Protein AF-A0A5K7YHQ0-F1 (afdb_monomer_lite)

pLDDT: mean 78.71, std 20.51, range [24.59, 98.75]

Structure (mmCIF, N/CA/C/O backbone):
data_AF-A0A5K7YHQ0-F1
#
_entry.id   AF-A0A5K7YHQ0-F1
#
loop_
_atom_site.group_PDB
_atom_site.id
_atom_site.type_symbol
_atom_site.label_atom_id
_atom_site.label_alt_id
_atom_site.label_comp_id
_atom_site.label_asym_id
_atom_site.label_entity_id
_atom_site.label_seq_id
_atom_site.pdbx_PDB_ins_code
_atom_site.Cartn_x
_atom_site.Cartn_y
_atom_site.Cartn_z
_atom_site.occupancy
_atom_site.B_iso_or_equiv
_atom_site.auth_seq_id
_atom_site.auth_comp_id
_atom_site.auth_asym_id
_atom_site.auth_atom_id
_atom_site.pdbx_PDB_model_num
ATOM 1 N N . MET A 1 1 ? -16.365 51.212 31.703 1.00 34.91 1 MET A N 1
ATOM 2 C CA . MET A 1 1 ? -14.984 50.682 31.702 1.00 34.91 1 MET A CA 1
ATOM 3 C C . MET A 1 1 ? -15.050 49.200 32.017 1.00 34.91 1 MET A C 1
ATOM 5 O O . MET A 1 1 ? -15.475 48.841 33.107 1.00 34.91 1 MET A O 1
ATOM 9 N N . LYS A 1 2 ? -14.737 48.365 31.020 1.00 32.50 2 LYS A N 1
ATOM 10 C CA . LYS A 1 2 ? -14.666 46.903 31.124 1.00 32.50 2 LYS A CA 1
ATOM 11 C C . LYS A 1 2 ? -13.531 46.524 32.084 1.00 32.50 2 LYS A C 1
ATOM 13 O O . LYS A 1 2 ? -12.426 47.035 31.922 1.00 32.50 2 LYS A O 1
ATOM 18 N N . LYS A 1 3 ? -13.787 45.638 33.047 1.00 29.19 3 LYS A N 1
ATOM 19 C CA . LYS A 1 3 ? -12.730 44.904 33.753 1.00 29.19 3 LYS A CA 1
ATOM 20 C C . LYS A 1 3 ? -12.630 43.522 33.122 1.00 29.19 3 LYS A C 1
ATOM 22 O O . LYS A 1 3 ? -13.575 42.746 33.173 1.00 29.19 3 LYS A O 1
ATOM 27 N N . ILE A 1 4 ? -11.493 43.288 32.485 1.00 30.84 4 ILE A N 1
ATOM 28 C CA . ILE A 1 4 ? -11.024 41.985 32.030 1.00 30.84 4 ILE A CA 1
ATOM 29 C C . ILE A 1 4 ? -10.612 41.223 33.295 1.00 30.84 4 ILE A C 1
ATOM 31 O O . ILE A 1 4 ? -9.714 41.669 34.007 1.00 30.84 4 ILE A O 1
ATOM 35 N N . CYS A 1 5 ? -11.297 40.122 33.605 1.00 26.42 5 CYS A N 1
ATOM 36 C CA . CYS A 1 5 ? -10.809 39.134 34.564 1.00 26.42 5 CYS A CA 1
ATOM 37 C C . CYS A 1 5 ? -9.922 38.152 33.798 1.00 26.42 5 CYS A C 1
ATOM 39 O O . CYS A 1 5 ? -10.370 37.520 32.845 1.00 26.42 5 CYS A O 1
ATOM 41 N N . ALA A 1 6 ? -8.654 38.087 34.196 1.00 26.95 6 ALA A N 1
ATOM 42 C CA . ALA A 1 6 ? -7.669 37.162 33.667 1.00 26.95 6 ALA A CA 1
ATOM 43 C C . ALA A 1 6 ? -8.091 35.712 33.958 1.00 26.95 6 ALA A C 1
ATOM 45 O O . ALA A 1 6 ? -8.271 35.337 35.115 1.00 26.95 6 ALA A O 1
ATOM 46 N N . PHE A 1 7 ? -8.245 34.916 32.900 1.00 28.62 7 PHE A N 1
ATOM 47 C CA . PHE A 1 7 ? -8.296 33.460 32.973 1.00 28.62 7 PHE A CA 1
ATOM 48 C C . PHE A 1 7 ? -6.846 32.975 33.077 1.00 28.62 7 PHE A C 1
ATOM 50 O O . PHE A 1 7 ? -6.087 33.058 32.112 1.00 28.62 7 PHE A O 1
ATOM 57 N N . SER A 1 8 ? -6.428 32.538 34.261 1.00 24.59 8 SER A N 1
ATOM 58 C CA . SER A 1 8 ? -5.124 31.901 34.442 1.00 24.59 8 SER A CA 1
ATOM 59 C C . SER A 1 8 ? -5.213 30.461 33.937 1.00 24.59 8 SER A C 1
ATOM 61 O O . SER A 1 8 ? -5.692 29.584 34.651 1.00 24.59 8 SER A O 1
ATOM 63 N N . ILE A 1 9 ? -4.778 30.225 32.699 1.00 30.58 9 ILE A N 1
ATOM 64 C CA . ILE A 1 9 ? -4.533 28.883 32.161 1.00 30.58 9 ILE A CA 1
ATOM 65 C C . ILE A 1 9 ? -3.226 28.390 32.789 1.00 30.58 9 ILE A C 1
ATOM 67 O O . ILE A 1 9 ? -2.149 28.903 32.487 1.00 30.58 9 ILE A O 1
ATOM 71 N N . LEU A 1 10 ? -3.323 27.434 33.710 1.00 29.08 10 LEU A N 1
ATOM 72 C CA . LEU A 1 10 ? -2.167 26.750 34.278 1.00 29.08 10 LEU A CA 1
ATOM 73 C C . LEU A 1 10 ? -1.841 25.550 33.377 1.00 29.08 10 LEU A C 1
ATOM 75 O O . LEU A 1 10 ? -2.485 24.511 33.476 1.00 29.08 10 LEU A O 1
ATOM 79 N N . VAL A 1 11 ? -0.867 25.703 32.478 1.00 31.09 11 VAL A N 1
ATOM 80 C CA . VAL A 1 11 ? -0.308 24.584 31.703 1.00 31.09 11 VAL A CA 1
ATOM 81 C C . VAL A 1 11 ? 0.626 23.807 32.628 1.00 31.09 11 VAL A C 1
ATOM 83 O O . VAL A 1 11 ? 1.752 24.232 32.881 1.00 31.09 11 VAL A O 1
ATOM 86 N N . LEU A 1 12 ? 0.147 22.694 33.183 1.00 31.83 12 LEU A N 1
ATOM 87 C CA . LEU A 1 12 ? 0.988 21.749 33.911 1.00 31.83 12 LEU A CA 1
ATOM 88 C C . LEU A 1 12 ? 1.454 20.673 32.916 1.00 31.83 12 LEU A C 1
ATOM 90 O O . LEU A 1 12 ? 0.697 19.772 32.573 1.00 31.83 12 LEU A O 1
ATOM 94 N N . LEU A 1 13 ? 2.690 20.787 32.426 1.00 30.11 13 LEU A N 1
ATOM 95 C CA . LEU A 1 13 ? 3.367 19.720 31.681 1.00 30.11 13 LEU A CA 1
ATOM 96 C C . LEU A 1 13 ? 3.724 18.603 32.670 1.00 30.11 13 LEU A C 1
ATOM 98 O O . LEU A 1 13 ? 4.770 18.652 33.314 1.00 30.11 13 LEU A O 1
ATOM 102 N N . LEU A 1 14 ? 2.826 17.632 32.837 1.00 32.34 14 LEU A N 1
ATOM 103 C CA . LEU A 1 14 ? 3.103 16.402 33.572 1.00 32.34 14 LEU A CA 1
ATOM 104 C C . LEU A 1 14 ? 3.243 15.266 32.555 1.00 32.34 14 LEU A C 1
ATOM 106 O O . LEU A 1 14 ? 2.262 14.822 31.965 1.00 32.34 14 LEU A O 1
ATOM 110 N N . SER A 1 15 ? 4.474 14.820 32.325 1.00 31.23 15 SER A N 1
ATOM 111 C CA . SER A 1 15 ? 4.781 13.598 31.586 1.00 31.23 15 SER A CA 1
ATOM 112 C C . SER A 1 15 ? 4.344 12.399 32.429 1.00 31.23 15 SER A C 1
ATOM 114 O O . SER A 1 15 ? 5.041 11.991 33.357 1.00 31.23 15 SER A O 1
ATOM 116 N N . ILE A 1 16 ? 3.156 11.864 32.146 1.00 34.50 16 ILE A N 1
ATOM 117 C CA . ILE A 1 16 ? 2.648 10.653 32.792 1.00 34.50 16 ILE A CA 1
ATOM 118 C C . ILE A 1 16 ? 2.826 9.489 31.814 1.00 34.50 16 ILE A C 1
ATOM 120 O O . ILE A 1 16 ? 2.092 9.369 30.839 1.00 34.50 16 ILE A O 1
ATOM 124 N N . PHE A 1 17 ? 3.805 8.627 32.095 1.00 33.06 17 PHE A N 1
ATOM 125 C CA . PHE A 1 17 ? 3.825 7.256 31.588 1.00 33.06 17 PHE A CA 1
ATOM 126 C C . PHE A 1 17 ? 2.614 6.523 32.180 1.00 33.06 17 PHE A C 1
ATOM 128 O O . PHE A 1 17 ? 2.557 6.343 33.397 1.00 33.06 17 PHE A O 1
ATOM 135 N N . VAL A 1 18 ? 1.657 6.097 31.354 1.00 32.66 18 VAL A N 1
ATOM 136 C CA . VAL A 1 18 ? 0.595 5.179 31.790 1.00 32.66 18 VAL A CA 1
ATOM 137 C C . VAL A 1 18 ? 0.648 3.935 30.923 1.00 32.66 18 VAL A C 1
ATOM 139 O O . VAL A 1 18 ? 0.120 3.891 29.817 1.00 32.66 18 VAL A O 1
ATOM 142 N N . LEU A 1 19 ? 1.317 2.926 31.480 1.00 29.42 19 LEU A N 1
ATOM 143 C CA . LEU A 1 19 ? 1.033 1.530 31.197 1.00 29.42 19 LEU A CA 1
ATOM 144 C C . LEU A 1 19 ? -0.442 1.248 31.500 1.00 29.42 19 LEU A C 1
ATOM 146 O O . LEU A 1 19 ? -1.027 1.801 32.430 1.00 29.42 19 LEU A O 1
ATOM 150 N N . SER A 1 20 ? -0.999 0.375 30.679 1.00 35.66 20 SER A N 1
ATOM 151 C CA . SER A 1 20 ? -2.333 -0.201 30.735 1.00 35.66 20 SER A CA 1
ATOM 152 C C . SER A 1 20 ? -2.898 -0.464 32.142 1.00 35.66 20 SER A C 1
ATOM 154 O O . SER A 1 20 ? -2.210 -0.890 33.067 1.00 35.66 20 SER A O 1
ATOM 156 N N . SER A 1 21 ? -4.227 -0.333 32.217 1.00 37.09 21 SER A N 1
ATOM 157 C CA . SER A 1 21 ? -5.146 -0.791 33.271 1.00 37.09 21 SER A CA 1
ATOM 158 C C . SER A 1 21 ? -5.292 0.068 34.540 1.00 37.09 21 SER A C 1
ATOM 160 O O . SER A 1 21 ? -4.358 0.313 35.290 1.00 37.09 21 SER A O 1
ATOM 162 N N . GLY A 1 22 ? -6.550 0.432 34.817 1.00 34.84 22 GLY A N 1
ATOM 163 C CA . GLY A 1 22 ? -7.059 0.616 36.177 1.00 34.84 22 GLY A CA 1
ATOM 164 C C . GLY A 1 22 ? -6.789 1.965 36.844 1.00 34.84 22 GLY A C 1
ATOM 165 O O . GLY A 1 22 ? -5.768 2.160 37.486 1.00 34.84 22 GLY A O 1
ATOM 166 N N . ALA A 1 23 ? -7.795 2.842 36.785 1.00 40.38 23 ALA A N 1
ATOM 167 C CA . ALA A 1 23 ? -8.156 3.806 37.826 1.00 40.38 23 ALA A CA 1
ATOM 168 C C . ALA A 1 23 ? -7.005 4.464 38.622 1.00 40.38 23 ALA A C 1
ATOM 170 O O . ALA A 1 23 ? -6.667 4.032 39.723 1.00 40.38 23 ALA A O 1
ATOM 171 N N . TYR A 1 24 ? -6.552 5.632 38.161 1.00 36.41 24 TYR A N 1
ATOM 172 C CA . TYR A 1 24 ? -6.174 6.702 39.087 1.00 36.41 24 TYR A CA 1
ATOM 173 C C . TYR A 1 24 ? -7.269 7.771 39.078 1.00 36.41 24 TYR A C 1
ATOM 175 O O . TYR A 1 24 ? -7.671 8.278 38.035 1.00 36.41 24 TYR A O 1
ATOM 183 N N . GLY A 1 25 ? -7.833 7.995 40.264 1.00 45.09 25 GLY A N 1
ATOM 184 C CA . GLY A 1 25 ? -9.161 8.557 40.461 1.00 45.09 25 GLY A CA 1
ATOM 185 C C . GLY A 1 25 ? -9.377 9.976 39.940 1.00 45.09 25 GLY A C 1
ATOM 186 O O . GLY A 1 25 ? -8.596 10.887 40.205 1.00 45.09 25 GLY A O 1
ATOM 187 N N . GLY A 1 26 ? -10.546 10.151 39.322 1.00 52.34 26 GLY A N 1
ATOM 188 C CA . GLY A 1 26 ? -11.275 11.411 39.336 1.00 52.34 26 GLY A CA 1
ATOM 189 C C . GLY A 1 26 ? -11.235 12.243 38.064 1.00 52.34 26 GLY A C 1
ATOM 190 O O . GLY A 1 26 ? -11.545 13.414 38.181 1.00 52.34 26 GLY A O 1
ATOM 191 N N . ALA A 1 27 ? -10.880 11.714 36.893 1.00 62.84 27 ALA A N 1
ATOM 192 C CA . ALA A 1 27 ? -10.997 12.458 35.636 1.00 62.84 27 ALA A CA 1
ATOM 193 C C . ALA A 1 27 ? -11.914 11.725 34.642 1.00 62.84 27 ALA A C 1
ATOM 195 O O . ALA A 1 27 ? -11.696 10.548 34.360 1.00 62.84 27 ALA A O 1
ATOM 196 N N . THR A 1 28 ? -12.929 12.414 34.123 1.00 75.25 28 THR A N 1
ATOM 197 C CA . THR A 1 28 ? -13.869 11.926 33.102 1.00 75.25 28 THR A CA 1
ATOM 198 C C . THR A 1 28 ? -13.392 12.387 31.732 1.00 75.25 28 THR A C 1
ATOM 200 O O . THR A 1 28 ? -13.184 13.580 31.544 1.00 75.25 28 THR A O 1
ATOM 203 N N . PHE A 1 29 ? -13.200 11.486 30.768 1.00 70.06 29 PHE A N 1
ATOM 204 C CA . PHE A 1 29 ? -12.867 11.887 29.396 1.00 70.06 29 PHE A CA 1
ATOM 205 C C . PHE A 1 29 ? -13.997 12.734 28.790 1.00 70.06 29 PHE A C 1
ATOM 207 O O . PHE A 1 29 ? -15.168 12.399 28.941 1.00 70.06 29 PHE A O 1
ATOM 214 N N . LEU A 1 30 ? -13.638 13.835 28.130 1.00 64.06 30 LEU A N 1
ATOM 215 C CA . LEU A 1 30 ? -14.574 14.762 27.498 1.00 64.06 30 LEU A CA 1
ATOM 216 C C . LEU A 1 30 ? -14.587 14.595 25.981 1.00 64.06 30 LEU A C 1
ATOM 218 O O . LEU A 1 30 ? -15.629 14.298 25.410 1.00 64.06 30 LEU A O 1
ATOM 222 N N . TYR A 1 31 ? -13.450 14.838 25.328 1.00 60.69 31 TYR A N 1
ATOM 223 C CA . TYR A 1 31 ? -13.305 14.743 23.876 1.00 60.69 31 TYR A CA 1
ATOM 224 C C . TYR A 1 31 ? -11.829 14.702 23.478 1.00 60.69 31 TYR A C 1
ATOM 226 O O . TYR A 1 31 ? -10.941 15.008 24.281 1.00 60.69 31 TYR A O 1
ATOM 234 N N . GLU A 1 32 ? -11.574 14.346 22.222 1.00 60.41 32 GLU A N 1
ATOM 235 C CA . GLU A 1 32 ? -10.265 14.444 21.587 1.00 60.41 32 GLU A CA 1
ATOM 236 C C . GLU A 1 32 ? -10.332 15.428 20.413 1.00 60.41 32 GLU A C 1
ATOM 238 O O . GLU A 1 32 ? -11.299 15.441 19.655 1.00 60.41 32 GLU A O 1
ATOM 243 N N . GLN A 1 33 ? -9.324 16.291 20.282 1.00 51.22 33 GLN A N 1
ATOM 244 C CA . GLN A 1 33 ? -9.197 17.209 19.151 1.00 51.22 33 GLN A CA 1
ATOM 245 C C . GLN A 1 33 ? -7.718 17.458 18.857 1.00 51.22 33 GLN A C 1
ATOM 247 O O . GLN A 1 33 ? -6.962 17.813 19.760 1.00 51.22 33 GLN A O 1
ATOM 252 N N . ASN A 1 34 ? -7.298 17.297 17.598 1.00 50.97 34 ASN A N 1
ATOM 253 C CA . ASN A 1 34 ? -5.910 17.509 17.159 1.00 50.97 34 ASN A CA 1
ATOM 254 C C . ASN A 1 34 ? -4.876 16.721 18.002 1.00 50.97 34 ASN A C 1
ATOM 256 O O . ASN A 1 34 ? -3.835 17.257 18.385 1.00 50.97 34 ASN A O 1
ATOM 260 N N . GLY A 1 35 ? -5.190 15.468 18.357 1.00 50.66 35 GLY A N 1
ATOM 261 C CA . GLY A 1 35 ? -4.331 14.599 19.173 1.00 50.66 35 GLY A CA 1
ATOM 262 C C . GLY A 1 35 ? -4.226 14.992 20.653 1.00 50.66 35 GLY A C 1
ATOM 263 O O . GLY A 1 35 ? -3.363 14.482 21.366 1.00 50.66 35 GLY A O 1
ATOM 264 N N . MET A 1 36 ? -5.067 15.917 21.127 1.00 57.56 36 MET A N 1
ATOM 265 C CA . MET A 1 36 ? -5.173 16.309 22.534 1.00 57.56 36 MET A CA 1
ATOM 266 C C . MET A 1 36 ? -6.424 15.694 23.147 1.00 57.56 36 MET A C 1
ATOM 268 O O . MET A 1 36 ? -7.522 15.908 22.639 1.00 57.56 36 MET A O 1
ATOM 272 N N . ARG A 1 37 ? -6.274 14.984 24.268 1.00 65.00 37 ARG A N 1
ATOM 273 C CA . ARG A 1 37 ? -7.391 14.438 25.043 1.00 65.00 37 ARG A CA 1
ATOM 274 C C . ARG A 1 37 ? -7.741 15.368 26.192 1.00 65.00 37 ARG A C 1
ATOM 276 O O . ARG A 1 37 ? -6.894 15.749 27.004 1.00 65.00 37 ARG A O 1
ATOM 283 N N . TYR A 1 38 ? -9.012 15.713 26.269 1.00 72.06 38 TYR A N 1
ATOM 284 C CA . TYR A 1 38 ? -9.569 16.592 27.279 1.00 72.06 38 TYR A CA 1
ATOM 285 C C . TYR A 1 38 ? -10.307 15.738 28.301 1.00 72.06 38 TYR A C 1
ATOM 287 O O . TYR A 1 38 ? -11.088 14.867 27.932 1.00 72.06 38 TYR A O 1
ATOM 295 N N . TYR A 1 39 ? -10.072 15.989 29.582 1.00 77.56 39 TYR A N 1
ATOM 296 C CA . TYR A 1 39 ? -10.730 15.312 30.691 1.00 77.56 39 TYR A CA 1
ATOM 297 C C . TYR A 1 39 ? -11.256 16.351 31.685 1.00 77.56 39 TYR A C 1
ATOM 299 O O . TYR A 1 39 ? -10.635 17.392 31.882 1.00 77.56 39 TYR A O 1
ATOM 307 N N . GLU A 1 40 ? -12.369 16.073 32.350 1.00 75.12 40 GLU A N 1
ATOM 308 C CA . GLU A 1 40 ? -12.879 16.842 33.481 1.00 75.12 40 GLU A CA 1
ATOM 309 C C . GLU A 1 40 ? -12.493 16.146 34.783 1.00 75.12 40 GLU A C 1
ATOM 311 O O . GLU A 1 40 ? -12.947 15.043 35.077 1.00 75.12 40 GLU A O 1
ATOM 316 N N . GLY A 1 41 ? -11.643 16.794 35.571 1.00 70.06 41 GLY A N 1
ATOM 317 C CA . GLY A 1 41 ? -11.348 16.398 36.938 1.00 70.06 41 GLY A CA 1
ATOM 318 C C . GLY A 1 41 ? -12.581 16.518 37.839 1.00 70.06 41 GLY A C 1
ATOM 319 O O . GLY A 1 41 ? -13.453 17.354 37.630 1.00 70.06 41 GLY A O 1
ATOM 320 N N . HIS A 1 42 ? -12.622 15.745 38.918 1.00 69.88 42 HIS A N 1
ATOM 321 C CA . HIS A 1 42 ? -13.695 15.729 39.916 1.00 69.88 42 HIS A CA 1
ATOM 322 C C . HIS A 1 42 ? -13.853 17.088 40.641 1.00 69.88 42 HIS A C 1
ATOM 324 O O . HIS A 1 42 ? -14.839 17.327 41.337 1.00 69.88 42 HIS A O 1
ATOM 330 N N . ASP A 1 43 ? -12.888 18.000 40.501 1.00 71.44 43 ASP A N 1
ATOM 331 C CA . ASP A 1 43 ? -12.954 19.389 40.962 1.00 71.44 43 ASP A CA 1
ATOM 332 C C . ASP A 1 43 ? -13.493 20.372 39.897 1.00 71.44 43 ASP A C 1
ATOM 334 O O . ASP A 1 43 ? -13.444 21.587 40.105 1.00 71.44 43 ASP A O 1
ATOM 338 N N . GLY A 1 44 ? -14.010 19.865 38.772 1.00 63.44 44 GLY A N 1
ATOM 339 C CA . GLY A 1 44 ? -14.530 20.643 37.644 1.00 63.44 44 GLY A CA 1
ATOM 340 C C . GLY A 1 44 ? -13.442 21.308 36.796 1.00 63.44 44 GLY A C 1
ATOM 341 O O . GLY A 1 44 ? -13.733 22.211 36.009 1.00 63.44 44 GLY A O 1
ATOM 342 N N . ARG A 1 45 ? -12.167 20.937 36.979 1.00 63.25 45 ARG A N 1
ATOM 343 C CA . ARG A 1 45 ? -11.063 21.456 36.163 1.00 63.25 45 ARG A CA 1
ATOM 344 C C . ARG A 1 45 ? -10.852 20.612 34.922 1.00 63.25 45 ARG A C 1
ATOM 346 O O . ARG A 1 45 ? -10.928 19.393 34.968 1.00 63.25 45 ARG A O 1
ATOM 353 N N . ILE A 1 46 ? -10.480 21.271 33.832 1.00 62.94 46 ILE A N 1
ATOM 354 C CA . ILE A 1 46 ? -10.102 20.584 32.601 1.00 62.94 46 ILE A CA 1
ATOM 355 C C . ILE A 1 46 ? -8.635 20.164 32.691 1.00 62.94 46 ILE A C 1
ATOM 357 O O . ILE A 1 46 ? -7.744 21.005 32.824 1.00 62.94 46 ILE A O 1
ATOM 361 N N . ILE A 1 47 ? -8.397 18.861 32.610 1.00 66.56 47 ILE A N 1
ATOM 362 C CA . ILE A 1 47 ? -7.086 18.267 32.379 1.00 66.56 47 ILE A CA 1
ATOM 363 C C . ILE A 1 47 ? -6.962 18.082 30.875 1.00 66.56 47 ILE A C 1
ATOM 365 O O . ILE A 1 47 ? -7.801 17.446 30.245 1.00 66.56 47 ILE A O 1
ATOM 369 N N . ILE A 1 48 ? -5.909 18.639 30.297 1.00 60.28 48 ILE A N 1
ATOM 370 C CA . ILE A 1 48 ? -5.596 18.437 28.889 1.00 60.28 48 ILE A CA 1
ATOM 371 C C . ILE A 1 48 ? -4.340 17.583 28.869 1.00 60.28 48 ILE A C 1
ATOM 373 O O . ILE A 1 48 ? -3.262 18.042 29.245 1.00 60.28 48 ILE A O 1
ATOM 377 N N . GLY A 1 49 ? -4.512 16.317 28.516 1.00 54.25 49 GLY A N 1
ATOM 378 C CA . GLY A 1 49 ? -3.431 15.360 28.375 1.00 54.25 49 GLY A CA 1
ATOM 379 C C . GLY A 1 49 ? -3.209 15.089 26.902 1.00 54.25 49 GLY A C 1
ATOM 380 O O . GLY A 1 49 ? -4.156 14.868 26.153 1.00 54.25 49 GLY A O 1
ATOM 381 N N . ARG A 1 50 ? -1.956 15.078 26.475 1.00 56.22 50 ARG A N 1
ATOM 382 C CA . ARG A 1 50 ? -1.621 14.530 25.172 1.00 56.22 50 ARG A CA 1
ATOM 383 C C . ARG A 1 50 ? -1.118 13.111 25.360 1.00 56.22 50 ARG A C 1
ATOM 385 O O . ARG A 1 50 ? -0.243 12.897 26.197 1.00 56.22 50 ARG A O 1
ATOM 392 N N . GLN A 1 51 ? -1.650 12.163 24.598 1.00 53.03 51 GLN A N 1
ATOM 393 C CA . GLN A 1 51 ? -1.009 10.862 24.489 1.00 53.03 51 GLN A CA 1
ATOM 394 C C . GLN A 1 51 ? 0.231 11.047 23.609 1.00 53.03 51 GLN A C 1
ATOM 396 O O . GLN A 1 51 ? 0.124 11.367 22.431 1.00 53.03 51 GLN A O 1
ATOM 401 N N . PHE A 1 52 ? 1.407 10.950 24.218 1.00 50.44 52 PHE A N 1
ATOM 402 C CA . PHE A 1 52 ? 2.674 10.872 23.499 1.00 50.44 52 PHE A CA 1
ATOM 403 C C . PHE A 1 52 ? 3.072 9.393 23.429 1.00 50.44 52 PHE A C 1
ATOM 405 O O . PHE A 1 52 ? 3.009 8.715 24.456 1.00 50.44 52 PHE A O 1
ATOM 412 N N . GLY A 1 53 ? 3.471 8.911 22.249 1.00 53.75 53 GLY A N 1
ATOM 413 C CA . GLY A 1 53 ? 4.132 7.612 22.091 1.00 53.75 53 GLY A CA 1
ATOM 414 C C . GLY A 1 53 ? 3.226 6.380 22.104 1.00 53.75 53 GLY A C 1
ATOM 415 O O . GLY A 1 53 ? 3.587 5.381 22.722 1.00 53.75 53 GLY A O 1
ATOM 416 N N . VAL A 1 54 ? 2.057 6.431 21.455 1.00 65.25 54 VAL A N 1
ATOM 417 C CA . VAL A 1 54 ? 1.422 5.192 20.975 1.00 65.25 54 VAL A CA 1
ATOM 418 C C . VAL A 1 54 ? 1.248 5.327 19.468 1.00 65.25 54 VAL A C 1
ATOM 420 O O . VAL A 1 54 ? 0.477 6.194 19.046 1.00 65.25 54 VAL A O 1
ATOM 423 N N . PRO A 1 55 ? 1.962 4.512 18.675 1.00 81.69 55 PRO A N 1
ATOM 424 C CA . PRO A 1 55 ? 1.877 4.578 17.229 1.00 81.69 55 PRO A CA 1
ATOM 425 C C . PRO A 1 55 ? 0.462 4.231 16.762 1.00 81.69 55 PRO A C 1
ATOM 427 O O . PRO A 1 55 ? -0.208 3.367 17.336 1.00 81.69 55 PRO A O 1
ATOM 430 N N . LYS A 1 56 ? 0.013 4.902 15.702 1.00 85.69 56 LYS A N 1
ATOM 431 C CA . LYS A 1 56 ? -1.152 4.492 14.921 1.00 85.69 56 LYS A CA 1
ATOM 432 C C . LYS A 1 56 ? -0.640 3.560 13.832 1.00 85.69 56 LYS A C 1
ATOM 434 O O . LYS A 1 56 ? 0.077 4.000 12.937 1.00 85.69 56 LYS A O 1
ATOM 439 N N . LEU A 1 57 ? -0.989 2.285 13.948 1.00 86.56 57 LEU A N 1
ATOM 440 C CA . LEU A 1 57 ? -0.633 1.237 12.999 1.00 86.56 57 LEU A CA 1
ATOM 441 C C . LEU A 1 57 ? -1.918 0.659 12.412 1.00 86.56 57 LEU A C 1
ATOM 443 O O . LEU A 1 57 ? -2.890 0.457 13.147 1.00 86.56 57 LEU A O 1
ATOM 447 N N . LEU A 1 58 ? -1.911 0.384 11.113 1.00 86.19 58 LEU A N 1
ATOM 448 C CA . LEU A 1 58 ? -2.907 -0.472 10.488 1.00 86.19 58 LEU A CA 1
ATOM 449 C C . LEU A 1 58 ? -2.653 -1.914 10.949 1.00 86.19 58 LEU A C 1
ATOM 451 O O . LEU A 1 58 ? -1.543 -2.435 10.827 1.00 86.19 58 LEU A O 1
ATOM 455 N N . THR A 1 59 ? -3.663 -2.545 11.541 1.00 85.38 59 THR A N 1
ATOM 456 C CA . THR A 1 59 ? -3.599 -3.962 11.923 1.00 85.38 59 THR A CA 1
ATOM 457 C C . THR A 1 59 ? -3.653 -4.846 10.686 1.00 85.38 59 THR A C 1
ATOM 459 O O . THR A 1 59 ? -4.142 -4.401 9.655 1.00 85.38 59 THR A O 1
ATOM 462 N N . SER A 1 60 ? -3.156 -6.083 10.787 1.00 89.69 60 SER A N 1
ATOM 463 C CA . SER A 1 60 ? -3.156 -7.033 9.661 1.00 89.69 60 SER A CA 1
ATOM 464 C C . SER A 1 60 ? -2.503 -6.457 8.395 1.00 89.69 60 SER A C 1
ATOM 466 O O . SER A 1 60 ? -2.957 -6.678 7.277 1.00 89.69 60 SER A O 1
ATOM 468 N N . SER A 1 61 ? -1.437 -5.682 8.606 1.00 92.94 61 SER A N 1
ATOM 469 C CA . SER A 1 61 ? -0.552 -5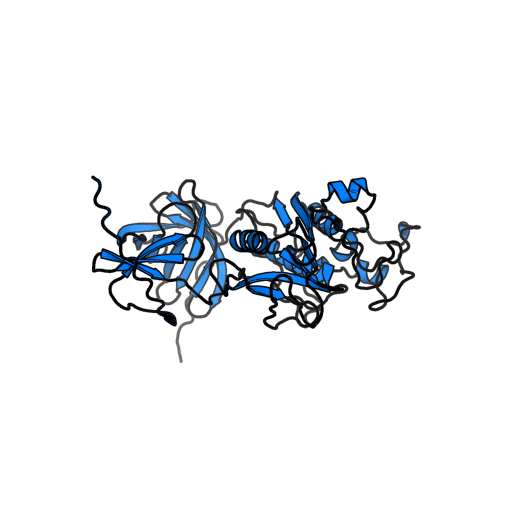.161 7.568 1.00 92.94 61 SER A CA 1
ATOM 470 C C . SER A 1 61 ? 0.398 -6.270 7.115 1.00 92.94 61 SER A C 1
ATOM 472 O O . SER A 1 61 ? 1.148 -6.761 7.963 1.00 92.94 61 SER A O 1
ATOM 474 N N . PRO A 1 62 ? 0.371 -6.697 5.839 1.00 96.38 62 PRO A N 1
ATOM 475 C CA . PRO A 1 62 ? 1.257 -7.755 5.373 1.00 96.38 62 PRO A CA 1
ATOM 476 C C . PRO A 1 62 ? 2.721 -7.310 5.292 1.00 96.38 62 PRO A C 1
ATOM 478 O O . PRO A 1 62 ? 3.008 -6.158 4.961 1.00 96.38 62 PRO A O 1
ATOM 481 N N . ASP A 1 63 ? 3.638 -8.244 5.540 1.00 96.94 63 ASP A N 1
ATOM 482 C CA . ASP A 1 63 ? 5.085 -8.058 5.395 1.00 96.94 63 ASP A CA 1
ATOM 483 C C . ASP A 1 63 ? 5.687 -9.216 4.586 1.00 96.94 63 ASP A C 1
ATOM 485 O O . ASP A 1 63 ? 5.724 -10.368 5.030 1.00 96.94 63 ASP A O 1
ATOM 489 N N . TYR A 1 64 ? 6.109 -8.918 3.360 1.00 97.62 64 TYR A N 1
ATOM 490 C CA . TYR A 1 64 ? 6.505 -9.900 2.346 1.00 97.62 64 TYR A CA 1
ATOM 491 C C . TYR A 1 64 ? 8.007 -9.893 2.063 1.00 97.62 64 TYR A C 1
ATOM 493 O O . TYR A 1 64 ? 8.641 -8.839 1.992 1.00 97.62 64 TYR A O 1
ATOM 501 N N . ASP A 1 65 ? 8.556 -11.092 1.839 1.00 95.56 65 ASP A N 1
ATOM 502 C CA . ASP A 1 65 ? 9.882 -11.270 1.248 1.00 95.56 65 ASP A CA 1
ATOM 503 C C . ASP A 1 65 ? 9.937 -10.586 -0.121 1.00 95.56 65 ASP A C 1
ATOM 505 O O . ASP A 1 65 ? 8.971 -10.614 -0.885 1.00 95.56 65 ASP A O 1
ATOM 509 N N . TRP A 1 66 ? 11.090 -9.994 -0.447 1.00 96.81 66 TRP A N 1
ATOM 510 C CA . TRP A 1 66 ? 11.332 -9.463 -1.785 1.00 96.81 66 TRP A CA 1
ATOM 511 C C . TRP A 1 66 ? 11.019 -10.523 -2.844 1.00 96.81 66 TRP A C 1
ATOM 513 O O . TRP A 1 66 ? 11.635 -11.593 -2.863 1.00 96.81 66 TRP A O 1
ATOM 523 N N . TRP A 1 67 ? 10.117 -10.193 -3.764 1.00 97.88 67 TRP A N 1
ATOM 524 C CA . TRP A 1 67 ? 9.708 -11.082 -4.839 1.00 97.88 67 TRP A CA 1
ATOM 525 C C . TRP A 1 67 ? 9.820 -10.368 -6.187 1.00 97.88 67 TRP A C 1
ATOM 527 O O . TRP A 1 67 ? 8.953 -9.599 -6.589 1.00 97.88 67 TRP A O 1
ATOM 537 N N . TYR A 1 68 ? 10.958 -10.565 -6.856 1.00 98.00 68 TYR A N 1
ATOM 538 C CA . TYR A 1 68 ? 11.256 -10.091 -8.219 1.00 98.00 68 TYR A CA 1
ATOM 539 C C . TYR A 1 68 ? 11.137 -8.573 -8.476 1.00 98.00 68 TYR A C 1
ATOM 541 O O . TYR A 1 68 ? 11.303 -8.123 -9.604 1.00 98.00 68 TYR A O 1
ATOM 549 N N . GLY A 1 69 ? 10.974 -7.756 -7.433 1.00 98.06 69 GLY A N 1
ATOM 550 C CA . GLY A 1 69 ? 11.045 -6.295 -7.482 1.00 98.06 69 GLY A CA 1
ATOM 551 C C . GLY A 1 69 ? 10.522 -5.670 -6.190 1.00 98.06 69 GLY A C 1
ATOM 552 O O . GLY A 1 69 ? 9.519 -6.120 -5.644 1.00 98.06 69 GLY A O 1
ATOM 553 N N . CYS A 1 70 ? 11.162 -4.607 -5.687 1.00 97.94 70 CYS A N 1
ATOM 554 C CA . CYS A 1 70 ? 10.719 -3.968 -4.435 1.00 97.94 70 CYS A CA 1
ATOM 555 C C . CYS A 1 70 ? 9.347 -3.293 -4.586 1.00 97.94 70 CYS A C 1
ATOM 557 O O . CYS A 1 70 ? 8.508 -3.353 -3.688 1.00 97.94 70 CYS A O 1
ATOM 559 N N . SER A 1 71 ? 9.109 -2.675 -5.742 1.00 98.50 71 SER A N 1
ATOM 560 C CA . SER A 1 71 ? 7.873 -1.966 -6.062 1.00 98.50 71 SER A CA 1
ATOM 561 C C . SER A 1 71 ? 6.671 -2.893 -6.222 1.00 98.50 71 SER A C 1
ATOM 563 O O . SER A 1 71 ? 5.698 -2.648 -5.510 1.00 98.50 71 SER A O 1
ATOM 565 N N . PRO A 1 72 ? 6.702 -3.958 -7.055 1.00 98.62 72 PRO A N 1
ATOM 566 C CA . PRO A 1 72 ? 5.574 -4.882 -7.119 1.00 98.62 72 PRO A CA 1
ATOM 567 C C . PRO A 1 72 ? 5.385 -5.643 -5.804 1.00 98.62 72 PRO A C 1
ATOM 569 O O . PRO A 1 72 ? 4.247 -5.868 -5.420 1.00 98.62 72 PRO A O 1
ATOM 572 N N . THR A 1 73 ? 6.449 -5.944 -5.042 1.00 98.75 73 THR A N 1
ATOM 573 C CA . THR A 1 73 ? 6.299 -6.557 -3.705 1.00 98.75 73 THR A CA 1
ATOM 574 C C . THR A 1 73 ? 5.565 -5.620 -2.737 1.00 98.75 73 THR A C 1
ATOM 576 O O . THR A 1 73 ? 4.621 -6.031 -2.069 1.00 98.75 73 THR A O 1
ATOM 579 N N . SER A 1 74 ? 5.946 -4.338 -2.687 1.00 98.62 74 SER A N 1
ATOM 580 C CA . SER A 1 74 ? 5.277 -3.340 -1.832 1.00 98.62 74 SER A CA 1
ATOM 581 C C . SER A 1 74 ? 3.840 -3.060 -2.278 1.00 98.62 74 SER A C 1
ATOM 583 O O . SER A 1 74 ? 2.963 -2.843 -1.443 1.00 98.62 74 SER A O 1
ATOM 585 N N . ALA A 1 75 ? 3.581 -3.068 -3.589 1.00 98.75 75 ALA A N 1
ATOM 586 C CA . ALA A 1 75 ? 2.227 -3.001 -4.128 1.00 98.75 75 ALA A CA 1
ATOM 587 C C . ALA A 1 75 ? 1.426 -4.260 -3.763 1.00 98.75 75 ALA A C 1
ATOM 589 O O . ALA A 1 75 ? 0.267 -4.140 -3.388 1.00 98.75 75 ALA A O 1
ATOM 590 N N . GLY A 1 76 ? 2.055 -5.436 -3.770 1.00 98.62 76 GLY A N 1
ATOM 591 C CA . GLY A 1 76 ? 1.470 -6.694 -3.315 1.00 98.62 76 GLY A CA 1
ATOM 592 C C . GLY A 1 76 ? 1.049 -6.648 -1.853 1.00 98.62 76 GLY A C 1
ATOM 593 O O . GLY A 1 76 ? -0.070 -7.036 -1.550 1.00 98.62 76 GLY A O 1
ATOM 594 N N . MET A 1 77 ? 1.873 -6.088 -0.956 1.00 98.69 77 MET A N 1
ATOM 595 C CA . MET A 1 77 ? 1.469 -5.862 0.445 1.00 98.69 77 MET A CA 1
ATOM 596 C C . MET A 1 77 ? 0.238 -4.951 0.542 1.00 98.69 77 MET A C 1
ATOM 598 O O . MET A 1 77 ? -0.629 -5.164 1.383 1.00 98.69 77 MET A O 1
ATOM 602 N N . MET A 1 78 ? 0.125 -3.955 -0.343 1.00 98.56 78 MET A N 1
ATOM 603 C CA . MET A 1 78 ? -1.053 -3.087 -0.416 1.00 98.56 78 MET A CA 1
ATOM 604 C C . MET A 1 78 ? -2.296 -3.813 -0.931 1.00 98.56 78 MET A C 1
ATOM 606 O O . MET A 1 78 ? -3.377 -3.601 -0.387 1.00 98.56 78 MET A O 1
ATOM 610 N N . MET A 1 79 ? -2.153 -4.665 -1.949 1.00 98.56 79 MET A N 1
ATOM 611 C CA . MET A 1 79 ? -3.251 -5.497 -2.447 1.00 98.56 79 MET A CA 1
ATOM 612 C C . MET A 1 79 ? -3.700 -6.480 -1.368 1.00 98.56 79 MET A C 1
ATOM 614 O O . MET A 1 79 ? -4.884 -6.529 -1.064 1.00 98.56 79 MET A O 1
ATOM 618 N N . GLY A 1 80 ? -2.754 -7.166 -0.719 1.00 97.88 80 GLY A N 1
ATOM 619 C CA . GLY A 1 80 ? -3.024 -8.070 0.396 1.00 97.88 80 GLY A CA 1
ATOM 620 C C . GLY A 1 80 ? -3.691 -7.369 1.576 1.00 97.88 80 GLY A C 1
ATOM 621 O O . GLY A 1 80 ? -4.611 -7.914 2.168 1.00 97.88 80 GLY A O 1
ATOM 622 N N . TYR A 1 81 ? -3.308 -6.126 1.883 1.00 97.44 81 TYR A N 1
ATOM 623 C CA . TYR A 1 81 ? -3.984 -5.353 2.925 1.00 97.44 81 TYR A CA 1
ATOM 624 C C . TYR A 1 81 ? -5.472 -5.148 2.615 1.00 97.44 81 TYR A C 1
ATOM 626 O O . TYR A 1 81 ? -6.302 -5.381 3.491 1.00 97.44 81 TYR A O 1
ATOM 634 N N . TYR A 1 82 ? -5.813 -4.728 1.393 1.00 96.56 82 TYR A N 1
ATOM 635 C CA . TYR A 1 82 ? -7.212 -4.539 0.993 1.00 96.56 82 TYR A CA 1
ATOM 636 C C . TYR A 1 82 ? -7.973 -5.859 0.827 1.00 96.56 82 TYR A C 1
ATOM 638 O O . TYR A 1 82 ? -9.175 -5.893 1.079 1.00 96.56 82 TYR A O 1
ATOM 646 N N . ASP A 1 83 ? -7.283 -6.930 0.441 1.00 96.25 83 ASP A N 1
ATOM 647 C CA . ASP A 1 83 ? -7.825 -8.288 0.373 1.00 96.25 83 ASP A CA 1
ATOM 648 C C . ASP A 1 83 ? -8.251 -8.791 1.765 1.00 96.25 83 ASP A C 1
ATOM 650 O O . ASP A 1 83 ? -9.387 -9.223 1.935 1.00 96.25 83 ASP A O 1
ATOM 654 N N . ILE A 1 84 ? -7.384 -8.622 2.774 1.00 92.44 84 ILE A N 1
ATOM 655 C CA . ILE A 1 84 ? -7.622 -9.052 4.163 1.00 92.44 84 ILE A CA 1
ATOM 656 C C . ILE A 1 84 ? -8.626 -8.152 4.893 1.00 92.44 84 ILE A C 1
ATOM 658 O O . ILE A 1 84 ? -9.449 -8.634 5.663 1.00 92.44 84 ILE A O 1
ATOM 662 N N . ASN A 1 85 ? -8.505 -6.829 4.743 1.00 86.06 85 ASN A N 1
ATOM 663 C CA . ASN A 1 85 ? -9.190 -5.875 5.626 1.00 86.06 85 ASN A CA 1
ATOM 664 C C . ASN A 1 85 ? -10.404 -5.198 4.985 1.00 86.06 85 ASN A C 1
ATOM 666 O O . ASN A 1 85 ? -11.103 -4.455 5.671 1.00 86.06 85 ASN A O 1
ATOM 670 N N . GLY A 1 86 ? -10.610 -5.366 3.678 1.00 90.31 86 GLY A N 1
ATOM 671 C CA . GLY A 1 86 ? -11.586 -4.568 2.955 1.00 90.31 86 GLY A CA 1
ATOM 672 C C . GLY A 1 86 ? -11.235 -3.073 2.923 1.00 90.31 86 GLY A C 1
ATOM 673 O O . GLY A 1 86 ? -10.153 -2.627 3.316 1.00 90.31 86 GLY A O 1
ATOM 674 N N . TYR A 1 87 ? -12.163 -2.273 2.405 1.00 87.38 87 TYR A N 1
ATOM 675 C CA . TYR A 1 87 ? -12.109 -0.809 2.431 1.00 87.38 87 TYR A CA 1
ATOM 676 C C . TYR A 1 87 ? -13.481 -0.198 2.134 1.00 87.38 87 TYR A C 1
ATOM 678 O O . TYR A 1 87 ? -14.106 -0.496 1.113 1.00 87.38 87 TYR A O 1
ATOM 686 N N . GLY A 1 88 ? -13.919 0.718 3.001 1.00 81.94 88 GLY A N 1
ATOM 687 C CA . GLY A 1 88 ? -15.199 1.411 2.847 1.00 81.94 88 GLY A CA 1
ATOM 688 C C . GLY A 1 88 ? -16.417 0.504 3.048 1.00 81.94 88 GLY A C 1
ATOM 689 O O . GLY A 1 88 ? -17.418 0.708 2.367 1.00 81.94 88 GLY A O 1
ATOM 690 N N . GLY A 1 89 ? -16.311 -0.495 3.935 1.00 78.94 89 GLY A N 1
ATOM 691 C CA . GLY A 1 89 ? -17.363 -1.487 4.204 1.00 78.94 89 GLY A CA 1
ATOM 692 C C . GLY A 1 89 ? -17.550 -2.525 3.091 1.00 78.94 89 GLY A C 1
ATOM 693 O O . GLY A 1 89 ? -18.596 -3.167 3.010 1.00 78.94 89 GLY A O 1
ATOM 694 N N . LEU A 1 90 ? -16.573 -2.640 2.188 1.00 85.44 90 LEU A N 1
ATOM 695 C CA . LEU A 1 90 ? -16.583 -3.581 1.072 1.00 85.44 90 LEU A CA 1
ATOM 696 C C . LEU A 1 90 ? -15.374 -4.513 1.155 1.00 85.44 90 LEU A C 1
ATOM 698 O O . LEU A 1 90 ? -14.275 -4.072 1.505 1.00 85.44 90 LEU A O 1
ATOM 702 N N . ALA A 1 91 ? -15.571 -5.765 0.754 1.00 89.56 91 ALA A N 1
ATOM 703 C CA . ALA A 1 91 ? -14.528 -6.773 0.634 1.00 89.56 91 ALA A CA 1
ATOM 704 C C . ALA A 1 91 ? -13.902 -6.771 -0.769 1.00 89.56 91 ALA A C 1
ATOM 706 O O . ALA A 1 91 ? -14.581 -6.516 -1.770 1.00 89.56 91 ALA A O 1
ATOM 707 N N . TYR A 1 92 ? -12.613 -7.119 -0.846 1.00 94.06 92 TYR A N 1
ATOM 708 C CA . TYR A 1 92 ? -11.867 -7.201 -2.108 1.00 94.06 92 TYR A CA 1
ATOM 709 C C . TYR A 1 92 ? -11.078 -8.519 -2.272 1.00 94.06 92 TYR A C 1
ATOM 711 O O . TYR A 1 92 ? -9.913 -8.473 -2.667 1.00 94.06 92 TYR A O 1
ATOM 719 N N . PRO A 1 93 ? -11.693 -9.702 -2.066 1.00 91.38 93 PRO A N 1
ATOM 720 C CA . PRO A 1 93 ? -11.014 -11.009 -1.956 1.00 91.38 93 PRO A CA 1
ATOM 721 C C . PRO A 1 93 ? -10.389 -11.547 -3.261 1.00 91.38 93 PRO A C 1
ATOM 723 O O . PRO A 1 93 ? -9.976 -12.699 -3.342 1.00 91.38 93 PRO A O 1
ATOM 726 N N . ASN A 1 94 ? -10.414 -10.748 -4.332 1.00 93.88 94 ASN A N 1
ATOM 727 C CA . ASN A 1 94 ? -9.785 -11.088 -5.614 1.00 93.88 94 ASN A CA 1
ATOM 728 C C . ASN A 1 94 ? -8.577 -10.189 -5.903 1.00 93.88 94 ASN A C 1
ATOM 730 O O . ASN A 1 94 ? -7.991 -10.301 -6.978 1.00 93.88 94 ASN A O 1
ATOM 734 N N . LEU A 1 95 ? -8.214 -9.280 -4.986 1.00 97.38 95 LEU A N 1
ATOM 735 C CA . LEU A 1 95 ? -6.978 -8.510 -5.117 1.00 97.38 95 LEU A CA 1
ATOM 736 C C . LEU A 1 95 ? -5.760 -9.413 -4.933 1.00 97.38 95 LEU A C 1
ATOM 738 O O . LEU A 1 95 ? -4.730 -9.140 -5.551 1.00 97.38 95 LEU A O 1
ATOM 742 N N . VAL A 1 96 ? -5.888 -10.498 -4.164 1.00 97.56 96 VAL A N 1
ATOM 743 C CA . VAL A 1 96 ? -4.934 -11.610 -4.131 1.00 97.56 96 VAL A CA 1
ATOM 744 C C . VAL A 1 96 ? -5.676 -12.909 -4.484 1.00 97.56 96 VAL A C 1
ATOM 746 O O . VAL A 1 96 ? -6.264 -13.554 -3.622 1.00 97.56 96 VAL A O 1
ATOM 749 N N . PRO A 1 97 ? -5.709 -13.324 -5.763 1.00 93.94 97 PRO A N 1
ATOM 750 C CA . PRO A 1 97 ? -6.439 -14.523 -6.161 1.00 93.94 97 PRO A CA 1
ATOM 751 C C . PRO A 1 97 ? -5.860 -15.802 -5.538 1.00 93.94 97 PRO A C 1
ATOM 753 O O . PRO A 1 97 ? -4.650 -16.013 -5.499 1.00 93.94 97 PRO A O 1
ATOM 756 N N . GLY A 1 98 ? -6.747 -16.723 -5.148 1.00 88.12 98 GLY A N 1
ATOM 757 C CA . GLY A 1 98 ? -6.377 -18.051 -4.635 1.00 88.12 98 GLY A CA 1
ATOM 758 C C . GLY A 1 98 ? -6.713 -18.291 -3.161 1.00 88.12 98 GLY A C 1
ATOM 759 O O . GLY A 1 98 ? -6.587 -19.426 -2.699 1.00 88.12 98 GLY A O 1
ATOM 760 N N . GLY A 1 99 ? -7.197 -17.270 -2.456 1.00 87.50 99 GLY A N 1
ATOM 761 C CA . GLY A 1 99 ? -7.601 -17.315 -1.053 1.00 87.50 99 GLY A CA 1
ATOM 762 C C . GLY A 1 99 ? -7.354 -15.966 -0.382 1.00 87.50 99 GLY A C 1
ATOM 763 O O . GLY A 1 99 ? -6.921 -15.036 -1.044 1.00 87.50 99 GLY A O 1
ATOM 764 N N . GLU A 1 100 ? -7.602 -15.885 0.924 1.00 88.81 100 GLU A N 1
ATOM 765 C CA . GLU A 1 100 ? -7.205 -14.721 1.723 1.00 88.81 100 GLU A CA 1
ATOM 766 C C . GLU A 1 100 ? -5.679 -14.544 1.674 1.00 88.81 100 GLU A C 1
ATOM 768 O O . GLU A 1 100 ? -4.933 -15.512 1.884 1.00 88.81 100 GLU A O 1
ATOM 773 N N . ALA A 1 101 ? -5.218 -13.323 1.395 1.00 95.56 101 ALA A N 1
ATOM 774 C CA . ALA A 1 101 ? -3.796 -13.014 1.307 1.00 95.56 101 ALA A CA 1
ATOM 775 C C . ALA A 1 101 ? -3.038 -13.381 2.594 1.00 95.56 101 ALA A C 1
ATOM 777 O O . ALA A 1 101 ? -3.493 -13.139 3.714 1.00 95.56 101 ALA A O 1
ATOM 778 N N . GLU A 1 102 ? -1.823 -13.918 2.462 1.00 96.12 102 GLU A N 1
ATOM 779 C CA . GLU A 1 102 ? -1.000 -14.165 3.641 1.00 96.12 102 GLU A CA 1
ATOM 780 C C . GLU A 1 102 ? -0.571 -12.848 4.305 1.00 96.12 102 GLU A C 1
ATOM 782 O O . GLU A 1 102 ? -0.319 -11.850 3.635 1.00 96.12 102 GLU A O 1
ATOM 787 N N . LEU A 1 103 ? -0.391 -12.850 5.632 1.00 94.38 103 LEU A N 1
ATOM 788 C CA . LEU A 1 103 ? 0.254 -11.736 6.347 1.00 94.38 103 LEU A CA 1
ATOM 789 C C . LEU A 1 103 ? 1.778 -11.725 6.177 1.00 94.38 103 LEU A C 1
ATOM 791 O O . LEU A 1 103 ? 2.425 -10.724 6.472 1.00 94.38 103 LEU A O 1
ATOM 795 N N . SER A 1 104 ? 2.367 -12.842 5.748 1.00 94.94 104 SER A N 1
ATOM 796 C CA . SER A 1 104 ? 3.802 -12.947 5.509 1.00 94.94 104 SER A CA 1
ATOM 797 C C . SER A 1 104 ? 4.137 -14.047 4.512 1.00 94.94 104 SER A C 1
ATOM 799 O O . SER A 1 104 ? 3.541 -15.125 4.542 1.00 94.94 104 SER A O 1
ATOM 801 N N . THR A 1 105 ? 5.145 -13.797 3.676 1.00 96.06 105 THR A N 1
ATOM 802 C CA . THR A 1 105 ? 5.684 -14.772 2.714 1.00 96.06 105 THR A CA 1
ATOM 803 C C . THR A 1 105 ? 7.045 -15.342 3.129 1.00 96.06 105 THR A C 1
ATOM 805 O O . THR A 1 105 ? 7.670 -16.065 2.353 1.00 96.06 105 THR A O 1
ATOM 808 N N . PHE A 1 106 ? 7.509 -15.078 4.359 1.00 92.94 106 PHE A N 1
ATOM 809 C CA . PHE A 1 106 ? 8.880 -15.394 4.777 1.00 92.94 106 PHE A CA 1
ATOM 810 C C . PHE A 1 106 ? 9.231 -16.869 4.659 1.00 92.94 106 PHE A C 1
ATOM 812 O O . PHE A 1 106 ? 8.652 -17.733 5.323 1.00 92.94 106 PHE A O 1
ATOM 819 N N . GLY A 1 107 ? 10.224 -17.160 3.819 1.00 88.81 107 GLY A N 1
ATOM 820 C CA . GLY A 1 107 ? 10.658 -18.530 3.551 1.00 88.81 107 GLY A CA 1
ATOM 821 C C . GLY A 1 107 ? 9.581 -19.412 2.906 1.00 88.81 107 GLY A C 1
ATOM 822 O O . GLY A 1 107 ? 9.753 -20.634 2.864 1.00 88.81 107 GLY A O 1
ATOM 823 N N . ASN A 1 108 ? 8.496 -18.818 2.399 1.00 92.88 108 ASN A N 1
ATOM 824 C CA . ASN A 1 108 ? 7.418 -19.491 1.691 1.00 92.88 108 ASN A CA 1
ATOM 825 C C . ASN A 1 108 ? 7.349 -19.003 0.232 1.00 92.88 108 ASN A C 1
ATOM 827 O O . ASN A 1 108 ? 6.555 -18.123 -0.093 1.00 92.88 108 ASN A O 1
ATOM 831 N N . PRO A 1 109 ? 8.138 -19.594 -0.683 1.00 92.00 109 PRO A N 1
ATOM 832 C CA . PRO A 1 109 ? 8.081 -19.224 -2.095 1.00 92.00 109 PRO A CA 1
ATOM 833 C C . PRO A 1 109 ? 6.743 -19.575 -2.763 1.00 92.00 109 PRO A C 1
ATOM 835 O O . PRO A 1 109 ? 6.469 -19.048 -3.830 1.00 92.00 109 PRO A O 1
ATOM 838 N N . GLY A 1 110 ? 5.922 -20.446 -2.162 1.00 94.25 110 GLY A N 1
ATOM 839 C CA . GLY A 1 110 ? 4.613 -20.844 -2.690 1.00 94.25 110 GLY A CA 1
ATOM 840 C C . GLY A 1 110 ? 3.434 -20.068 -2.100 1.00 94.25 110 GLY A C 1
ATOM 841 O O . GLY A 1 110 ? 2.324 -20.590 -2.129 1.00 94.25 110 GLY A O 1
ATOM 842 N N . ALA A 1 111 ? 3.677 -18.903 -1.493 1.00 96.62 111 ALA A N 1
ATOM 843 C CA . ALA A 1 111 ? 2.609 -18.020 -1.034 1.00 96.62 111 ALA A CA 1
ATOM 844 C C . ALA A 1 111 ? 1.780 -17.507 -2.221 1.00 96.62 111 ALA A C 1
ATOM 846 O O . ALA A 1 111 ? 2.354 -17.155 -3.252 1.00 96.62 111 ALA A O 1
ATOM 847 N N . ILE A 1 112 ? 0.458 -17.414 -2.078 1.00 96.56 112 ILE A N 1
ATOM 848 C CA . ILE A 1 112 ? -0.418 -16.930 -3.161 1.00 96.56 112 ILE A CA 1
ATOM 849 C C . ILE A 1 112 ? -0.150 -15.454 -3.487 1.00 96.56 112 ILE A C 1
ATOM 851 O O . ILE A 1 112 ? -0.237 -15.037 -4.645 1.00 96.56 112 ILE A O 1
ATOM 855 N N . ALA A 1 113 ? 0.290 -14.676 -2.491 1.00 97.62 113 ALA A N 1
ATOM 856 C CA . ALA A 1 113 ? 0.744 -13.305 -2.695 1.00 97.62 113 ALA A CA 1
ATOM 857 C C . ALA A 1 113 ? 1.930 -13.211 -3.674 1.00 97.62 113 ALA A C 1
ATOM 859 O O . ALA A 1 113 ? 2.031 -12.237 -4.416 1.00 97.62 113 ALA A O 1
ATOM 860 N N . ASN A 1 114 ? 2.808 -14.219 -3.737 1.00 98.00 114 ASN A N 1
ATOM 861 C CA . ASN A 1 114 ? 3.954 -14.194 -4.649 1.00 98.00 114 ASN A CA 1
ATOM 862 C C . ASN A 1 114 ? 3.519 -14.292 -6.115 1.00 98.00 114 ASN A C 1
ATOM 864 O O . ASN A 1 114 ? 4.034 -13.538 -6.938 1.00 98.00 114 ASN A O 1
ATOM 868 N N . ASP A 1 115 ? 2.543 -15.149 -6.430 1.00 97.31 115 ASP A N 1
ATOM 869 C CA . ASP A 1 115 ? 1.988 -15.257 -7.787 1.00 97.31 115 ASP A CA 1
ATOM 870 C C . ASP A 1 115 ? 1.283 -13.955 -8.207 1.00 97.31 115 ASP A C 1
ATOM 872 O O . ASP A 1 115 ? 1.361 -13.548 -9.364 1.00 97.31 115 ASP A O 1
ATOM 876 N N . THR A 1 116 ? 0.670 -13.253 -7.247 1.00 98.12 116 THR A N 1
ATOM 877 C CA . THR A 1 116 ? 0.087 -11.913 -7.439 1.00 98.12 116 THR A CA 1
ATOM 878 C C . THR A 1 116 ? 1.152 -10.842 -7.697 1.00 98.12 116 THR A C 1
ATOM 880 O O . THR A 1 116 ? 0.963 -9.957 -8.532 1.00 98.12 116 THR A O 1
ATOM 883 N N . ILE A 1 117 ? 2.280 -10.899 -6.983 1.00 98.69 117 ILE A N 1
ATOM 884 C CA . ILE A 1 117 ? 3.379 -9.935 -7.116 1.00 98.69 117 ILE A CA 1
ATOM 885 C C . ILE A 1 117 ? 4.111 -10.120 -8.445 1.00 98.69 117 ILE A C 1
ATOM 887 O O . ILE A 1 117 ? 4.256 -9.160 -9.198 1.00 98.69 117 ILE A O 1
ATOM 891 N N . ALA A 1 118 ? 4.600 -11.330 -8.703 1.00 98.56 118 ALA A N 1
ATOM 892 C CA . ALA A 1 118 ? 5.304 -11.707 -9.919 1.00 98.56 118 ALA A CA 1
ATOM 893 C C . ALA A 1 118 ? 5.063 -13.196 -10.187 1.00 98.56 118 ALA A C 1
ATOM 895 O O . ALA A 1 118 ? 5.627 -14.057 -9.502 1.00 98.56 118 ALA A O 1
ATOM 896 N N . SER A 1 119 ? 4.228 -13.486 -11.183 1.00 97.75 119 SER A N 1
ATOM 897 C CA . SER A 1 119 ? 3.890 -14.849 -11.575 1.00 97.75 119 SER A CA 1
ATOM 898 C C . SER A 1 119 ? 5.105 -15.585 -12.140 1.00 97.75 119 SER A C 1
ATOM 900 O O . SER A 1 119 ? 6.096 -14.990 -12.578 1.00 97.75 119 SER A O 1
ATOM 902 N N . GLN A 1 120 ? 5.034 -16.917 -12.185 1.00 97.00 120 GLN A N 1
ATOM 903 C CA . GLN A 1 120 ? 6.079 -17.701 -12.846 1.00 97.00 120 GLN A CA 1
ATOM 904 C C . GLN A 1 120 ? 6.237 -17.319 -14.327 1.00 97.00 120 GLN A C 1
ATOM 906 O O . GLN A 1 120 ? 7.351 -17.361 -14.844 1.00 97.00 120 GLN A O 1
ATOM 911 N N . ALA A 1 121 ? 5.148 -16.926 -14.995 1.00 96.56 121 ALA A N 1
ATOM 912 C CA . ALA A 1 121 ? 5.187 -16.498 -16.387 1.00 96.56 121 ALA A CA 1
ATOM 913 C C . ALA A 1 121 ? 5.933 -15.162 -16.546 1.00 96.56 121 ALA A C 1
ATOM 915 O O . ALA A 1 121 ? 6.812 -15.072 -17.401 1.00 96.56 121 ALA A O 1
ATOM 916 N N . HIS A 1 122 ? 5.704 -14.189 -15.654 1.00 97.06 122 HIS A N 1
ATOM 917 C CA . HIS A 1 122 ? 6.504 -12.962 -15.587 1.00 97.06 122 HIS A CA 1
ATOM 918 C C . HIS A 1 122 ? 7.996 -13.251 -15.428 1.00 97.06 122 HIS A C 1
ATOM 920 O O . HIS A 1 122 ? 8.835 -12.685 -16.130 1.00 97.06 122 HIS A O 1
ATOM 926 N N . ILE A 1 123 ? 8.339 -14.144 -14.498 1.00 97.38 123 ILE A N 1
ATOM 927 C CA . ILE A 1 123 ? 9.732 -14.497 -14.214 1.00 97.38 123 ILE A CA 1
ATOM 928 C C . ILE A 1 123 ? 10.387 -15.122 -15.450 1.00 97.38 123 ILE A C 1
ATOM 930 O O . ILE A 1 123 ? 11.500 -14.737 -15.806 1.00 97.38 123 ILE A O 1
ATOM 934 N N . ASP A 1 124 ? 9.703 -16.059 -16.107 1.00 96.00 124 ASP A N 1
ATOM 935 C CA . ASP A 1 124 ? 10.211 -16.745 -17.298 1.00 96.00 124 ASP A CA 1
ATOM 936 C C . ASP A 1 124 ? 10.395 -15.785 -18.489 1.00 96.00 124 ASP A C 1
ATOM 938 O O . ASP A 1 124 ? 11.341 -15.948 -19.267 1.00 96.00 124 ASP A O 1
ATOM 942 N N . ASP A 1 125 ? 9.526 -14.778 -18.611 1.00 95.31 125 ASP A N 1
ATOM 943 C CA . ASP A 1 125 ? 9.522 -13.820 -19.715 1.00 95.31 125 ASP A CA 1
ATOM 944 C C . ASP A 1 125 ? 10.528 -12.677 -19.526 1.00 95.31 125 ASP A C 1
ATOM 946 O O . ASP A 1 125 ? 11.249 -12.340 -20.474 1.00 95.31 125 ASP A O 1
ATOM 950 N N . PHE A 1 126 ? 10.599 -12.101 -18.321 1.00 95.81 126 PHE A N 1
ATOM 951 C CA . PHE A 1 126 ? 11.226 -10.797 -18.071 1.00 95.81 126 PHE A CA 1
ATOM 952 C C . PHE A 1 126 ? 12.367 -10.809 -17.053 1.00 95.81 126 PHE A C 1
ATOM 954 O O . PHE A 1 126 ? 12.987 -9.770 -16.845 1.00 95.81 126 PHE A O 1
ATOM 961 N N . TYR A 1 127 ? 12.671 -11.934 -16.398 1.00 97.00 127 TYR A N 1
ATOM 962 C CA . TYR A 1 127 ? 13.683 -11.948 -15.341 1.00 97.00 127 TYR A CA 1
ATOM 963 C C . TYR A 1 127 ? 14.770 -13.009 -15.541 1.00 97.00 127 TYR A C 1
ATOM 965 O O . TYR A 1 127 ? 14.540 -14.212 -15.619 1.00 97.00 127 TYR A O 1
ATOM 973 N N . VAL A 1 128 ? 16.018 -12.556 -15.517 1.00 96.00 128 VAL A N 1
ATOM 974 C CA . VAL A 1 128 ? 17.234 -13.372 -15.532 1.00 96.00 128 VAL A CA 1
ATOM 975 C C . VAL A 1 128 ? 17.951 -13.280 -14.188 1.00 96.00 128 VAL A C 1
ATOM 977 O O . VAL A 1 128 ? 18.279 -14.293 -13.567 1.00 96.00 128 VAL A O 1
ATOM 980 N N . THR A 1 129 ? 18.265 -12.061 -13.757 1.00 96.56 129 THR A N 1
ATOM 981 C CA . THR A 1 129 ? 18.957 -11.761 -12.503 1.00 96.56 129 THR A CA 1
ATOM 982 C C . THR A 1 129 ? 18.860 -10.274 -12.206 1.00 96.56 129 THR A C 1
ATOM 984 O O . THR A 1 129 ? 19.001 -9.450 -13.101 1.00 96.56 129 THR A O 1
ATOM 987 N N . PHE A 1 130 ? 18.764 -9.917 -10.926 1.00 96.69 130 PHE A N 1
ATOM 988 C CA . PHE A 1 130 ? 18.656 -8.528 -10.480 1.00 96.69 130 PHE A CA 1
ATOM 989 C C . PHE A 1 130 ? 19.649 -7.576 -11.176 1.00 96.69 130 PHE A C 1
ATOM 991 O O . PHE A 1 130 ? 20.865 -7.804 -11.161 1.00 96.69 130 PHE A O 1
ATOM 998 N N . GLY A 1 131 ? 19.119 -6.498 -11.761 1.00 96.56 131 GLY A N 1
ATOM 999 C CA . GLY A 1 131 ? 19.868 -5.460 -12.469 1.00 96.56 131 GLY A CA 1
ATOM 1000 C C . GLY A 1 131 ? 20.314 -5.816 -13.892 1.00 96.56 131 GLY A C 1
ATOM 1001 O O . GLY A 1 131 ? 21.063 -5.041 -14.494 1.00 96.56 131 GLY A O 1
ATOM 1002 N N . HIS A 1 132 ? 19.910 -6.962 -14.444 1.00 96.38 132 HIS A N 1
ATOM 1003 C CA . HIS A 1 132 ? 20.172 -7.288 -15.844 1.00 96.38 132 HIS A CA 1
ATOM 1004 C C . HIS A 1 132 ? 19.408 -6.312 -16.771 1.00 96.38 132 HIS A C 1
ATOM 1006 O O . HIS A 1 132 ? 18.250 -6.002 -16.516 1.00 96.38 132 HIS A O 1
ATOM 1012 N N . PRO A 1 133 ? 20.044 -5.745 -17.815 1.00 95.12 133 PRO A N 1
ATOM 1013 C CA . PRO A 1 133 ? 19.439 -4.703 -18.655 1.00 95.12 133 PRO A CA 1
ATOM 1014 C C . PRO A 1 133 ? 18.709 -5.248 -19.893 1.00 95.12 133 PRO A C 1
ATOM 1016 O O . PRO A 1 133 ? 18.517 -4.518 -20.865 1.00 95.12 133 PRO A O 1
ATOM 1019 N N . GLY A 1 134 ? 18.402 -6.541 -19.902 1.00 90.75 134 GLY A N 1
ATOM 1020 C CA . GLY A 1 134 ? 17.943 -7.274 -21.074 1.00 90.75 134 GLY A CA 1
ATOM 1021 C C . GLY A 1 134 ? 19.075 -7.790 -21.987 1.00 90.75 134 GLY A C 1
ATOM 1022 O O . GLY A 1 134 ? 20.268 -7.621 -21.703 1.00 90.75 134 GLY A O 1
ATOM 1023 N N . PRO A 1 135 ? 18.724 -8.433 -23.115 1.00 91.06 135 PRO A N 1
ATOM 1024 C CA . PRO A 1 135 ? 17.354 -8.629 -23.592 1.00 91.06 135 PRO A CA 1
ATOM 1025 C C . PRO A 1 135 ? 16.568 -9.626 -22.734 1.00 91.06 135 PRO A C 1
ATOM 1027 O O . PRO A 1 135 ? 17.163 -10.538 -22.157 1.00 91.06 135 PRO A O 1
ATOM 1030 N N . ASP A 1 136 ? 15.253 -9.446 -22.716 1.00 91.38 136 ASP A N 1
ATOM 1031 C CA . ASP A 1 136 ? 14.298 -10.348 -22.071 1.00 91.38 136 ASP A CA 1
ATOM 1032 C C . ASP A 1 136 ? 14.063 -11.590 -22.948 1.00 91.38 136 ASP A C 1
ATOM 1034 O O . ASP A 1 136 ? 14.418 -11.608 -24.137 1.00 91.38 136 ASP A O 1
ATOM 1038 N N . ALA A 1 137 ? 13.508 -12.655 -22.363 1.00 89.31 137 ALA A N 1
ATOM 1039 C CA . ALA A 1 137 ? 13.148 -13.857 -23.113 1.00 89.31 137 ALA A CA 1
ATOM 1040 C C . ALA A 1 137 ? 11.921 -13.599 -23.998 1.00 89.31 137 ALA A C 1
ATOM 1042 O O . ALA A 1 137 ? 11.917 -13.973 -25.177 1.00 89.31 137 ALA A O 1
ATOM 1043 N N . CYS A 1 138 ? 10.928 -12.908 -23.438 1.00 86.62 138 CYS A N 1
ATOM 1044 C CA . CYS A 1 138 ? 9.824 -12.320 -24.179 1.00 86.62 138 CYS A CA 1
ATOM 1045 C C . CYS A 1 138 ? 10.311 -11.108 -24.986 1.00 86.62 138 CYS A C 1
ATOM 1047 O O . CYS A 1 138 ? 11.201 -10.350 -24.594 1.00 86.62 138 CYS A O 1
ATOM 1049 N N . ASN A 1 139 ? 9.714 -10.916 -26.158 1.00 75.31 139 ASN A N 1
ATOM 1050 C CA . ASN A 1 139 ? 9.937 -9.738 -26.972 1.00 75.31 139 ASN A CA 1
ATOM 1051 C C . ASN A 1 139 ? 8.603 -9.021 -27.215 1.00 75.31 139 ASN A C 1
ATOM 1053 O O . ASN A 1 139 ? 7.856 -9.462 -28.078 1.00 75.31 139 ASN A O 1
ATOM 1057 N N . ASN A 1 140 ? 8.328 -7.880 -26.569 1.00 67.56 140 ASN A N 1
ATOM 1058 C CA . ASN A 1 140 ? 7.075 -7.129 -26.793 1.00 67.56 140 ASN A CA 1
ATOM 1059 C C . ASN A 1 140 ? 6.910 -6.644 -28.258 1.00 67.56 140 ASN A C 1
ATOM 1061 O O . ASN A 1 140 ? 5.799 -6.336 -28.685 1.00 67.56 140 ASN A O 1
ATOM 1065 N N . ALA A 1 141 ? 7.974 -6.633 -29.082 1.00 63.16 141 ALA A N 1
ATOM 1066 C CA . ALA A 1 141 ? 7.882 -6.405 -30.533 1.00 63.16 141 ALA A CA 1
ATOM 1067 C C . ALA A 1 141 ? 7.410 -7.637 -31.342 1.00 63.16 141 ALA A C 1
ATOM 1069 O O . ALA A 1 141 ? 7.048 -7.501 -32.514 1.00 63.16 141 ALA A O 1
ATOM 1070 N N . ASP A 1 142 ? 7.410 -8.826 -30.734 1.00 66.12 142 ASP A N 1
ATOM 1071 C CA . ASP A 1 142 ? 6.730 -10.042 -31.191 1.00 66.12 142 ASP A CA 1
ATOM 1072 C C . ASP A 1 142 ? 5.879 -10.620 -30.037 1.00 66.12 142 ASP A C 1
ATOM 1074 O O . ASP A 1 142 ? 6.297 -11.571 -29.364 1.00 66.12 142 ASP A O 1
ATOM 1078 N N . PRO A 1 143 ? 4.668 -10.066 -29.816 1.00 62.66 143 PRO A N 1
ATOM 1079 C CA . PRO A 1 143 ? 3.807 -10.403 -28.677 1.00 62.66 143 PRO A CA 1
ATOM 1080 C C . PRO A 1 143 ? 3.425 -11.884 -28.593 1.00 62.66 143 PRO A C 1
ATOM 1082 O O . PRO A 1 143 ? 2.913 -12.334 -27.581 1.00 62.66 143 PRO A O 1
ATOM 1085 N N . THR A 1 144 ? 3.667 -12.669 -29.650 1.00 68.50 144 THR A N 1
ATOM 1086 C CA . THR A 1 144 ? 3.405 -14.115 -29.644 1.00 68.50 144 THR A CA 1
ATOM 1087 C C . THR A 1 144 ? 4.367 -14.910 -28.759 1.00 68.50 144 THR A C 1
ATOM 1089 O O . THR A 1 144 ? 4.158 -16.105 -28.554 1.00 68.50 144 THR A O 1
ATOM 1092 N N . THR A 1 145 ? 5.423 -14.259 -28.264 1.00 74.44 145 THR A N 1
ATOM 1093 C CA . THR A 1 145 ? 6.437 -14.840 -27.374 1.00 74.44 145 THR A CA 1
ATOM 1094 C C . THR A 1 145 ? 6.226 -14.521 -25.899 1.00 74.44 145 THR A C 1
ATOM 1096 O O . THR A 1 145 ? 6.972 -15.050 -25.086 1.00 74.44 145 THR A O 1
ATOM 1099 N N . CYS A 1 146 ? 5.235 -13.692 -25.576 1.00 85.56 146 CYS A N 1
ATOM 1100 C CA . CYS A 1 146 ? 4.979 -13.195 -24.231 1.00 85.56 146 CYS A CA 1
ATOM 1101 C C . CYS A 1 146 ? 3.658 -13.761 -23.718 1.00 85.56 146 CYS A C 1
ATOM 1103 O O . CYS A 1 146 ? 2.734 -13.993 -24.507 1.00 85.56 146 CYS A O 1
ATOM 1105 N N . HIS A 1 147 ? 3.567 -13.998 -22.417 1.00 92.81 147 HIS A N 1
ATOM 1106 C CA . HIS A 1 147 ? 2.293 -14.312 -21.787 1.00 92.81 147 HIS A CA 1
ATOM 1107 C C . HIS A 1 147 ? 1.390 -13.068 -21.696 1.00 92.81 147 HIS A C 1
ATOM 1109 O O . HIS A 1 147 ? 1.838 -11.929 -21.850 1.00 92.81 147 HIS A O 1
ATOM 1115 N N . ASP A 1 148 ? 0.096 -13.306 -21.487 1.00 93.38 148 ASP A N 1
ATOM 1116 C CA . ASP A 1 148 ? -0.842 -12.237 -21.147 1.00 93.38 148 ASP A CA 1
ATOM 1117 C C . ASP A 1 148 ? -0.571 -11.782 -19.708 1.00 93.38 148 ASP A C 1
ATOM 1119 O O . ASP A 1 148 ? -0.400 -12.635 -18.844 1.00 93.38 148 ASP A O 1
ATOM 1123 N N . PHE A 1 149 ? -0.581 -10.472 -19.446 1.00 94.94 149 PHE A N 1
ATOM 1124 C CA . PHE A 1 149 ? -0.311 -9.928 -18.110 1.00 94.94 149 PHE A CA 1
ATOM 1125 C C . PHE A 1 149 ? -1.267 -10.508 -17.066 1.00 94.94 149 PHE A C 1
ATOM 1127 O O . PHE A 1 149 ? -2.490 -10.422 -17.224 1.00 94.94 149 PHE A O 1
ATOM 1134 N N . ASP A 1 150 ? -0.707 -11.067 -15.996 1.00 96.44 150 ASP A N 1
ATOM 1135 C CA . ASP A 1 150 ? -1.479 -11.744 -14.954 1.00 96.44 150 ASP A CA 1
ATOM 1136 C C . ASP A 1 150 ? -1.046 -11.397 -13.522 1.00 96.44 150 ASP A C 1
ATOM 1138 O O . ASP A 1 150 ? -1.741 -11.775 -12.575 1.00 96.44 150 ASP A O 1
ATOM 1142 N N . CYS A 1 151 ? 0.029 -10.619 -13.352 1.00 98.25 151 CYS A N 1
ATOM 1143 C CA . CYS A 1 151 ? 0.548 -10.213 -12.047 1.00 98.25 151 CYS A CA 1
ATOM 1144 C C . CYS A 1 151 ? 0.937 -8.725 -11.986 1.00 98.25 151 CYS A C 1
ATOM 1146 O O . CYS A 1 151 ? 1.122 -8.057 -13.005 1.00 98.25 151 CYS A O 1
ATOM 1148 N N . LEU A 1 152 ? 1.102 -8.185 -10.773 1.00 98.69 152 LEU A N 1
ATOM 1149 C CA . LEU A 1 152 ? 1.482 -6.784 -10.539 1.00 98.69 152 LEU A CA 1
ATOM 1150 C C . LEU A 1 152 ? 2.753 -6.384 -11.295 1.00 98.69 152 LEU A C 1
ATOM 1152 O O . LEU A 1 152 ? 2.813 -5.292 -11.858 1.00 98.69 152 LEU A O 1
ATOM 1156 N N . ALA A 1 153 ? 3.773 -7.242 -11.313 1.00 98.50 153 ALA A N 1
ATOM 1157 C CA . ALA A 1 153 ? 5.035 -6.955 -11.981 1.00 98.50 153 ALA A CA 1
ATOM 1158 C C . ALA A 1 153 ? 4.868 -6.736 -13.495 1.00 98.50 153 ALA A C 1
ATOM 1160 O O . ALA A 1 153 ? 5.558 -5.868 -14.037 1.00 98.50 153 ALA A O 1
ATOM 1161 N N . ASP A 1 154 ? 3.930 -7.430 -14.148 1.00 97.62 154 ASP A N 1
ATOM 1162 C CA . ASP A 1 154 ? 3.609 -7.209 -15.561 1.00 97.62 154 ASP A CA 1
ATOM 1163 C C . ASP A 1 154 ? 2.993 -5.835 -15.786 1.00 97.62 154 ASP A C 1
ATOM 1165 O O . ASP A 1 154 ? 3.553 -5.023 -16.523 1.00 97.62 154 ASP A O 1
ATOM 1169 N N . PHE A 1 155 ? 1.879 -5.550 -15.103 1.00 98.06 155 PHE A N 1
ATOM 1170 C CA . PHE A 1 155 ? 1.155 -4.288 -15.269 1.00 98.06 155 PHE A CA 1
ATOM 1171 C C . PHE A 1 155 ? 2.021 -3.087 -14.883 1.00 98.06 155 PHE A C 1
ATOM 1173 O O . PHE A 1 155 ? 1.940 -2.029 -15.493 1.00 98.06 155 PHE A O 1
ATOM 1180 N N . MET A 1 156 ? 2.888 -3.231 -13.878 1.00 98.44 156 MET A N 1
ATOM 1181 C CA . MET A 1 156 ? 3.792 -2.165 -13.438 1.00 98.44 156 MET A CA 1
ATOM 1182 C C . MET A 1 156 ? 5.016 -1.975 -14.350 1.00 98.44 156 MET A C 1
ATOM 1184 O O . MET A 1 156 ? 5.843 -1.113 -14.051 1.00 98.44 156 MET A O 1
ATOM 1188 N N . GLY A 1 157 ? 5.189 -2.777 -15.407 1.00 96.50 157 GLY A N 1
ATOM 1189 C CA . GLY A 1 157 ? 6.358 -2.704 -16.290 1.00 96.50 157 GLY A CA 1
ATOM 1190 C C . GLY A 1 157 ? 7.667 -3.099 -15.595 1.00 96.50 157 GLY A C 1
ATOM 1191 O O . GLY A 1 157 ? 8.754 -2.643 -15.967 1.00 96.50 157 GLY A O 1
ATOM 1192 N N . THR A 1 158 ? 7.587 -3.907 -14.533 1.00 97.88 158 THR A N 1
ATOM 1193 C CA . THR A 1 158 ? 8.760 -4.305 -13.747 1.00 97.88 158 THR A CA 1
ATOM 1194 C C . THR A 1 158 ? 9.635 -5.252 -14.561 1.00 97.88 158 THR A C 1
ATOM 1196 O O . THR A 1 158 ? 9.124 -6.130 -15.239 1.00 97.88 158 THR A O 1
ATOM 1199 N N . SER A 1 159 ? 10.958 -5.080 -14.509 1.00 97.19 159 SER A N 1
ATOM 1200 C CA . SER A 1 159 ? 11.931 -5.918 -15.239 1.00 97.19 159 SER A CA 1
ATOM 1201 C C . SER A 1 159 ? 11.856 -5.882 -16.774 1.00 97.19 159 SER A C 1
ATOM 1203 O O . SER A 1 159 ? 12.690 -6.498 -17.419 1.00 97.19 159 SER A O 1
ATOM 1205 N N . GLN A 1 160 ? 10.921 -5.149 -17.384 1.00 95.06 160 GLN A N 1
ATOM 1206 C CA . GLN A 1 160 ? 10.756 -5.157 -18.840 1.00 95.06 160 GLN A CA 1
ATOM 1207 C C . GLN A 1 160 ? 11.800 -4.259 -19.529 1.00 95.06 160 GLN A C 1
ATOM 1209 O O . GLN A 1 160 ? 11.667 -3.028 -19.585 1.00 95.06 160 GLN A O 1
ATOM 1214 N N . ALA A 1 161 ? 12.828 -4.862 -20.126 1.00 93.31 161 ALA A N 1
ATOM 1215 C CA . ALA A 1 161 ? 13.929 -4.162 -20.787 1.00 93.31 161 ALA A CA 1
ATOM 1216 C C . ALA A 1 161 ? 13.475 -3.333 -21.994 1.00 93.31 161 ALA A C 1
ATOM 1218 O O . ALA A 1 161 ? 14.112 -2.334 -22.339 1.00 93.31 161 ALA A O 1
ATOM 1219 N N . GLN A 1 162 ? 12.362 -3.701 -22.635 1.00 90.69 162 GLN A N 1
ATOM 1220 C CA . GLN A 1 162 ? 11.796 -2.930 -23.751 1.00 90.69 162 GLN A CA 1
ATOM 1221 C C . GLN A 1 162 ? 11.247 -1.571 -23.321 1.00 90.69 162 GLN A C 1
ATOM 1223 O O . GLN A 1 162 ? 11.293 -0.623 -24.103 1.00 90.69 162 GLN A O 1
ATOM 1228 N N . LEU A 1 163 ? 10.818 -1.473 -22.063 1.00 91.75 163 LEU A N 1
ATOM 1229 C CA . LEU A 1 163 ? 10.420 -0.238 -21.389 1.00 91.75 163 LEU A CA 1
ATOM 1230 C C . LEU A 1 163 ? 11.627 0.467 -20.740 1.00 91.75 163 LEU A C 1
ATOM 1232 O O . LEU A 1 163 ? 11.490 1.405 -19.958 1.00 91.75 163 LEU A O 1
ATOM 1236 N N . GLY A 1 164 ? 12.845 -0.010 -21.019 1.00 91.81 164 GLY A N 1
ATOM 1237 C CA . GLY A 1 164 ? 14.077 0.497 -20.425 1.00 91.81 164 GLY A CA 1
ATOM 1238 C C . GLY A 1 164 ? 14.220 0.190 -18.933 1.00 91.81 164 GLY A C 1
ATOM 1239 O O . GLY A 1 164 ? 15.032 0.841 -18.272 1.00 91.81 164 GLY A O 1
ATOM 1240 N N . SER A 1 165 ? 13.446 -0.754 -18.388 1.00 94.88 165 SER A N 1
ATOM 1241 C CA . SER A 1 165 ? 13.567 -1.192 -16.999 1.00 94.88 165 SER A CA 1
ATOM 1242 C C . SER A 1 165 ? 14.489 -2.406 -16.888 1.00 94.88 165 SER A C 1
ATOM 1244 O O . SER A 1 165 ? 14.379 -3.343 -17.665 1.00 94.88 165 SER A O 1
ATOM 1246 N N . THR A 1 166 ? 15.426 -2.396 -15.942 1.00 96.94 166 THR A N 1
ATOM 1247 C CA . THR A 1 166 ? 16.275 -3.565 -15.655 1.00 96.94 166 THR A CA 1
ATOM 1248 C C . THR A 1 166 ? 15.556 -4.544 -14.728 1.00 96.94 166 THR A C 1
ATOM 1250 O O . THR A 1 166 ? 14.714 -4.116 -13.942 1.00 96.94 166 THR A O 1
ATOM 1253 N N . ASP A 1 167 ? 15.962 -5.809 -14.696 1.00 97.81 167 ASP A N 1
ATOM 1254 C CA . ASP A 1 167 ? 15.423 -6.829 -13.789 1.00 97.81 167 ASP A CA 1
ATOM 1255 C C . ASP A 1 167 ? 15.309 -6.346 -12.331 1.00 97.81 167 ASP A C 1
ATOM 1257 O O . ASP A 1 167 ? 16.303 -5.966 -11.697 1.00 97.81 167 ASP A O 1
ATOM 1261 N N . GLY A 1 168 ? 14.097 -6.393 -11.779 1.00 96.88 168 GLY A N 1
ATOM 1262 C CA . GLY A 1 168 ? 13.772 -5.948 -10.423 1.00 96.88 168 GLY A CA 1
ATOM 1263 C C . GLY A 1 168 ? 13.520 -4.447 -10.259 1.00 96.88 168 GLY A C 1
ATOM 1264 O O . GLY A 1 168 ? 13.272 -4.005 -9.134 1.00 96.88 168 GLY A O 1
ATOM 1265 N N . ASN A 1 169 ? 13.587 -3.666 -11.340 1.00 97.56 169 ASN A N 1
ATOM 1266 C CA . ASN A 1 169 ? 13.310 -2.231 -11.352 1.00 97.56 169 ASN A CA 1
ATOM 1267 C C . ASN A 1 169 ? 11.913 -1.927 -11.910 1.00 97.56 169 ASN A C 1
ATOM 1269 O O . ASN A 1 169 ? 11.416 -2.625 -12.793 1.00 97.56 169 ASN A O 1
ATOM 1273 N N . THR A 1 170 ? 11.324 -0.831 -11.437 1.00 98.12 170 THR A N 1
ATOM 1274 C CA . THR A 1 170 ? 10.023 -0.302 -11.869 1.00 98.12 170 THR A CA 1
ATOM 1275 C C . THR A 1 170 ? 10.146 1.211 -12.008 1.00 98.12 170 THR A C 1
ATOM 1277 O O . THR A 1 170 ? 10.754 1.854 -11.146 1.00 98.12 170 THR A O 1
ATOM 1280 N N . TRP A 1 171 ? 9.566 1.801 -13.052 1.00 97.25 171 TRP A N 1
ATOM 1281 C CA . TRP A 1 171 ? 9.569 3.252 -13.221 1.00 97.25 171 TRP A CA 1
ATOM 1282 C C . TRP A 1 171 ? 8.398 3.911 -12.497 1.00 97.25 171 TRP A C 1
ATOM 1284 O O . TRP A 1 171 ? 7.268 3.436 -12.521 1.00 97.25 171 TRP A O 1
ATOM 1294 N N . PHE A 1 172 ? 8.668 5.053 -11.870 1.00 96.94 172 PHE A N 1
ATOM 1295 C CA . PHE A 1 172 ? 7.639 5.925 -11.320 1.00 96.94 172 PHE A CA 1
ATOM 1296 C C . PHE A 1 172 ? 7.860 7.355 -11.795 1.00 96.94 172 PHE A C 1
ATOM 1298 O O . PHE A 1 172 ? 8.986 7.855 -11.823 1.00 96.94 172 PHE A O 1
ATOM 1305 N N . TYR A 1 173 ? 6.760 8.037 -12.101 1.00 96.75 173 TYR A N 1
ATOM 1306 C CA . TYR A 1 173 ? 6.764 9.390 -12.645 1.00 96.75 173 TYR A CA 1
ATOM 1307 C C . TYR A 1 173 ? 6.126 10.372 -11.660 1.00 96.75 173 TYR A C 1
ATOM 1309 O O . TYR A 1 173 ? 5.177 10.037 -10.955 1.00 96.75 173 TYR A O 1
ATOM 1317 N N . THR A 1 174 ? 6.680 11.582 -11.567 1.00 95.19 174 THR A N 1
ATOM 1318 C CA . THR A 1 174 ? 6.159 12.680 -10.737 1.00 95.19 174 THR A CA 1
ATOM 1319 C C . THR A 1 174 ? 6.334 14.013 -11.451 1.00 95.19 174 THR A C 1
ATOM 1321 O O . THR A 1 174 ? 7.177 14.148 -12.341 1.00 95.19 174 THR A O 1
ATOM 1324 N N . PHE A 1 175 ? 5.588 15.030 -11.020 1.00 93.31 175 PHE A N 1
ATOM 1325 C CA . PHE A 1 175 ? 5.858 16.404 -11.420 1.00 93.31 175 PHE A CA 1
ATOM 1326 C C . PHE A 1 175 ? 6.834 17.089 -10.461 1.00 93.31 175 PHE A C 1
ATOM 1328 O O . PHE A 1 175 ? 6.647 17.103 -9.245 1.00 93.31 175 PHE A O 1
ATOM 1335 N N . ASN A 1 176 ? 7.850 17.746 -11.027 1.00 88.44 176 ASN A N 1
ATOM 1336 C CA . ASN A 1 176 ? 8.862 18.495 -10.268 1.00 88.44 176 ASN A CA 1
ATOM 1337 C C . ASN A 1 176 ? 8.287 19.665 -9.446 1.00 88.44 176 ASN A C 1
ATOM 1339 O O . ASN A 1 176 ? 8.960 20.178 -8.553 1.00 88.44 176 ASN A O 1
ATOM 1343 N N . ASP A 1 177 ? 7.077 20.132 -9.763 1.00 89.56 177 ASP A N 1
ATOM 1344 C CA . ASP A 1 177 ? 6.402 21.193 -9.012 1.00 89.56 177 ASP A CA 1
ATOM 1345 C C . ASP A 1 177 ? 5.667 20.679 -7.760 1.00 89.56 177 ASP A C 1
ATOM 1347 O O . ASP A 1 177 ? 5.168 21.484 -6.972 1.00 89.56 177 ASP A O 1
ATOM 1351 N N . GLY A 1 178 ? 5.645 19.358 -7.545 1.00 91.62 178 GLY A N 1
ATOM 1352 C CA . GLY A 1 178 ? 4.980 18.704 -6.424 1.00 91.62 178 GLY A CA 1
ATOM 1353 C C . GLY A 1 178 ? 3.483 18.478 -6.626 1.00 91.62 178 GLY A C 1
ATOM 1354 O O . GLY A 1 178 ? 2.817 18.054 -5.682 1.00 91.62 178 GLY A O 1
ATOM 1355 N N . SER A 1 179 ? 2.923 18.764 -7.804 1.00 94.31 179 SER A N 1
ATOM 1356 C CA . SER A 1 179 ? 1.546 18.374 -8.118 1.00 94.31 179 SER A CA 1
ATOM 1357 C C . SER A 1 179 ? 1.406 16.842 -8.226 1.00 94.31 179 SER A C 1
ATOM 1359 O O . SER A 1 179 ? 2.392 16.154 -8.512 1.00 94.31 179 SER A O 1
ATOM 1361 N N . PRO A 1 180 ? 0.216 16.278 -7.942 1.00 96.50 180 PRO A N 1
ATOM 1362 C CA . PRO A 1 180 ? -0.038 14.852 -8.140 1.00 96.50 180 PRO A CA 1
ATOM 1363 C C . PRO A 1 180 ? 0.128 14.460 -9.611 1.00 96.50 180 PRO A C 1
ATOM 1365 O O . PRO A 1 180 ? -0.447 15.113 -10.477 1.00 96.50 180 PRO A O 1
ATOM 1368 N N . PHE A 1 181 ? 0.868 13.385 -9.883 1.00 97.69 181 PHE A N 1
ATOM 1369 C CA . PHE A 1 181 ? 0.885 12.730 -11.190 1.00 97.69 181 PHE A CA 1
ATOM 1370 C C . PHE A 1 181 ? -0.198 11.645 -11.217 1.00 97.69 181 PHE A C 1
ATOM 1372 O O . PHE A 1 181 ? -0.142 10.704 -10.423 1.00 97.69 181 PHE A O 1
ATOM 1379 N N . THR A 1 182 ? -1.203 11.798 -12.077 1.00 98.38 182 THR A N 1
ATOM 1380 C CA . THR A 1 182 ? -2.420 10.964 -12.114 1.00 98.38 182 THR A CA 1
ATOM 1381 C C . THR A 1 182 ? -2.439 10.008 -13.317 1.00 98.38 182 THR A C 1
ATOM 1383 O O . THR A 1 182 ? -1.652 10.188 -14.248 1.00 98.38 182 THR A O 1
ATOM 1386 N N . PRO A 1 183 ? -3.348 9.013 -13.372 1.00 98.31 183 PRO A N 1
ATOM 1387 C CA . PRO A 1 183 ? -3.505 8.167 -14.558 1.00 98.31 183 PRO A CA 1
ATOM 1388 C C . PRO A 1 183 ? -3.775 8.950 -15.846 1.00 98.31 183 PRO A C 1
ATOM 1390 O O . PRO A 1 183 ? -3.195 8.645 -16.881 1.00 98.31 183 PRO A O 1
ATOM 1393 N N . ALA A 1 184 ? -4.579 10.015 -15.771 1.00 98.12 184 ALA A N 1
ATOM 1394 C CA . ALA A 1 184 ? -4.837 10.883 -16.918 1.00 98.12 184 ALA A CA 1
ATOM 1395 C C . ALA A 1 184 ? -3.564 11.595 -17.410 1.00 98.12 184 ALA A C 1
ATOM 1397 O O . ALA A 1 184 ? -3.422 11.856 -18.604 1.00 98.12 184 ALA A O 1
ATOM 1398 N N . ASP A 1 185 ? -2.629 11.901 -16.504 1.00 98.25 185 ASP A N 1
ATOM 1399 C CA . ASP A 1 185 ? -1.328 12.452 -16.879 1.00 98.25 185 ASP A CA 1
ATOM 1400 C C . ASP A 1 185 ? -0.443 11.391 -17.540 1.00 98.25 185 ASP A C 1
ATOM 1402 O O . ASP A 1 185 ? 0.243 11.712 -18.508 1.00 98.25 185 ASP A O 1
ATOM 1406 N N . ALA A 1 186 ? -0.474 10.138 -17.072 1.00 98.06 186 ALA A N 1
ATOM 1407 C CA . ALA A 1 186 ? 0.239 9.038 -17.722 1.00 98.06 186 ALA A CA 1
ATOM 1408 C C . ALA A 1 186 ? -0.245 8.840 -19.169 1.00 98.06 186 ALA A C 1
ATOM 1410 O O . ALA A 1 186 ? 0.570 8.925 -20.086 1.00 98.06 186 ALA A O 1
ATOM 1411 N N . GLU A 1 187 ? -1.561 8.732 -19.380 1.00 97.94 187 GLU A N 1
ATOM 1412 C CA . GLU A 1 187 ? -2.183 8.615 -20.712 1.00 97.94 187 GLU A CA 1
ATOM 1413 C C . GLU A 1 187 ? -1.842 9.815 -21.614 1.00 97.94 187 GLU A C 1
ATOM 1415 O O . GLU A 1 187 ? -1.523 9.673 -22.795 1.00 97.94 187 GLU A O 1
ATOM 1420 N N . ALA A 1 188 ? -1.877 11.036 -21.068 1.00 97.81 188 ALA A N 1
ATOM 1421 C CA . ALA A 1 188 ? -1.565 12.243 -21.831 1.00 97.81 188 ALA A CA 1
ATOM 1422 C C . ALA A 1 188 ? -0.094 12.316 -22.278 1.00 97.81 188 ALA A C 1
ATOM 1424 O O . ALA A 1 188 ? 0.215 13.038 -23.233 1.00 97.81 188 ALA A O 1
ATOM 1425 N N . ASN A 1 189 ? 0.805 11.604 -21.592 1.00 96.69 189 ASN A N 1
ATOM 1426 C CA . ASN A 1 189 ? 2.236 11.578 -21.881 1.00 96.69 189 ASN A CA 1
ATOM 1427 C C . ASN A 1 189 ? 2.704 10.272 -22.550 1.00 96.69 189 ASN A C 1
ATOM 1429 O O . ASN A 1 189 ? 3.879 10.201 -22.907 1.00 96.69 189 ASN A O 1
ATOM 1433 N N . GLY A 1 190 ? 1.817 9.293 -22.770 1.00 96.50 190 GLY A N 1
ATOM 1434 C CA . GLY A 1 190 ? 2.178 7.993 -23.344 1.00 96.50 190 GLY A CA 1
ATOM 1435 C C . GLY A 1 190 ? 3.020 7.141 -22.392 1.00 96.50 190 GLY A C 1
ATOM 1436 O O . GLY A 1 190 ? 4.003 6.550 -22.826 1.00 96.50 190 GLY A O 1
ATOM 1437 N N . LEU A 1 191 ? 2.714 7.189 -21.091 1.00 96.50 191 LEU A N 1
ATOM 1438 C CA . LEU A 1 191 ? 3.448 6.509 -20.014 1.00 96.50 191 LEU A CA 1
ATOM 1439 C C . LEU A 1 191 ? 2.624 5.390 -19.355 1.00 96.50 191 LEU A C 1
ATOM 1441 O O . LEU A 1 191 ? 3.005 4.910 -18.287 1.00 96.50 191 LEU A O 1
ATOM 1445 N N . GLU A 1 192 ? 1.487 5.018 -19.944 1.00 94.88 192 GLU A N 1
ATOM 1446 C CA . GLU A 1 192 ? 0.593 3.965 -19.456 1.00 94.88 192 GLU A CA 1
ATOM 1447 C C . GLU A 1 192 ? 1.337 2.647 -19.198 1.00 94.88 192 GLU A C 1
ATOM 1449 O O . GLU A 1 192 ? 1.281 2.145 -18.080 1.00 94.88 192 GLU A O 1
ATOM 1454 N N . ASP A 1 193 ? 2.132 2.183 -20.163 1.00 90.25 193 ASP A N 1
ATOM 1455 C CA . ASP A 1 193 ? 2.818 0.886 -20.093 1.00 90.25 193 ASP A CA 1
ATOM 1456 C C . ASP A 1 193 ? 4.048 0.896 -19.159 1.00 90.25 193 ASP A C 1
ATOM 1458 O O . ASP A 1 193 ? 4.550 -0.155 -18.776 1.00 90.25 193 ASP A O 1
ATOM 1462 N N . GLU A 1 194 ? 4.572 2.074 -18.798 1.00 92.75 194 GLU A N 1
ATOM 1463 C CA . GLU A 1 194 ? 5.837 2.220 -18.054 1.00 92.75 194 GLU A CA 1
ATOM 1464 C C . GLU A 1 194 ? 5.643 2.624 -16.588 1.00 92.75 194 GLU A C 1
ATOM 1466 O O . GLU A 1 194 ? 6.516 2.418 -15.743 1.00 92.75 194 GLU A O 1
ATOM 1471 N N . SER A 1 195 ? 4.540 3.303 -16.282 1.00 96.69 195 SER A N 1
ATOM 1472 C CA . SER A 1 195 ? 4.310 3.901 -14.974 1.00 96.69 195 SER A CA 1
ATOM 1473 C C . SER A 1 195 ? 3.836 2.847 -13.982 1.00 96.69 195 SER A C 1
ATOM 1475 O O . SER A 1 195 ? 2.688 2.417 -14.038 1.00 96.69 195 SER A O 1
ATOM 1477 N N . GLY A 1 196 ? 4.646 2.539 -12.969 1.00 97.88 196 GLY A N 1
ATOM 1478 C CA . GLY A 1 196 ? 4.257 1.634 -11.885 1.00 97.88 196 GLY A CA 1
ATOM 1479 C C . GLY A 1 196 ? 2.958 2.051 -11.182 1.00 97.88 196 GLY A C 1
ATOM 1480 O O . GLY A 1 196 ? 2.183 1.200 -10.764 1.00 97.88 196 GLY A O 1
ATOM 1481 N N . MET A 1 197 ? 2.661 3.356 -11.114 1.00 98.38 197 MET A N 1
ATOM 1482 C CA . MET A 1 197 ? 1.372 3.848 -10.609 1.00 98.38 197 MET A CA 1
ATOM 1483 C C . MET A 1 197 ? 0.211 3.480 -11.538 1.00 98.38 197 MET A C 1
ATOM 1485 O O . MET A 1 197 ? -0.850 3.078 -11.069 1.00 98.38 197 MET A O 1
ATOM 1489 N N . TYR A 1 198 ? 0.407 3.597 -12.852 1.00 98.62 198 TYR A N 1
ATOM 1490 C CA . TYR A 1 198 ? -0.629 3.241 -13.817 1.00 98.62 198 TYR A CA 1
ATOM 1491 C C . TYR A 1 198 ? -0.855 1.724 -13.830 1.00 98.62 198 TYR A C 1
ATOM 1493 O O . TYR A 1 198 ? -1.999 1.285 -13.763 1.00 98.62 198 TYR A O 1
ATOM 1501 N N . GLY A 1 199 ? 0.222 0.942 -13.752 1.00 98.56 199 GLY A N 1
ATOM 1502 C CA . GLY A 1 199 ? 0.164 -0.510 -13.629 1.00 98.56 199 GLY A CA 1
ATOM 1503 C C . GLY A 1 199 ? -0.597 -1.013 -12.405 1.00 98.56 199 GLY A C 1
ATOM 1504 O O . GLY A 1 199 ? -1.405 -1.928 -12.516 1.00 98.56 199 GLY A O 1
ATOM 1505 N N . VAL A 1 200 ? -0.435 -0.378 -11.237 1.00 98.75 200 VAL A N 1
ATOM 1506 C CA . VAL A 1 200 ? -1.254 -0.723 -10.056 1.00 98.75 200 VAL A CA 1
ATOM 1507 C C . VAL A 1 200 ? -2.740 -0.491 -10.329 1.00 98.75 200 VAL A C 1
ATOM 1509 O O . VAL A 1 200 ? -3.572 -1.299 -9.919 1.00 98.75 200 VAL A O 1
ATOM 1512 N N . ARG A 1 201 ? -3.099 0.572 -11.059 1.00 98.56 201 ARG A N 1
ATOM 1513 C CA . ARG A 1 201 ? -4.492 0.788 -11.469 1.00 98.56 201 ARG A CA 1
ATOM 1514 C C . ARG A 1 201 ? -4.990 -0.306 -12.406 1.00 98.56 201 ARG A C 1
ATOM 1516 O O . ARG A 1 201 ? -6.113 -0.769 -12.221 1.00 98.56 201 ARG A O 1
ATOM 1523 N N . GLU A 1 202 ? -4.201 -0.688 -13.401 1.00 98.62 202 GLU A N 1
ATOM 1524 C CA . GLU A 1 202 ? -4.584 -1.744 -14.341 1.00 98.62 202 GLU A CA 1
ATOM 1525 C C . GLU A 1 202 ? -4.728 -3.097 -13.650 1.00 98.62 202 GLU A C 1
ATOM 1527 O O . GLU A 1 202 ? -5.703 -3.794 -13.909 1.00 98.62 202 GLU A O 1
ATOM 1532 N N . TYR A 1 203 ? -3.847 -3.421 -12.700 1.00 98.75 203 TYR A N 1
ATOM 1533 C CA . TYR A 1 203 ? -3.969 -4.636 -11.898 1.00 98.75 203 TYR A CA 1
ATOM 1534 C C . TYR A 1 203 ? -5.274 -4.662 -11.091 1.00 98.75 203 TYR A C 1
ATOM 1536 O O . TYR A 1 203 ? -6.003 -5.649 -11.128 1.00 98.75 203 TYR A O 1
ATOM 1544 N N . VAL A 1 204 ? -5.627 -3.569 -10.404 1.00 98.69 204 VAL A N 1
ATOM 1545 C CA . VAL A 1 204 ? -6.898 -3.491 -9.656 1.00 98.69 204 VAL A CA 1
ATOM 1546 C C . VAL A 1 204 ? -8.102 -3.693 -10.588 1.00 98.69 204 VAL A C 1
ATOM 1548 O O . VAL A 1 204 ? -9.064 -4.370 -10.225 1.00 98.69 204 VAL A O 1
ATOM 1551 N N . GLN A 1 205 ? -8.044 -3.146 -11.805 1.00 98.31 205 GLN A N 1
ATOM 1552 C CA . GLN A 1 205 ? -9.081 -3.335 -12.824 1.00 98.31 205 GLN A CA 1
ATOM 1553 C C . GLN A 1 205 ? -9.129 -4.766 -13.359 1.00 98.31 205 GLN A C 1
ATOM 1555 O O . GLN A 1 205 ? -10.214 -5.313 -13.558 1.00 98.31 205 GLN A O 1
ATOM 1560 N N . TYR A 1 206 ? -7.968 -5.384 -13.558 1.00 98.12 206 TYR A N 1
ATOM 1561 C CA . TYR A 1 206 ? -7.831 -6.788 -13.924 1.00 98.12 206 TYR A CA 1
ATOM 1562 C C . TYR A 1 206 ? -8.422 -7.713 -12.849 1.00 98.12 206 TYR A C 1
ATOM 1564 O O . TYR A 1 206 ? -9.163 -8.638 -13.182 1.00 98.12 206 TYR A O 1
ATOM 1572 N N . ALA A 1 207 ? -8.205 -7.394 -11.570 1.00 97.44 207 ALA A N 1
ATOM 1573 C CA . ALA A 1 207 ? -8.799 -8.079 -10.421 1.00 97.44 207 ALA A CA 1
ATOM 1574 C C . ALA A 1 207 ? -10.329 -7.891 -10.303 1.00 97.44 207 ALA A C 1
ATOM 1576 O O . ALA A 1 207 ? -10.966 -8.509 -9.451 1.00 97.44 207 ALA A O 1
ATOM 1577 N N . GLY A 1 208 ? -10.936 -7.070 -11.169 1.00 97.06 208 GLY A N 1
ATOM 1578 C CA . GLY A 1 208 ? -12.383 -6.871 -11.250 1.00 97.06 208 GLY A CA 1
ATOM 1579 C C . GLY A 1 208 ? -12.912 -5.671 -10.466 1.00 97.06 208 GLY A C 1
ATOM 1580 O O . GLY A 1 208 ? -14.129 -5.498 -10.391 1.00 97.06 208 GLY A O 1
ATOM 1581 N N . TYR A 1 209 ? -12.032 -4.826 -9.926 1.00 98.00 209 TYR A N 1
ATOM 1582 C CA . TYR A 1 209 ? -12.403 -3.676 -9.102 1.00 98.00 209 TYR A CA 1
ATOM 1583 C C . TYR A 1 209 ? -12.150 -2.344 -9.809 1.00 98.00 209 TYR A C 1
ATOM 1585 O O . TYR A 1 209 ? -11.565 -2.256 -10.888 1.00 98.00 209 TYR A O 1
ATOM 1593 N N . ASN A 1 210 ? -12.615 -1.262 -9.197 1.00 97.69 210 ASN A N 1
ATOM 1594 C CA . ASN A 1 210 ? -12.396 0.091 -9.684 1.00 97.69 210 ASN A CA 1
ATOM 1595 C C . ASN A 1 210 ? -11.366 0.814 -8.817 1.00 97.69 210 ASN A C 1
ATOM 1597 O O . ASN A 1 210 ? -11.185 0.514 -7.638 1.00 97.69 210 ASN A O 1
ATOM 1601 N N . VAL A 1 211 ? -10.726 1.818 -9.411 1.00 97.62 211 VAL A N 1
ATOM 1602 C CA . VAL A 1 211 ? -9.842 2.747 -8.708 1.00 97.62 211 VAL A CA 1
ATOM 1603 C C . VAL A 1 211 ? -10.504 4.114 -8.677 1.00 97.62 211 VAL A C 1
ATOM 1605 O O . VAL A 1 211 ? -10.682 4.741 -9.723 1.00 97.62 211 VAL A O 1
ATOM 1608 N N . ASP A 1 212 ? -10.835 4.583 -7.477 1.00 95.50 212 ASP A N 1
ATOM 1609 C CA . ASP A 1 212 ? -11.454 5.895 -7.269 1.00 95.50 212 ASP A CA 1
ATOM 1610 C C . ASP A 1 212 ? -10.405 7.010 -7.255 1.00 95.50 212 ASP A C 1
ATOM 1612 O O . ASP A 1 212 ? -10.605 8.086 -7.821 1.00 95.50 212 ASP A O 1
ATOM 1616 N N . THR A 1 213 ? -9.275 6.766 -6.591 1.00 96.62 213 THR A N 1
ATOM 1617 C CA . THR A 1 213 ? -8.158 7.703 -6.475 1.00 96.62 213 THR A CA 1
ATOM 1618 C C . THR A 1 213 ? -6.858 6.926 -6.502 1.00 96.62 213 THR A C 1
ATOM 1620 O O . THR A 1 213 ? -6.651 6.018 -5.708 1.00 96.62 213 THR A O 1
ATOM 1623 N N . ILE A 1 214 ? -5.959 7.326 -7.390 1.00 98.38 214 ILE A N 1
ATOM 1624 C CA . ILE A 1 214 ? -4.560 6.916 -7.379 1.00 98.38 214 ILE A CA 1
ATOM 1625 C C . ILE A 1 214 ? -3.742 8.041 -8.001 1.00 98.38 214 ILE A C 1
ATOM 1627 O O . ILE A 1 214 ? -4.166 8.6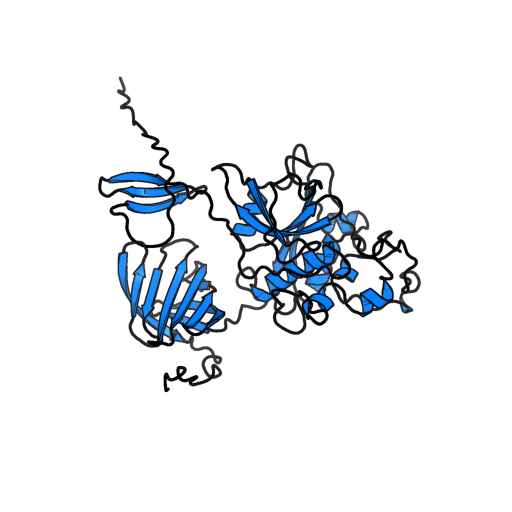74 -8.973 1.00 98.38 214 ILE A O 1
ATOM 1631 N N . TYR A 1 215 ? -2.594 8.335 -7.413 1.00 98.44 215 TYR A N 1
ATOM 1632 C CA . TYR A 1 215 ? -1.628 9.274 -7.965 1.00 98.44 215 TYR A CA 1
ATOM 1633 C C . TYR A 1 215 ? -0.276 9.064 -7.299 1.00 98.44 215 TYR A C 1
ATOM 1635 O O . TYR A 1 215 ? -0.199 8.549 -6.190 1.00 98.44 215 TYR A O 1
ATOM 1643 N N . HIS A 1 216 ? 0.790 9.509 -7.950 1.00 97.69 216 HIS A N 1
ATOM 1644 C CA . HIS A 1 216 ? 2.133 9.498 -7.386 1.00 97.69 216 HIS A CA 1
ATOM 1645 C C . HIS A 1 216 ? 2.608 10.939 -7.174 1.00 97.69 216 HIS A C 1
ATOM 1647 O O . HIS A 1 216 ? 2.503 11.779 -8.071 1.00 97.69 216 HIS A O 1
ATOM 1653 N N . GLN A 1 217 ? 3.071 11.269 -5.966 1.00 96.94 217 GLN A N 1
ATOM 1654 C CA . GLN A 1 217 ? 3.350 12.658 -5.595 1.00 96.94 217 GLN A CA 1
ATOM 1655 C C . GLN A 1 217 ? 4.621 12.795 -4.742 1.00 96.94 217 GLN A C 1
ATOM 1657 O O . GLN A 1 217 ? 4.777 12.072 -3.755 1.00 96.94 217 GLN A O 1
ATOM 1662 N N . PRO A 1 218 ? 5.513 13.758 -5.053 1.00 96.12 218 PRO A N 1
ATOM 1663 C CA . PRO A 1 218 ? 6.665 14.074 -4.213 1.00 96.12 218 PRO A CA 1
ATOM 1664 C C . PRO A 1 218 ? 6.265 14.537 -2.812 1.00 96.12 218 PRO A C 1
ATOM 1666 O O . PRO A 1 218 ? 5.264 15.241 -2.637 1.00 96.12 218 PRO A O 1
ATOM 1669 N N . VAL A 1 219 ? 7.083 14.214 -1.811 1.00 92.94 219 VAL A N 1
ATOM 1670 C CA . VAL A 1 219 ? 6.809 14.604 -0.423 1.00 92.94 219 VAL A CA 1
ATOM 1671 C C . VAL A 1 219 ? 7.230 16.041 -0.118 1.00 92.94 219 VAL A C 1
ATOM 1673 O O . VAL A 1 219 ? 8.335 16.492 -0.436 1.00 92.94 219 VAL A O 1
ATOM 1676 N N . TYR A 1 220 ? 6.351 16.768 0.566 1.00 87.12 220 TYR A N 1
ATOM 1677 C CA . TYR A 1 220 ? 6.586 18.124 1.053 1.00 87.12 220 TYR A CA 1
ATOM 1678 C C . TYR A 1 220 ? 7.135 18.106 2.493 1.00 87.12 220 TYR A C 1
ATOM 1680 O O . TYR A 1 220 ? 6.658 17.311 3.315 1.00 87.12 220 TYR A O 1
ATOM 1688 N N . PRO A 1 221 ? 8.083 18.998 2.856 1.00 74.50 221 PRO A N 1
ATOM 1689 C CA . PRO A 1 221 ? 8.706 20.057 2.040 1.00 74.50 221 PRO A CA 1
ATOM 1690 C C . PRO A 1 221 ? 10.018 19.651 1.345 1.00 74.50 221 PRO A C 1
ATOM 1692 O O . PRO A 1 221 ? 10.761 20.521 0.894 1.00 74.50 221 PRO A O 1
ATOM 1695 N N . VAL A 1 222 ? 10.370 18.362 1.335 1.00 72.62 222 VAL A N 1
ATOM 1696 C CA . VAL A 1 222 ? 11.750 17.936 1.043 1.00 72.62 222 VAL A CA 1
ATOM 1697 C C . VAL A 1 222 ? 12.017 17.796 -0.452 1.00 72.62 222 VAL A C 1
ATOM 1699 O O . VAL A 1 222 ? 13.028 18.303 -0.933 1.00 72.62 222 VAL A O 1
ATOM 1702 N N . HIS A 1 223 ? 11.092 17.191 -1.198 1.00 70.06 223 HIS A N 1
ATOM 1703 C CA . HIS A 1 223 ? 11.235 16.994 -2.646 1.00 70.06 223 HIS A CA 1
ATOM 1704 C C . HIS A 1 223 ? 10.437 17.977 -3.481 1.00 70.06 223 HIS A C 1
ATOM 1706 O O . HIS A 1 223 ? 10.655 18.080 -4.685 1.00 70.06 223 HIS A O 1
ATOM 1712 N N . ALA A 1 224 ? 9.567 18.751 -2.840 1.00 63.09 224 ALA A N 1
ATOM 1713 C CA . ALA A 1 224 ? 8.850 19.817 -3.498 1.00 63.09 224 ALA A CA 1
ATOM 1714 C C . ALA A 1 224 ? 8.766 21.053 -2.593 1.00 63.09 224 ALA A C 1
ATOM 1716 O O . ALA A 1 224 ? 8.446 20.986 -1.406 1.00 63.09 224 ALA A O 1
ATOM 1717 N N . SER A 1 225 ? 9.135 22.201 -3.168 1.00 60.09 225 SER A N 1
ATOM 1718 C CA . SER A 1 225 ? 9.420 23.445 -2.437 1.00 60.09 225 SER A CA 1
ATOM 1719 C C . SER A 1 225 ? 8.204 24.370 -2.273 1.00 60.09 225 SER A C 1
ATOM 1721 O O . SER A 1 225 ? 8.326 25.432 -1.661 1.00 60.09 225 SER A O 1
ATOM 1723 N N . GLY A 1 226 ? 7.029 23.976 -2.784 1.00 67.06 226 GLY A N 1
ATOM 1724 C CA . GLY A 1 226 ? 5.805 24.792 -2.743 1.00 67.06 226 GLY A CA 1
ATOM 1725 C C . GLY A 1 226 ? 4.473 24.027 -2.757 1.00 67.06 226 GLY A C 1
ATOM 1726 O O . GLY A 1 226 ? 3.485 24.554 -2.252 1.00 67.06 226 GLY A O 1
ATOM 1727 N N . ALA A 1 227 ? 4.445 22.800 -3.277 1.00 78.62 227 ALA A N 1
ATOM 1728 C CA . ALA A 1 227 ? 3.331 21.848 -3.213 1.00 78.62 227 ALA A CA 1
ATOM 1729 C C . ALA A 1 227 ? 3.903 20.446 -2.945 1.00 78.62 227 ALA A C 1
ATOM 1731 O O . ALA A 1 227 ? 5.117 20.305 -2.938 1.00 78.62 227 ALA A O 1
ATOM 1732 N N . GLY A 1 228 ? 3.083 19.432 -2.680 1.00 91.38 228 GLY A N 1
ATOM 1733 C CA . GLY A 1 228 ? 3.544 18.059 -2.441 1.00 91.38 228 GLY A CA 1
ATOM 1734 C C . GLY A 1 228 ? 2.726 17.357 -1.367 1.00 91.38 228 GLY A C 1
ATOM 1735 O O . GLY A 1 228 ? 1.963 17.995 -0.636 1.00 91.38 228 GLY A O 1
ATOM 1736 N N . PHE A 1 229 ? 2.900 16.044 -1.264 1.00 94.06 229 PHE A N 1
ATOM 1737 C CA . PHE A 1 229 ? 2.188 15.244 -0.282 1.00 94.06 229 PHE A CA 1
ATOM 1738 C C . PHE A 1 229 ? 2.766 15.496 1.110 1.00 94.06 229 PHE A C 1
ATOM 1740 O O . PHE A 1 229 ? 3.978 15.436 1.328 1.00 94.06 229 PHE A O 1
ATOM 1747 N N . THR A 1 230 ? 1.911 15.833 2.065 1.00 91.75 230 THR A N 1
ATOM 1748 C CA . THR A 1 230 ? 2.326 16.242 3.408 1.00 91.75 230 THR A CA 1
ATOM 1749 C C . THR A 1 230 ? 2.223 15.091 4.400 1.00 91.75 230 THR A C 1
ATOM 1751 O O . THR A 1 230 ? 1.374 14.213 4.277 1.00 91.75 230 THR A O 1
ATOM 1754 N N . ALA A 1 231 ? 2.996 15.167 5.485 1.00 89.56 231 ALA A N 1
ATOM 1755 C CA . ALA A 1 231 ? 2.835 14.254 6.614 1.00 89.56 231 ALA A CA 1
ATOM 1756 C C . ALA A 1 231 ? 1.404 14.262 7.188 1.00 89.56 231 ALA A C 1
ATOM 1758 O O . ALA A 1 231 ? 0.970 13.288 7.786 1.00 89.56 231 ALA A O 1
ATOM 1759 N N . ALA A 1 232 ? 0.673 15.377 7.060 1.00 87.38 232 ALA A N 1
ATOM 1760 C CA . ALA A 1 232 ? -0.719 15.464 7.498 1.00 87.38 232 ALA A CA 1
ATOM 1761 C C . ALA A 1 232 ? -1.668 14.657 6.611 1.00 87.38 232 ALA A C 1
ATOM 1763 O O . ALA A 1 232 ? -2.582 14.033 7.137 1.00 87.38 232 ALA A O 1
ATOM 1764 N N . GLN A 1 233 ? -1.425 14.638 5.300 1.00 92.44 233 GLN A N 1
ATOM 1765 C CA . GLN A 1 233 ? -2.172 13.790 4.376 1.00 92.44 233 GLN A CA 1
ATOM 1766 C C . GLN A 1 233 ? -1.841 12.317 4.600 1.00 92.44 233 GLN A C 1
ATOM 1768 O O . GLN A 1 233 ? -2.764 11.527 4.684 1.00 92.44 233 GLN A O 1
ATOM 1773 N N . TYR A 1 234 ? -0.570 11.962 4.830 1.00 94.38 234 TYR A N 1
ATOM 1774 C CA . TYR A 1 234 ? -0.203 10.578 5.168 1.00 94.38 234 TYR A CA 1
ATOM 1775 C C . TYR A 1 234 ? -0.957 10.078 6.402 1.00 94.38 234 TYR A C 1
ATOM 1777 O O . TYR A 1 234 ? -1.522 8.993 6.388 1.00 94.38 234 TYR A O 1
ATOM 1785 N N . ARG A 1 235 ? -1.044 10.905 7.451 1.00 89.06 235 ARG A N 1
ATOM 1786 C CA . ARG A 1 235 ? -1.865 10.567 8.622 1.00 89.06 235 ARG A CA 1
ATOM 1787 C C . ARG A 1 235 ? -3.332 10.372 8.265 1.00 89.06 235 ARG A C 1
ATOM 1789 O O . ARG A 1 235 ? -3.920 9.419 8.738 1.00 89.06 235 ARG A O 1
ATOM 1796 N N . ALA A 1 236 ? -3.900 11.242 7.433 1.00 87.75 236 ALA A N 1
ATOM 1797 C CA . ALA A 1 236 ? -5.295 11.123 7.017 1.00 87.75 236 ALA A CA 1
ATOM 1798 C C . ALA A 1 236 ? -5.576 9.854 6.188 1.00 87.75 236 ALA A C 1
ATOM 1800 O O . ALA A 1 236 ? -6.700 9.362 6.226 1.00 87.75 236 ALA A O 1
ATOM 1801 N N . GLU A 1 237 ? -4.582 9.324 5.466 1.00 93.75 237 GLU A N 1
ATOM 1802 C CA . GLU A 1 237 ? -4.667 8.004 4.826 1.00 93.75 237 GLU A CA 1
ATOM 1803 C C . GLU A 1 237 ? -4.723 6.896 5.884 1.00 93.75 237 GLU A C 1
ATOM 1805 O O . GLU A 1 237 ? -5.715 6.175 5.968 1.00 93.75 237 GLU A O 1
ATOM 1810 N N . ILE A 1 238 ? -3.728 6.838 6.774 1.00 92.31 238 ILE A N 1
ATOM 1811 C CA . ILE A 1 238 ? -3.644 5.813 7.828 1.00 92.31 238 ILE A CA 1
ATOM 1812 C C . ILE A 1 238 ? -4.845 5.871 8.793 1.00 92.31 238 ILE A C 1
ATOM 1814 O O . ILE A 1 238 ? -5.371 4.841 9.209 1.00 92.31 238 ILE A O 1
ATOM 1818 N N . ASP A 1 2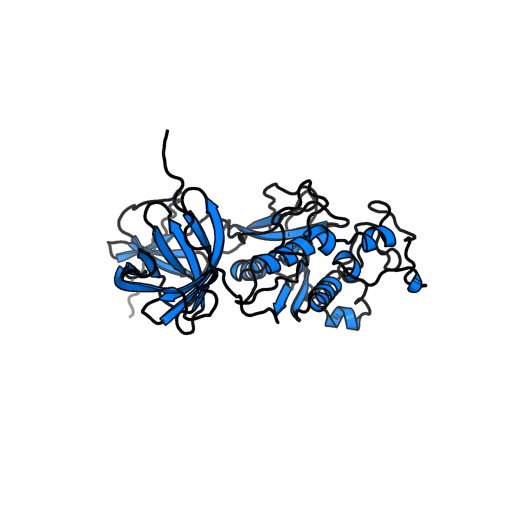39 ? -5.308 7.066 9.159 1.00 83.00 239 ASP A N 1
ATOM 1819 C CA . ASP A 1 239 ? -6.473 7.258 10.032 1.00 83.00 239 ASP A CA 1
ATOM 1820 C C . ASP A 1 239 ? -7.765 6.746 9.398 1.00 83.00 239 ASP A C 1
ATOM 1822 O O . ASP A 1 239 ? -8.678 6.353 10.120 1.00 83.00 239 ASP A O 1
ATOM 1826 N N . ALA A 1 240 ? -7.824 6.723 8.069 1.00 82.88 240 ALA A N 1
ATOM 1827 C CA . ALA A 1 240 ? -8.952 6.224 7.304 1.00 82.88 240 ALA A CA 1
ATOM 1828 C C . ALA A 1 240 ? -8.745 4.784 6.802 1.00 82.88 240 ALA A C 1
ATOM 1830 O O . ALA A 1 240 ? -9.404 4.377 5.847 1.00 82.88 240 ALA A O 1
ATOM 1831 N N . GLY A 1 241 ? -7.821 4.035 7.418 1.00 87.81 241 GLY A N 1
ATOM 1832 C CA . GLY A 1 241 ? -7.594 2.626 7.098 1.00 87.81 241 GLY A CA 1
ATOM 1833 C C . GLY A 1 241 ? -6.876 2.399 5.770 1.00 87.81 241 GLY A C 1
ATOM 1834 O O . GLY A 1 241 ? -7.039 1.344 5.176 1.00 87.81 241 GLY A O 1
ATOM 1835 N N . ARG A 1 242 ? -6.126 3.383 5.257 1.00 93.94 242 ARG A N 1
ATOM 1836 C CA . ARG A 1 242 ? -5.476 3.285 3.943 1.00 93.94 242 ARG A CA 1
ATOM 1837 C C . ARG A 1 242 ? -3.961 3.258 4.059 1.00 93.94 242 ARG A C 1
ATOM 1839 O O . ARG A 1 242 ? -3.381 4.257 4.496 1.00 93.94 242 ARG A O 1
ATOM 1846 N N . PRO A 1 243 ? -3.300 2.162 3.657 1.00 97.44 243 PRO A N 1
ATOM 1847 C CA . PRO A 1 243 ? -1.856 2.150 3.539 1.00 97.44 243 PRO A CA 1
ATOM 1848 C C . PRO A 1 243 ? -1.405 3.000 2.350 1.00 97.44 243 PRO A C 1
ATOM 1850 O O . PRO A 1 243 ? -2.180 3.353 1.459 1.00 97.44 243 PRO A O 1
ATOM 1853 N N . VAL A 1 244 ? -0.116 3.325 2.325 1.00 98.31 244 VAL A N 1
ATOM 1854 C CA . VAL A 1 244 ? 0.475 4.165 1.280 1.00 98.31 244 VAL A CA 1
ATOM 1855 C C . VAL A 1 244 ? 1.783 3.538 0.817 1.00 98.31 244 VAL A C 1
ATOM 1857 O O . VAL A 1 244 ? 2.639 3.213 1.639 1.00 98.31 244 VAL A O 1
ATOM 1860 N N . LEU A 1 245 ? 1.983 3.408 -0.496 1.00 98.44 245 LEU A N 1
ATOM 1861 C CA . LEU A 1 245 ? 3.285 2.995 -1.024 1.00 98.44 245 LEU A CA 1
ATOM 1862 C C . LEU A 1 245 ? 4.270 4.157 -0.901 1.00 98.44 245 LEU A C 1
ATOM 1864 O O . LEU A 1 245 ? 3.991 5.283 -1.318 1.00 98.44 245 LEU A O 1
ATOM 1868 N N . ILE A 1 246 ? 5.413 3.874 -0.288 1.00 97.81 246 ILE A N 1
ATOM 1869 C CA . ILE A 1 246 ? 6.471 4.829 0.022 1.00 97.81 246 ILE A CA 1
ATOM 1870 C C . ILE A 1 246 ? 7.632 4.600 -0.939 1.00 97.81 246 ILE A C 1
ATOM 1872 O O . ILE A 1 246 ? 8.151 3.490 -1.021 1.00 97.81 246 ILE A O 1
ATOM 1876 N N . ASN A 1 247 ? 8.103 5.653 -1.603 1.00 97.31 247 ASN A N 1
ATOM 1877 C CA . ASN A 1 247 ? 9.306 5.599 -2.426 1.00 97.31 247 ASN A CA 1
ATOM 1878 C C . ASN A 1 247 ? 10.433 6.405 -1.776 1.00 97.31 247 ASN A C 1
ATOM 1880 O O . ASN A 1 247 ? 10.327 7.613 -1.528 1.00 97.31 247 ASN A O 1
ATOM 1884 N N . ILE A 1 248 ? 11.553 5.731 -1.545 1.00 96.44 248 ILE A N 1
ATOM 1885 C CA . ILE A 1 248 ? 12.836 6.351 -1.214 1.00 96.44 248 ILE A CA 1
ATOM 1886 C C . ILE A 1 248 ? 13.769 6.221 -2.428 1.00 96.44 248 ILE A C 1
ATOM 1888 O O . ILE A 1 248 ? 13.428 5.598 -3.433 1.00 96.44 248 ILE A O 1
ATOM 1892 N N . GLU A 1 249 ? 14.957 6.818 -2.374 1.00 94.88 249 GLU A N 1
ATOM 1893 C CA . GLU A 1 249 ? 15.921 6.729 -3.475 1.00 94.88 249 GLU A CA 1
ATOM 1894 C C . GLU A 1 249 ? 16.267 5.271 -3.832 1.00 94.88 249 GLU A C 1
ATOM 1896 O O . GLU A 1 249 ? 16.994 4.587 -3.107 1.00 94.88 249 GLU A O 1
ATOM 1901 N N . GLY A 1 250 ? 15.769 4.819 -4.989 1.00 94.00 250 GLY A N 1
ATOM 1902 C CA . GLY A 1 250 ? 16.029 3.494 -5.553 1.00 94.00 250 GLY A CA 1
ATOM 1903 C C . GLY A 1 250 ? 15.321 2.335 -4.846 1.00 94.00 250 GLY A C 1
ATOM 1904 O O . GLY A 1 250 ? 15.791 1.208 -4.981 1.00 94.00 250 GLY A O 1
ATOM 1905 N N . HIS A 1 251 ? 14.261 2.597 -4.072 1.00 96.62 251 HIS A N 1
ATOM 1906 C CA . HIS A 1 251 ? 13.538 1.557 -3.336 1.00 96.62 251 HIS A CA 1
ATOM 1907 C C . HIS A 1 251 ?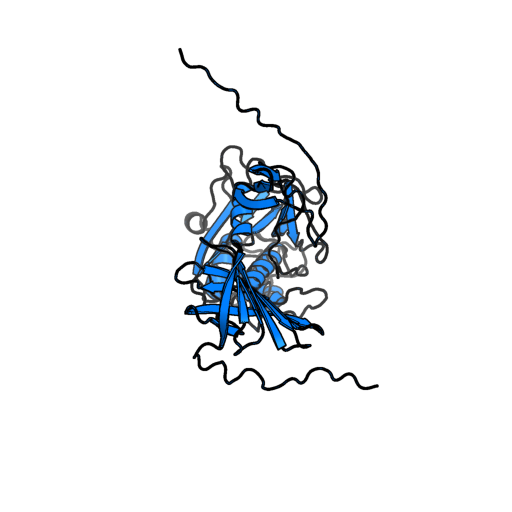 12.085 1.934 -3.031 1.00 96.62 251 HIS A C 1
ATOM 1909 O O . HIS A 1 251 ? 11.766 3.109 -2.831 1.00 96.62 251 HIS A O 1
ATOM 1915 N N . SER A 1 252 ? 11.228 0.921 -2.947 1.00 97.69 252 SER A N 1
ATOM 1916 C CA . SER A 1 252 ? 9.816 1.044 -2.580 1.00 97.69 252 SER A CA 1
ATOM 1917 C C . SER A 1 252 ? 9.534 0.228 -1.320 1.00 97.69 252 SER A C 1
ATOM 1919 O O . SER A 1 252 ? 10.083 -0.862 -1.150 1.00 97.69 252 SER A O 1
ATOM 1921 N N . MET A 1 253 ? 8.692 0.771 -0.444 1.00 97.94 253 MET A N 1
ATOM 1922 C CA . MET A 1 253 ? 8.292 0.173 0.830 1.00 97.94 253 MET A CA 1
ATOM 1923 C C . MET A 1 253 ? 6.790 0.352 1.059 1.00 97.94 253 MET A C 1
ATOM 1925 O O . MET A 1 253 ? 6.155 1.236 0.475 1.00 97.94 253 MET A O 1
ATOM 1929 N N . PHE A 1 254 ? 6.227 -0.449 1.954 1.00 98.31 254 PHE A N 1
ATOM 1930 C CA . PHE A 1 254 ? 4.815 -0.392 2.317 1.00 98.31 254 PHE A CA 1
ATOM 1931 C C . PHE A 1 254 ? 4.620 0.407 3.612 1.00 98.31 254 PHE A C 1
ATOM 1933 O O . PHE A 1 254 ? 5.077 -0.009 4.671 1.00 98.31 254 PHE A O 1
ATOM 1940 N N . GLY A 1 255 ? 3.985 1.579 3.538 1.00 97.81 255 GLY A N 1
ATOM 1941 C CA . GLY A 1 255 ? 3.717 2.443 4.689 1.00 97.81 255 GLY A CA 1
ATOM 1942 C C . GLY A 1 255 ? 2.384 2.121 5.353 1.00 97.81 255 GLY A C 1
ATOM 1943 O O . GLY A 1 255 ? 1.333 2.268 4.729 1.00 97.81 255 GLY A O 1
ATOM 1944 N N . TYR A 1 256 ? 2.430 1.731 6.628 1.00 96.12 256 TYR A N 1
ATOM 1945 C CA . TYR A 1 256 ? 1.265 1.211 7.356 1.00 96.12 256 TYR A CA 1
ATOM 1946 C C . TYR A 1 256 ? 1.004 1.901 8.698 1.00 96.12 256 TYR A C 1
ATOM 1948 O O . TYR A 1 256 ? 0.072 1.556 9.426 1.00 96.12 256 TYR A O 1
ATOM 1956 N N . GLY A 1 257 ? 1.819 2.886 9.067 1.00 93.00 257 GLY A N 1
ATOM 1957 C CA . GLY A 1 257 ? 1.629 3.556 10.343 1.00 93.00 257 GLY A CA 1
ATOM 1958 C C . GLY A 1 257 ? 2.464 4.803 10.545 1.00 93.00 257 GLY A C 1
ATOM 1959 O O . GLY A 1 257 ? 3.322 5.153 9.728 1.00 93.00 257 GLY A O 1
ATOM 1960 N N . TYR A 1 258 ? 2.205 5.482 11.658 1.00 91.50 258 TYR A N 1
ATOM 1961 C CA . TYR A 1 258 ? 2.965 6.640 12.115 1.00 91.50 258 TYR A CA 1
ATOM 1962 C C . TYR A 1 258 ? 2.994 6.753 13.647 1.00 91.50 258 TYR A C 1
ATOM 1964 O O . TYR A 1 258 ? 2.126 6.227 14.341 1.00 91.50 258 TYR A O 1
ATOM 1972 N N . ASP A 1 259 ? 3.955 7.514 14.177 1.00 86.12 259 ASP A N 1
ATOM 1973 C CA . ASP A 1 259 ? 3.967 7.952 15.583 1.00 86.12 259 ASP A CA 1
ATOM 1974 C C . ASP A 1 259 ? 4.209 9.466 15.722 1.00 86.12 259 ASP A C 1
ATOM 1976 O O . ASP A 1 259 ? 4.783 10.143 14.853 1.00 86.12 259 ASP A O 1
ATOM 1980 N N . TYR A 1 260 ? 3.724 10.007 16.839 1.00 73.50 260 TYR A N 1
ATOM 1981 C CA . TYR A 1 260 ? 3.832 11.403 17.230 1.00 73.50 260 TYR A CA 1
ATOM 1982 C C . TYR A 1 260 ? 5.074 11.669 18.081 1.00 73.50 260 TYR A C 1
ATOM 1984 O O . TYR A 1 260 ? 5.246 11.078 19.141 1.00 73.50 260 TYR A O 1
ATOM 1992 N N . ASP A 1 261 ? 5.806 12.730 17.737 1.00 63.78 261 ASP A N 1
ATOM 1993 C CA . ASP A 1 261 ? 6.760 13.370 18.659 1.00 63.78 261 ASP A CA 1
ATOM 1994 C C . ASP A 1 261 ? 6.193 14.703 19.217 1.00 63.78 261 ASP A C 1
ATOM 1996 O O . ASP A 1 261 ? 6.405 15.058 20.374 1.00 63.78 261 ASP A O 1
ATOM 2000 N N . SER A 1 262 ? 5.347 15.441 18.465 1.00 54.34 262 SER A N 1
ATOM 2001 C CA . SER A 1 262 ? 4.724 16.715 18.916 1.00 54.34 262 SER A CA 1
ATOM 2002 C C . SER A 1 262 ? 3.349 17.021 18.263 1.00 54.34 262 SER A C 1
ATOM 2004 O O . SER A 1 262 ? 2.980 16.344 17.304 1.00 54.34 262 SER A O 1
ATOM 2006 N N . ILE A 1 263 ? 2.539 17.950 18.835 1.00 46.31 263 ILE A N 1
ATOM 2007 C CA . ILE A 1 263 ? 1.106 18.231 18.483 1.00 46.31 263 ILE A CA 1
ATOM 2008 C C . ILE A 1 263 ? 0.933 18.579 17.011 1.00 46.31 263 ILE A C 1
ATOM 2010 O O . ILE A 1 263 ? -0.124 18.350 16.432 1.00 46.31 263 ILE A O 1
ATOM 2014 N N . GLU A 1 264 ? 1.985 19.103 16.400 1.00 48.75 264 GLU A N 1
ATOM 2015 C CA . GLU A 1 264 ? 1.886 19.719 15.089 1.00 48.75 264 GLU A CA 1
ATOM 2016 C C . GLU A 1 264 ? 2.677 18.968 14.017 1.00 48.75 264 GLU A C 1
ATOM 2018 O O . GLU A 1 264 ? 2.579 19.334 12.848 1.00 48.75 264 GLU A O 1
ATOM 2023 N N . GLN A 1 265 ? 3.447 17.923 14.363 1.00 58.88 265 GLN A N 1
ATOM 2024 C CA . GLN A 1 265 ? 4.329 17.238 13.410 1.00 58.88 265 GLN A CA 1
ATOM 2025 C C . GLN A 1 265 ? 4.463 15.741 13.730 1.00 58.88 265 GLN A C 1
ATOM 2027 O O . GLN A 1 265 ? 4.857 15.348 14.829 1.00 58.88 265 GLN A O 1
ATOM 2032 N N . MET A 1 266 ? 4.105 14.919 12.742 1.00 65.88 266 MET A N 1
ATOM 2033 C CA . MET A 1 266 ? 4.483 13.510 12.655 1.00 65.88 266 MET A CA 1
ATOM 2034 C C . MET A 1 266 ? 5.992 13.422 12.461 1.00 65.88 266 MET A C 1
ATOM 2036 O O . MET A 1 266 ? 6.531 14.122 11.602 1.00 65.88 266 MET A O 1
ATOM 2040 N N . THR A 1 267 ? 6.647 12.553 13.225 1.00 72.19 267 THR A N 1
ATOM 2041 C CA . THR A 1 267 ? 8.111 12.415 13.178 1.00 72.19 267 THR A CA 1
ATOM 2042 C C . THR A 1 267 ? 8.547 11.036 12.729 1.00 72.19 267 THR A C 1
ATOM 2044 O O . THR A 1 267 ? 9.688 10.908 12.308 1.00 72.19 267 THR A O 1
ATOM 2047 N N . THR A 1 268 ? 7.666 10.037 12.755 1.00 89.06 268 THR A N 1
ATOM 2048 C CA . THR A 1 268 ? 8.029 8.650 12.455 1.00 89.06 268 THR A CA 1
ATOM 2049 C C . THR A 1 268 ? 6.979 8.024 11.549 1.00 89.06 268 THR A C 1
ATOM 2051 O O . THR A 1 268 ? 5.790 8.091 11.852 1.00 89.06 268 THR A O 1
ATOM 2054 N N . VAL A 1 269 ? 7.429 7.444 10.442 1.00 93.75 269 VAL A N 1
ATOM 2055 C CA . VAL A 1 269 ? 6.673 6.577 9.532 1.00 93.75 269 VAL A CA 1
ATOM 2056 C C . VAL A 1 269 ? 7.046 5.140 9.866 1.00 93.75 269 VAL A C 1
ATOM 2058 O O . VAL A 1 269 ? 8.234 4.871 10.035 1.00 93.75 269 VAL A O 1
ATOM 2061 N N . TYR A 1 270 ? 6.062 4.249 9.943 1.00 95.06 270 TYR A N 1
ATOM 2062 C CA . TYR A 1 270 ? 6.267 2.803 10.028 1.00 95.06 270 TYR A CA 1
ATOM 2063 C C . TYR A 1 270 ? 6.119 2.197 8.642 1.00 95.06 270 TYR A C 1
ATOM 2065 O O . TYR A 1 270 ? 5.162 2.522 7.929 1.00 95.06 270 TYR A O 1
ATOM 2073 N N . VAL A 1 271 ? 7.073 1.349 8.270 1.00 97.19 271 VAL A N 1
ATOM 2074 C CA . VAL A 1 271 ? 7.116 0.703 6.960 1.00 97.19 271 VAL A CA 1
ATOM 2075 C C . VAL A 1 271 ? 7.441 -0.780 7.074 1.00 97.19 271 VAL A C 1
ATOM 2077 O O . VAL A 1 271 ? 8.130 -1.185 8.005 1.00 97.19 271 VAL A O 1
ATOM 2080 N N . HIS A 1 272 ? 6.974 -1.569 6.115 1.00 97.25 272 HIS A N 1
ATOM 2081 C CA . HIS A 1 272 ? 7.536 -2.880 5.811 1.00 97.25 272 HIS A CA 1
ATOM 2082 C C . HIS A 1 272 ? 8.526 -2.724 4.651 1.00 97.25 272 HIS A C 1
ATOM 2084 O O . HIS A 1 272 ? 8.203 -2.154 3.600 1.00 97.25 272 HIS A O 1
ATOM 2090 N N . ASP A 1 273 ? 9.768 -3.145 4.894 1.00 94.44 273 ASP A N 1
ATOM 2091 C CA . ASP A 1 273 ? 10.897 -2.999 3.979 1.00 94.44 273 ASP A CA 1
ATOM 2092 C C . ASP A 1 273 ? 11.162 -4.320 3.261 1.00 94.44 273 ASP A C 1
ATOM 2094 O O . ASP A 1 273 ? 11.603 -5.294 3.867 1.00 94.44 273 ASP A O 1
ATOM 2098 N N . THR A 1 274 ? 10.982 -4.318 1.942 1.00 89.88 274 THR A N 1
ATOM 2099 C CA . THR A 1 274 ? 11.185 -5.514 1.118 1.00 89.88 274 THR A CA 1
ATOM 2100 C C . THR A 1 274 ? 12.626 -6.041 1.142 1.00 89.88 274 THR A C 1
ATOM 2102 O O . THR A 1 274 ? 12.832 -7.217 0.871 1.00 89.88 274 THR A O 1
ATOM 2105 N N . TRP A 1 275 ? 13.644 -5.238 1.474 1.00 87.94 275 TRP A N 1
ATOM 2106 C CA . TRP A 1 275 ? 15.039 -5.708 1.545 1.00 87.94 275 TRP A CA 1
ATOM 2107 C C . TRP A 1 275 ? 15.431 -6.341 2.881 1.00 87.94 275 TRP A C 1
ATOM 2109 O O . TRP A 1 275 ? 16.417 -7.080 2.927 1.00 87.94 275 TRP A O 1
ATOM 2119 N N . ASN A 1 276 ? 14.700 -6.052 3.955 1.00 86.94 276 ASN A N 1
ATOM 2120 C CA . ASN A 1 276 ? 14.950 -6.622 5.276 1.00 86.94 276 ASN A CA 1
ATOM 2121 C C . ASN A 1 276 ? 13.624 -6.856 6.013 1.00 86.94 276 ASN A C 1
ATOM 2123 O O . ASN A 1 276 ? 13.356 -6.190 7.011 1.00 86.94 276 ASN A O 1
ATOM 2127 N N . PRO A 1 277 ? 12.767 -7.752 5.520 1.00 83.19 277 PRO A N 1
ATOM 2128 C CA . PRO A 1 277 ? 11.415 -7.867 6.037 1.00 83.19 277 PRO A CA 1
ATOM 2129 C C . PRO A 1 277 ? 11.379 -8.598 7.393 1.00 83.19 277 PRO A C 1
ATOM 2131 O O . PRO A 1 277 ? 12.324 -9.298 7.770 1.00 83.19 277 PRO A O 1
ATOM 2134 N N . GLY A 1 278 ? 10.295 -8.419 8.152 1.00 79.31 278 GLY A N 1
ATOM 2135 C CA . GLY A 1 278 ? 10.065 -9.058 9.454 1.00 79.31 278 GLY A CA 1
ATOM 2136 C C . GLY A 1 278 ? 10.597 -8.302 10.676 1.00 79.31 278 GLY A C 1
ATOM 2137 O O . GLY A 1 278 ? 10.367 -8.744 11.804 1.00 79.31 278 GLY A O 1
ATOM 2138 N N . ASP A 1 279 ? 11.267 -7.168 10.469 1.00 83.00 279 ASP A N 1
ATOM 2139 C CA . ASP A 1 279 ? 11.697 -6.243 11.522 1.00 83.00 279 ASP A CA 1
ATOM 2140 C C . ASP A 1 279 ? 10.808 -4.982 11.548 1.00 83.00 279 ASP A C 1
ATOM 2142 O O . ASP A 1 279 ? 10.266 -4.551 10.529 1.00 83.00 279 ASP A O 1
ATOM 2146 N N . ASP A 1 280 ? 10.701 -4.342 12.717 1.00 82.88 280 ASP A N 1
ATOM 2147 C CA . ASP A 1 280 ? 10.025 -3.047 12.848 1.00 82.88 280 ASP A CA 1
ATOM 2148 C C . ASP A 1 280 ? 10.873 -1.935 12.206 1.00 82.88 280 ASP A C 1
ATOM 2150 O O . ASP A 1 280 ? 11.843 -1.449 12.803 1.00 82.88 280 ASP A O 1
ATOM 2154 N N . HIS A 1 281 ? 10.481 -1.477 11.013 1.00 92.56 281 HIS A N 1
ATOM 2155 C CA . HIS A 1 281 ? 11.185 -0.404 10.309 1.00 92.56 281 HIS A CA 1
ATOM 2156 C C . HIS A 1 281 ? 10.501 0.937 10.442 1.00 92.56 281 HIS A C 1
ATOM 2158 O O . HIS A 1 281 ? 9.291 1.086 10.263 1.00 92.56 281 HIS A O 1
ATOM 2164 N N . THR A 1 282 ? 11.317 1.951 10.723 1.00 93.62 282 THR A N 1
ATOM 2165 C CA . THR A 1 282 ? 10.837 3.322 10.826 1.00 93.62 282 THR A CA 1
ATOM 2166 C C . THR A 1 282 ? 11.825 4.339 10.276 1.00 93.62 282 THR A C 1
ATOM 2168 O O . THR A 1 282 ? 13.041 4.143 10.304 1.00 93.62 282 THR A O 1
ATOM 2171 N N . PHE A 1 283 ? 11.304 5.471 9.807 1.00 92.56 283 PHE A N 1
ATOM 2172 C CA . PHE A 1 283 ? 12.111 6.641 9.460 1.00 92.56 283 PHE A CA 1
ATOM 2173 C C . PHE A 1 283 ? 11.337 7.940 9.666 1.00 92.56 283 PHE A C 1
ATOM 2175 O O . PHE A 1 283 ? 10.114 7.948 9.811 1.00 92.56 283 PHE A O 1
ATOM 2182 N N . THR A 1 284 ? 12.047 9.067 9.666 1.00 91.31 284 THR A N 1
ATOM 2183 C CA . THR A 1 284 ? 11.400 10.375 9.775 1.00 91.31 284 THR A CA 1
ATOM 2184 C C . THR A 1 284 ? 10.788 10.816 8.460 1.00 91.31 284 THR A C 1
ATOM 2186 O O . THR A 1 284 ? 11.440 10.727 7.428 1.00 91.31 284 THR A O 1
ATOM 2189 N N . TRP A 1 285 ? 9.565 11.357 8.484 1.00 91.38 285 TRP A N 1
ATOM 2190 C CA . TRP A 1 285 ? 8.916 11.869 7.274 1.00 91.38 285 TRP A CA 1
ATOM 2191 C C . TRP A 1 285 ? 9.795 12.873 6.527 1.00 91.38 285 TRP A C 1
ATOM 2193 O O . TRP A 1 285 ? 10.207 13.894 7.076 1.00 91.38 285 TRP A O 1
ATOM 2203 N N . GLY A 1 286 ? 10.067 12.576 5.257 1.00 90.00 286 GLY A N 1
ATOM 2204 C CA . GLY A 1 286 ? 10.947 13.390 4.411 1.00 90.00 286 GLY A CA 1
ATOM 2205 C C . GLY A 1 286 ? 12.426 13.303 4.812 1.00 90.00 286 GLY A C 1
ATOM 2206 O O . GLY A 1 286 ? 13.263 14.000 4.253 1.00 90.00 286 GLY A O 1
ATOM 2207 N N . GLY A 1 287 ? 12.767 12.469 5.788 1.00 90.56 287 GLY A N 1
ATOM 2208 C CA . GLY A 1 287 ? 14.129 12.160 6.188 1.00 90.56 287 GLY A CA 1
ATOM 2209 C C . GLY A 1 287 ? 14.761 11.084 5.310 1.00 90.56 287 GLY A C 1
ATOM 2210 O O . GLY A 1 287 ? 14.333 10.832 4.185 1.00 90.56 287 GLY A O 1
ATOM 2211 N N . ASN A 1 288 ? 15.795 10.451 5.859 1.00 92.75 288 ASN A N 1
ATOM 2212 C CA . ASN A 1 288 ? 16.505 9.357 5.211 1.00 92.75 288 ASN A CA 1
ATOM 2213 C C . ASN A 1 288 ? 16.203 8.036 5.923 1.00 92.75 288 ASN A C 1
ATOM 2215 O O . ASN A 1 288 ? 16.141 8.006 7.154 1.00 92.75 288 ASN A O 1
ATOM 2219 N N . TYR A 1 289 ? 16.090 6.963 5.150 1.00 94.00 289 TYR A N 1
ATOM 2220 C CA . TYR A 1 289 ? 16.053 5.578 5.608 1.00 94.00 289 TYR A CA 1
ATOM 2221 C C . TYR A 1 289 ? 17.251 4.848 4.994 1.00 94.00 289 TYR A C 1
ATOM 2223 O O . TYR A 1 289 ? 17.463 4.941 3.790 1.00 94.00 289 TYR A O 1
ATOM 2231 N N . ASP A 1 290 ? 18.093 4.225 5.820 1.00 93.12 290 ASP A N 1
ATOM 2232 C CA . ASP A 1 290 ? 19.361 3.594 5.403 1.00 93.12 290 ASP A CA 1
ATOM 2233 C C . ASP A 1 290 ? 20.216 4.447 4.431 1.00 93.12 290 ASP A C 1
ATOM 2235 O O . ASP A 1 290 ? 20.746 3.998 3.416 1.00 93.12 290 ASP A O 1
ATOM 2239 N N . GLY A 1 291 ? 20.304 5.754 4.711 1.00 93.81 291 GLY A N 1
ATOM 2240 C CA . GLY A 1 291 ? 21.059 6.709 3.890 1.00 93.81 291 GLY A CA 1
ATOM 2241 C C . GLY A 1 291 ? 20.407 7.098 2.556 1.00 93.81 291 GLY A C 1
ATOM 2242 O O . GLY A 1 291 ? 21.016 7.860 1.807 1.00 93.81 291 GLY A O 1
ATOM 2243 N N . ARG A 1 292 ? 19.189 6.623 2.276 1.00 94.31 292 ARG A N 1
ATOM 2244 C CA . ARG A 1 292 ? 18.393 6.945 1.086 1.00 94.31 292 ARG A CA 1
ATOM 2245 C C . ARG A 1 292 ? 17.283 7.918 1.437 1.00 94.31 292 ARG A C 1
ATOM 2247 O O . ARG A 1 292 ? 16.579 7.764 2.434 1.00 94.31 292 ARG A O 1
ATOM 2254 N N . GLN A 1 293 ? 17.123 8.922 0.595 1.00 94.94 293 GLN A N 1
ATOM 2255 C CA . GLN A 1 293 ? 16.206 10.023 0.835 1.00 94.94 293 GLN A CA 1
ATOM 2256 C C . GLN A 1 293 ? 14.756 9.623 0.504 1.00 94.94 293 GLN A C 1
ATOM 2258 O O . GLN A 1 293 ? 14.514 9.006 -0.528 1.00 94.94 293 GLN A O 1
ATOM 2263 N N . HIS A 1 294 ? 13.787 9.993 1.349 1.00 94.50 294 HIS A N 1
ATOM 2264 C CA . HIS A 1 294 ? 12.354 9.806 1.081 1.00 94.50 294 HIS A CA 1
ATOM 2265 C C . HIS A 1 294 ? 11.846 10.785 0.031 1.00 94.50 294 HIS A C 1
ATOM 2267 O O . HIS A 1 294 ? 11.879 11.988 0.286 1.00 94.50 294 HIS A O 1
ATOM 2273 N N . LEU A 1 295 ? 11.378 10.270 -1.111 1.00 95.00 295 LEU A N 1
ATOM 2274 C CA . LEU A 1 295 ? 11.127 11.043 -2.329 1.00 95.00 295 LEU A CA 1
ATOM 2275 C C . LEU A 1 295 ? 9.647 11.357 -2.542 1.00 95.00 295 LEU A C 1
ATOM 2277 O O . LEU A 1 295 ? 9.275 12.515 -2.755 1.00 95.00 295 LEU A O 1
ATOM 2281 N N . SER A 1 296 ? 8.809 10.329 -2.518 1.00 96.38 296 SER A N 1
ATOM 2282 C CA . SER A 1 296 ? 7.433 10.396 -2.999 1.00 96.38 296 SER A CA 1
ATOM 2283 C C . SER A 1 296 ? 6.583 9.287 -2.399 1.00 96.38 296 SER A C 1
ATOM 2285 O O . SER A 1 296 ? 7.089 8.367 -1.756 1.00 96.38 296 SER A O 1
ATOM 2287 N N . VAL A 1 297 ? 5.275 9.412 -2.586 1.00 97.69 297 VAL A N 1
ATOM 2288 C CA . VAL A 1 297 ? 4.290 8.440 -2.123 1.00 97.69 297 VAL A CA 1
ATOM 2289 C C . VAL A 1 297 ? 3.212 8.207 -3.171 1.00 97.69 297 VAL A C 1
ATOM 2291 O O . VAL A 1 297 ? 2.966 9.072 -4.019 1.00 97.69 297 VAL A O 1
ATOM 2294 N N . MET A 1 298 ? 2.543 7.063 -3.072 1.00 98.31 298 MET A N 1
ATOM 2295 C CA . MET A 1 298 ? 1.393 6.702 -3.893 1.00 98.31 298 MET A CA 1
ATOM 2296 C C . MET A 1 298 ? 0.241 6.199 -3.007 1.00 98.31 298 MET A C 1
ATOM 2298 O O . MET A 1 298 ? 0.253 5.036 -2.595 1.00 98.31 298 MET A O 1
ATOM 2302 N N . PRO A 1 299 ? -0.735 7.062 -2.670 1.00 98.19 299 PRO A N 1
ATOM 2303 C CA . PRO A 1 299 ? -1.997 6.624 -2.082 1.00 98.19 299 PRO A CA 1
ATOM 2304 C C . PRO A 1 299 ? -2.903 5.982 -3.142 1.00 98.19 299 PRO A C 1
ATOM 2306 O O . PRO A 1 299 ? -2.850 6.336 -4.324 1.00 98.19 299 PRO A O 1
ATOM 2309 N N . LEU A 1 300 ? -3.769 5.075 -2.695 1.00 98.06 300 LEU A N 1
ATOM 2310 C CA . LEU A 1 300 ? -4.737 4.358 -3.521 1.00 98.06 300 LEU A CA 1
ATOM 2311 C C . LEU A 1 300 ? -6.054 4.203 -2.757 1.00 98.06 300 LEU A C 1
ATOM 2313 O O . LEU A 1 300 ? -6.042 3.828 -1.589 1.00 98.06 300 LEU A O 1
ATOM 2317 N N . THR A 1 301 ? -7.179 4.409 -3.437 1.00 94.94 301 THR A N 1
ATOM 2318 C CA . THR A 1 301 ? -8.507 3.981 -2.987 1.00 94.94 301 THR A CA 1
ATOM 2319 C C . THR A 1 301 ? -9.171 3.125 -4.054 1.00 94.94 301 THR A C 1
ATOM 2321 O O . THR A 1 301 ? -9.211 3.506 -5.230 1.00 94.94 301 THR A O 1
ATOM 2324 N N . VAL A 1 302 ? -9.735 2.002 -3.624 1.00 95.75 302 VAL A N 1
ATOM 2325 C CA . VAL A 1 302 ? -10.448 1.044 -4.473 1.00 95.75 302 VAL A CA 1
ATOM 2326 C C . VAL A 1 302 ? -11.955 1.104 -4.221 1.00 95.75 302 VAL A C 1
ATOM 2328 O O . VAL A 1 302 ? -12.389 1.590 -3.177 1.00 95.75 302 VAL A O 1
ATOM 2331 N N . SER A 1 303 ? -12.748 0.658 -5.194 1.00 93.88 303 SER A N 1
ATOM 2332 C CA . SER A 1 303 ? -14.207 0.557 -5.094 1.00 93.88 303 SER A CA 1
ATOM 2333 C C . SER A 1 303 ? -14.760 -0.563 -5.977 1.00 93.88 303 SER A C 1
ATOM 2335 O O . SER A 1 303 ? -14.034 -1.184 -6.754 1.00 93.88 303 SER A O 1
ATOM 2337 N N . GLY A 1 304 ? -16.063 -0.835 -5.873 1.00 90.81 304 GLY A N 1
ATOM 2338 C CA . GLY A 1 304 ? -16.702 -1.942 -6.593 1.00 90.81 304 GLY A CA 1
ATOM 2339 C C . GLY A 1 304 ? -16.436 -3.315 -5.976 1.00 90.81 304 GLY A C 1
ATOM 2340 O O . GLY A 1 304 ? -16.654 -4.310 -6.658 1.00 90.81 304 GLY A O 1
ATOM 2341 N N . GLY A 1 305 ? -15.960 -3.345 -4.727 1.00 87.88 305 GLY A N 1
ATOM 2342 C CA . GLY A 1 305 ? -15.954 -4.545 -3.900 1.00 87.88 305 GLY A CA 1
ATOM 2343 C C . GLY A 1 305 ? -17.371 -5.008 -3.572 1.00 87.88 305 GLY A C 1
ATOM 2344 O O . GLY A 1 305 ? -18.343 -4.266 -3.759 1.00 87.88 305 GLY A O 1
ATOM 2345 N N . ASP A 1 306 ? -17.475 -6.239 -3.094 1.00 84.38 306 ASP A N 1
ATOM 2346 C CA . ASP A 1 306 ? -18.741 -6.795 -2.630 1.00 84.38 306 ASP A CA 1
ATOM 2347 C C . ASP A 1 306 ? -19.047 -6.265 -1.224 1.00 84.38 306 ASP A C 1
ATOM 2349 O O . ASP A 1 306 ? -18.124 -5.976 -0.461 1.00 84.38 306 ASP A O 1
ATOM 2353 N N . GLU A 1 307 ? -20.331 -6.106 -0.877 1.00 74.50 307 GLU A N 1
ATOM 2354 C CA . GLU A 1 307 ? -20.705 -5.836 0.519 1.00 74.50 307 GLU A CA 1
ATOM 2355 C C . GLU A 1 307 ? -20.085 -6.927 1.388 1.00 74.50 307 GLU A C 1
ATOM 2357 O O . GLU A 1 307 ? -20.240 -8.116 1.098 1.00 74.50 307 GLU A O 1
ATOM 2362 N N . GLU A 1 308 ? -19.316 -6.509 2.390 1.00 62.72 308 GLU A N 1
ATOM 2363 C CA . GLU A 1 308 ? -18.530 -7.427 3.196 1.00 62.72 308 GLU A CA 1
ATOM 2364 C C . GLU A 1 308 ? -19.466 -8.407 3.916 1.00 62.72 308 GLU A C 1
ATOM 2366 O O . GLU A 1 308 ? -20.255 -8.038 4.788 1.00 62.72 308 GLU A O 1
ATOM 2371 N N . GLU A 1 309 ? -19.425 -9.673 3.498 1.00 63.88 309 GLU A N 1
ATOM 2372 C CA . GLU A 1 309 ? -20.188 -10.745 4.122 1.00 63.88 309 GLU A CA 1
ATOM 2373 C C . GLU A 1 309 ? -19.405 -11.188 5.362 1.00 63.88 309 GLU A C 1
ATOM 2375 O O . GLU A 1 309 ? -18.531 -12.046 5.290 1.00 63.88 309 GLU A O 1
ATOM 2380 N N . CYS A 1 310 ? -19.646 -10.523 6.490 1.00 70.00 310 CYS A N 1
ATOM 2381 C CA . CYS A 1 310 ? -18.908 -10.802 7.717 1.00 70.00 310 CYS A CA 1
ATOM 2382 C C . CYS A 1 310 ? -19.099 -12.231 8.233 1.00 70.00 310 CYS A C 1
ATOM 2384 O O . CYS A 1 310 ? -20.202 -12.783 8.173 1.00 70.00 310 CYS A O 1
ATOM 2386 N N . ASP A 1 311 ? -18.055 -12.776 8.873 1.00 67.38 311 ASP A N 1
ATOM 2387 C CA . ASP A 1 311 ? -18.095 -14.105 9.513 1.00 67.38 311 ASP A CA 1
ATOM 2388 C C . ASP A 1 311 ? -19.261 -14.233 10.505 1.00 67.38 311 ASP A C 1
ATOM 2390 O O . ASP A 1 311 ? -19.881 -15.291 10.667 1.00 67.38 311 ASP A O 1
ATOM 2394 N N . TYR A 1 312 ? -19.544 -13.133 11.204 1.00 72.38 312 TYR A N 1
ATOM 2395 C CA . TYR A 1 312 ? -20.584 -13.028 12.207 1.00 72.38 312 TYR A CA 1
ATOM 2396 C C . TYR A 1 312 ? -21.376 -11.735 12.017 1.00 72.38 312 TYR A C 1
ATOM 2398 O O . TYR A 1 312 ? -20.957 -10.662 12.449 1.00 72.38 312 TYR A O 1
ATOM 2406 N N . CYS A 1 313 ? -22.578 -11.862 11.455 1.00 78.75 313 CYS A N 1
ATOM 2407 C CA . CYS A 1 313 ? -23.591 -10.812 11.510 1.00 78.75 313 CYS A CA 1
ATOM 2408 C C . CYS A 1 313 ? -24.418 -10.962 12.789 1.00 78.75 313 CYS A C 1
ATOM 2410 O O . CYS A 1 313 ? -25.101 -11.979 12.982 1.00 78.75 313 CYS A O 1
ATOM 2412 N N . LEU A 1 314 ? -24.376 -9.948 13.651 1.00 80.88 314 LEU A N 1
ATOM 2413 C CA . LEU A 1 314 ? -25.168 -9.888 14.873 1.00 80.88 314 LEU A CA 1
ATOM 2414 C C . LEU A 1 314 ? -26.082 -8.663 14.867 1.00 80.88 314 LEU A C 1
ATOM 2416 O O . LEU A 1 314 ? -25.647 -7.563 14.554 1.00 80.88 314 LEU A O 1
ATOM 2420 N N . GLU A 1 315 ? -27.330 -8.827 15.281 1.00 80.94 315 GLU A N 1
ATOM 2421 C CA . GLU A 1 315 ? -28.251 -7.717 15.512 1.00 80.94 315 GLU A CA 1
ATOM 2422 C C . GLU A 1 315 ? -28.471 -7.552 17.013 1.00 80.94 315 GLU A C 1
ATOM 2424 O O . GLU A 1 315 ? -28.699 -8.522 17.746 1.00 80.94 315 GLU A O 1
ATOM 2429 N N . ASP A 1 316 ? -28.385 -6.315 17.493 1.00 77.62 316 ASP A N 1
ATOM 2430 C CA . ASP A 1 316 ? -28.721 -6.004 18.872 1.00 77.62 316 ASP A CA 1
ATOM 2431 C C . ASP A 1 316 ? -30.191 -5.571 19.035 1.00 77.62 316 ASP A C 1
ATOM 2433 O O . ASP A 1 316 ? -30.879 -5.209 18.087 1.00 77.62 316 ASP A O 1
ATOM 2437 N N . ALA A 1 317 ? -30.711 -5.585 20.264 1.00 75.56 317 ALA A N 1
ATOM 2438 C CA . ALA A 1 317 ? -32.116 -5.251 20.532 1.00 75.56 317 ALA A CA 1
ATOM 2439 C C . ALA A 1 317 ? -32.518 -3.790 20.203 1.00 75.56 317 ALA A C 1
ATOM 2441 O O . ALA A 1 317 ? -33.694 -3.440 20.354 1.00 75.56 317 ALA A O 1
ATOM 2442 N N . PHE A 1 318 ? -31.574 -2.928 19.806 1.00 77.12 318 PHE A N 1
ATOM 2443 C CA . PHE A 1 318 ? -31.842 -1.591 19.268 1.00 77.12 318 PHE A CA 1
ATOM 2444 C C . PHE A 1 318 ? -31.953 -1.573 17.737 1.00 77.12 318 PHE A C 1
ATOM 2446 O O . PHE A 1 318 ? -32.342 -0.540 17.191 1.00 77.12 318 PHE A O 1
ATOM 2453 N N . GLY A 1 319 ? -31.688 -2.700 17.072 1.00 76.25 319 GLY A N 1
ATOM 2454 C CA . GLY A 1 319 ? -31.666 -2.841 15.620 1.00 76.25 319 GLY A CA 1
ATOM 2455 C C . GLY A 1 319 ? -30.337 -2.428 14.992 1.00 76.25 319 GLY A C 1
ATOM 2456 O O . GLY A 1 319 ? -30.314 -2.135 13.800 1.00 76.25 319 GLY A O 1
ATOM 2457 N N . TYR A 1 320 ? -29.253 -2.331 15.775 1.00 83.62 320 TYR A N 1
ATOM 2458 C CA . TYR A 1 320 ? -27.922 -2.096 15.214 1.00 83.62 320 TYR A CA 1
ATOM 2459 C C . TYR A 1 320 ? -27.327 -3.406 14.724 1.00 83.62 320 TYR A C 1
ATOM 2461 O O . TYR A 1 320 ? -27.384 -4.420 15.429 1.00 83.62 320 TYR A O 1
ATOM 2469 N N . VAL A 1 321 ? -26.741 -3.357 13.531 1.00 81.88 321 VAL A N 1
ATOM 2470 C CA . VAL A 1 321 ? -26.141 -4.515 12.872 1.00 81.88 321 VAL A CA 1
ATOM 2471 C C . VAL A 1 321 ? -24.636 -4.453 13.060 1.00 81.88 321 VAL A C 1
ATOM 2473 O O . VAL A 1 321 ? -23.997 -3.458 12.739 1.00 81.88 321 VAL A O 1
ATOM 2476 N N . TRP A 1 322 ? -24.083 -5.524 13.603 1.00 83.06 322 TRP A N 1
ATOM 2477 C CA . TRP A 1 322 ? -22.668 -5.720 13.846 1.00 83.06 322 TRP A CA 1
ATOM 2478 C C . TRP A 1 322 ? -22.154 -6.736 12.848 1.00 83.06 322 TRP A C 1
ATOM 2480 O O . TRP A 1 322 ? -22.557 -7.898 12.895 1.00 83.06 322 TRP A O 1
ATOM 2490 N N . CYS A 1 323 ? -21.260 -6.297 11.979 1.00 78.06 323 CYS A N 1
ATOM 2491 C CA . CYS A 1 323 ? -20.568 -7.151 11.039 1.00 78.06 323 CYS A CA 1
ATOM 2492 C C . CYS A 1 323 ? -19.175 -7.426 11.602 1.00 78.06 323 CYS A C 1
ATOM 2494 O O . CYS A 1 323 ? -18.391 -6.497 11.761 1.00 78.06 323 CYS A O 1
ATOM 2496 N N . LEU A 1 324 ? -18.898 -8.665 12.013 1.00 73.44 324 LEU A N 1
ATOM 2497 C CA . LEU A 1 324 ? -17.672 -9.031 12.723 1.00 73.44 324 LEU A CA 1
ATOM 2498 C C . LEU A 1 324 ? -16.928 -10.174 12.023 1.00 73.44 324 LEU A C 1
ATOM 2500 O O . LEU A 1 324 ? -17.520 -11.220 11.776 1.00 73.44 324 LEU A O 1
ATOM 2504 N N . ASN A 1 325 ? -15.623 -10.006 11.832 1.00 68.69 325 ASN A N 1
ATOM 2505 C CA . ASN A 1 325 ? -14.690 -10.964 11.243 1.00 68.69 325 ASN A CA 1
ATOM 2506 C C . ASN A 1 325 ? -13.694 -11.478 12.283 1.00 68.69 325 ASN A C 1
ATOM 2508 O O . ASN A 1 325 ? -13.312 -10.760 13.212 1.00 68.69 325 ASN A O 1
ATOM 2512 N N . GLU A 1 326 ? -13.263 -12.729 12.154 1.00 72.25 326 GLU A N 1
ATOM 2513 C CA . GLU A 1 326 ? -12.285 -13.350 13.041 1.00 72.25 326 GLU A CA 1
ATOM 2514 C C . GLU A 1 326 ? -10.853 -12.906 12.751 1.00 72.25 326 GLU A C 1
ATOM 2516 O O . GLU A 1 326 ? -10.257 -13.244 11.743 1.00 72.25 326 GLU A O 1
ATOM 2521 N N . ILE A 1 327 ? -10.240 -12.230 13.724 1.00 61.12 327 ILE A N 1
ATOM 2522 C CA . ILE A 1 327 ? -8.827 -11.832 13.658 1.00 61.12 327 ILE A CA 1
ATOM 2523 C C . ILE A 1 327 ? -7.927 -12.943 14.200 1.00 61.12 327 ILE A C 1
ATOM 2525 O O . ILE A 1 327 ? -6.772 -13.106 13.806 1.00 61.12 327 ILE A O 1
ATOM 2529 N N . LYS A 1 328 ? -8.400 -13.644 15.237 1.00 61.31 328 LYS A N 1
ATOM 2530 C CA . LYS A 1 328 ? -7.588 -14.615 15.973 1.00 61.31 328 LYS A CA 1
ATOM 2531 C C . LYS A 1 328 ? -8.448 -15.547 16.811 1.00 61.31 328 LYS A C 1
ATOM 2533 O O . LYS A 1 328 ? -9.386 -15.118 17.478 1.00 61.31 328 LYS A O 1
ATOM 2538 N N . ARG A 1 329 ? -7.997 -16.794 16.938 1.00 73.62 329 ARG A N 1
ATOM 2539 C CA . ARG A 1 329 ? -8.548 -17.785 17.865 1.00 73.62 329 ARG A CA 1
ATOM 2540 C C . ARG A 1 329 ? -7.466 -18.425 18.718 1.00 73.62 329 ARG A C 1
ATOM 2542 O O . ARG A 1 329 ? -6.430 -18.853 18.216 1.00 73.62 329 ARG A O 1
ATOM 2549 N N . ASP A 1 330 ? -7.696 -18.489 20.025 1.00 64.25 330 ASP A N 1
ATOM 2550 C CA . ASP A 1 330 ? -6.788 -19.147 20.966 1.00 64.25 330 ASP A CA 1
ATOM 2551 C C . ASP A 1 330 ? -7.532 -19.797 22.147 1.00 64.25 330 ASP A C 1
ATOM 2553 O O . ASP A 1 330 ? -8.753 -19.946 22.132 1.00 64.25 330 ASP A O 1
ATOM 2557 N N . GLY A 1 331 ? -6.795 -20.232 23.176 1.00 69.44 331 GLY A N 1
ATOM 2558 C CA . GLY A 1 331 ? -7.365 -20.885 24.358 1.00 69.44 331 GLY A CA 1
ATOM 2559 C C . GLY A 1 331 ? -8.252 -19.987 25.232 1.00 69.44 331 GLY A C 1
ATOM 2560 O O . GLY A 1 331 ? -8.951 -20.506 26.101 1.00 69.44 331 GLY A O 1
ATOM 2561 N N . LEU A 1 332 ? -8.253 -18.665 25.027 1.00 63.59 332 LEU A N 1
ATOM 2562 C CA . LEU A 1 332 ? -9.158 -17.744 25.713 1.00 63.59 332 LEU A CA 1
ATOM 2563 C C . LEU A 1 332 ? -10.486 -17.590 24.965 1.00 63.59 332 LEU A C 1
ATOM 2565 O O . LEU A 1 332 ? -11.540 -17.537 25.610 1.00 63.59 332 LEU A O 1
ATOM 2569 N N . GLY A 1 333 ? -10.439 -17.484 23.635 1.00 75.19 333 GLY A N 1
ATOM 2570 C CA . GLY A 1 333 ? -11.608 -17.105 22.852 1.00 75.19 333 GLY A CA 1
ATOM 2571 C C . GLY A 1 333 ? -11.383 -16.920 21.353 1.00 75.19 333 GLY A C 1
ATOM 2572 O O . GLY A 1 333 ? -10.342 -17.298 20.811 1.00 75.19 333 GLY A O 1
ATOM 2573 N N . ILE A 1 334 ? -12.378 -16.294 20.723 1.00 71.62 334 ILE A N 1
ATOM 2574 C CA . ILE A 1 334 ? -12.312 -15.709 19.380 1.00 71.62 334 ILE A CA 1
ATOM 2575 C C . ILE A 1 334 ? -12.227 -14.190 19.526 1.00 71.62 334 ILE A C 1
ATOM 2577 O O . ILE A 1 334 ? -13.054 -13.589 20.216 1.00 71.62 334 ILE A O 1
ATOM 2581 N N . TYR A 1 335 ? -11.242 -13.583 18.881 1.00 68.50 335 TYR A N 1
ATOM 2582 C CA . TYR A 1 335 ? -11.062 -12.143 18.769 1.00 68.50 335 TYR A CA 1
ATOM 2583 C C . TYR A 1 335 ? -11.595 -11.705 17.414 1.00 68.50 335 TYR A C 1
ATOM 2585 O O . TYR A 1 335 ? -11.197 -12.271 16.398 1.00 68.50 335 TYR A O 1
ATOM 2593 N N . LEU A 1 336 ? -12.472 -10.710 17.420 1.00 72.06 336 LEU A N 1
ATOM 2594 C CA . LEU A 1 336 ? -13.163 -10.232 16.233 1.00 72.06 336 LEU A CA 1
ATOM 2595 C C . LEU A 1 336 ? -12.967 -8.715 16.075 1.00 72.06 336 LEU A C 1
ATOM 2597 O O . LEU A 1 336 ? -12.896 -7.999 17.082 1.00 72.06 336 LEU A O 1
ATOM 2601 N N . ASN A 1 337 ? -12.920 -8.225 14.842 1.00 73.81 337 ASN A N 1
ATOM 2602 C CA . ASN A 1 337 ? -13.082 -6.811 14.480 1.00 73.81 337 ASN A CA 1
ATOM 2603 C C . ASN A 1 337 ? -14.174 -6.687 13.418 1.00 73.81 337 ASN A C 1
ATOM 2605 O O . ASN A 1 337 ? -14.687 -7.690 12.949 1.00 73.81 337 ASN A O 1
ATOM 2609 N N . GLY A 1 338 ? -14.536 -5.469 13.055 1.00 75.38 338 GLY A N 1
ATOM 2610 C CA . GLY A 1 338 ? -15.405 -5.197 11.920 1.00 75.38 338 GLY A CA 1
ATOM 2611 C C . GLY A 1 338 ? -16.112 -3.878 12.145 1.00 75.38 338 GLY A C 1
ATOM 2612 O O . GLY A 1 338 ? -15.509 -2.979 12.730 1.00 75.38 338 GLY A O 1
ATOM 2613 N N . ASP A 1 339 ? -17.386 -3.796 11.785 1.00 79.81 339 ASP A N 1
ATOM 2614 C CA . ASP A 1 339 ? -18.173 -2.569 11.857 1.00 79.81 339 ASP A CA 1
ATOM 2615 C C . ASP A 1 339 ? -19.524 -2.769 12.557 1.00 79.81 339 ASP A C 1
ATOM 2617 O O . ASP A 1 339 ? -20.060 -3.871 12.676 1.00 79.81 339 ASP A O 1
ATOM 2621 N N . CYS A 1 340 ? -20.085 -1.675 13.056 1.00 80.62 340 CYS A N 1
ATOM 2622 C CA . CYS A 1 340 ? -21.419 -1.596 13.633 1.00 80.62 340 CYS A CA 1
ATOM 2623 C C . CYS A 1 340 ? -22.199 -0.464 12.954 1.00 80.62 340 CYS A C 1
ATOM 2625 O O . CYS A 1 340 ? -21.910 0.709 13.204 1.00 80.62 340 CYS A O 1
ATOM 2627 N N . ASP A 1 341 ? -23.238 -0.801 12.186 1.00 82.75 341 ASP A N 1
ATOM 2628 C CA . ASP A 1 341 ? -24.206 0.169 11.665 1.00 82.75 341 ASP A CA 1
ATOM 2629 C C . ASP A 1 341 ? -25.161 0.579 12.791 1.00 82.75 341 ASP A C 1
ATOM 2631 O O . ASP A 1 341 ? -26.110 -0.127 13.157 1.00 82.75 341 ASP A O 1
ATOM 2635 N N . ALA A 1 342 ? -24.898 1.754 13.361 1.00 76.94 342 ALA A N 1
ATOM 2636 C CA . ALA A 1 342 ? -25.710 2.353 14.409 1.00 76.94 342 ALA A CA 1
ATOM 2637 C C . ALA A 1 342 ? -26.764 3.324 13.844 1.00 76.94 342 ALA A C 1
ATOM 2639 O O . ALA A 1 342 ? -26.880 4.461 14.308 1.00 76.94 342 ALA A O 1
ATOM 2640 N N . SER A 1 343 ? -27.565 2.879 12.867 1.00 62.59 343 SER A N 1
ATOM 2641 C CA . SER A 1 343 ? -28.629 3.675 12.233 1.00 62.59 343 SER A CA 1
ATOM 2642 C C . SER A 1 343 ? -28.106 4.942 11.545 1.00 62.59 343 SER A C 1
ATOM 2644 O O . SER A 1 343 ? -28.577 6.054 11.820 1.00 62.59 343 SER A O 1
ATOM 2646 N N . GLY A 1 344 ? -27.167 4.762 10.613 1.00 60.72 344 GLY A N 1
ATOM 2647 C CA . GLY A 1 344 ? -26.636 5.832 9.758 1.00 60.72 344 GLY A CA 1
ATOM 2648 C C . GLY A 1 344 ? -25.336 6.478 10.246 1.00 60.72 344 GLY A C 1
ATOM 2649 O O . GLY A 1 344 ? -24.958 7.526 9.722 1.00 60.72 344 GLY A O 1
ATOM 2650 N N . ASP A 1 345 ? -24.678 5.867 11.230 1.00 68.75 345 ASP A N 1
ATOM 2651 C CA . ASP A 1 345 ? -23.274 6.098 11.576 1.00 68.75 345 ASP A CA 1
ATOM 2652 C C . ASP A 1 345 ? -22.580 4.729 11.612 1.00 68.75 345 ASP A C 1
ATOM 2654 O O . ASP A 1 345 ? -22.870 3.925 12.505 1.00 68.75 345 ASP A O 1
ATOM 2658 N N . ASP A 1 346 ? -21.654 4.501 10.681 1.00 74.06 34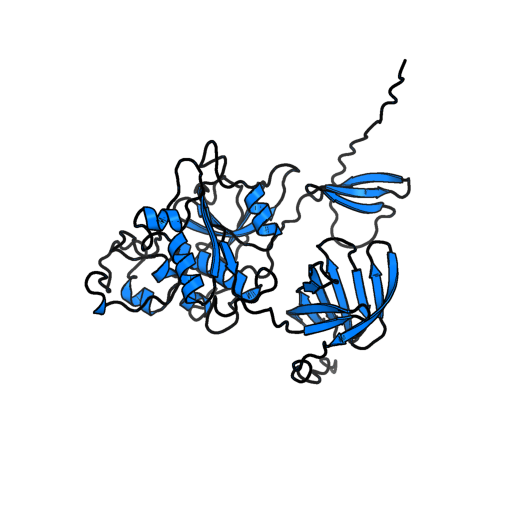6 ASP A N 1
ATOM 2659 C CA . ASP A 1 346 ? -20.758 3.345 10.713 1.00 74.06 346 ASP A CA 1
ATOM 2660 C C . ASP A 1 346 ? -19.692 3.564 11.791 1.00 74.06 346 ASP A C 1
ATOM 2662 O O . ASP A 1 346 ? -19.112 4.653 11.931 1.00 74.06 346 ASP A O 1
ATOM 2666 N N . LYS A 1 347 ? -19.481 2.538 12.611 1.00 73.44 347 LYS A N 1
ATOM 2667 C CA . LYS A 1 347 ? -18.547 2.551 13.736 1.00 73.44 347 LYS A CA 1
ATOM 2668 C C . LYS A 1 347 ? -17.640 1.341 13.650 1.00 73.44 347 LYS A C 1
ATOM 2670 O O . LYS A 1 347 ? -18.156 0.237 13.542 1.00 73.44 347 LYS A O 1
ATOM 2675 N N . ASP A 1 348 ? -16.349 1.542 13.879 1.00 71.31 348 ASP A N 1
ATOM 2676 C CA . ASP A 1 348 ? -15.416 0.445 14.105 1.00 71.31 348 ASP A CA 1
ATOM 2677 C C . ASP A 1 348 ? -15.918 -0.430 15.268 1.00 71.31 348 ASP A C 1
ATOM 2679 O O . ASP A 1 348 ? -16.338 0.068 16.322 1.00 71.31 348 ASP A O 1
ATOM 2683 N N . ALA A 1 349 ? -15.821 -1.742 15.126 1.00 74.19 349 ALA A N 1
ATOM 2684 C CA . ALA A 1 349 ? -16.219 -2.719 16.118 1.00 74.19 349 ALA A CA 1
ATOM 2685 C C . ALA A 1 349 ? -15.047 -3.619 16.520 1.00 74.19 349 ALA A C 1
ATOM 2687 O O . ALA A 1 349 ? -14.229 -4.050 15.713 1.00 74.19 349 ALA A O 1
ATOM 2688 N N . LEU A 1 350 ? -14.984 -3.941 17.809 1.00 73.31 350 LEU A N 1
ATOM 2689 C CA . LEU A 1 350 ? -14.128 -4.990 18.356 1.00 73.31 350 LEU A CA 1
ATOM 2690 C C . LEU A 1 350 ? -14.971 -5.921 19.206 1.00 73.31 350 LEU A C 1
ATOM 2692 O O . LEU A 1 350 ? -15.783 -5.460 20.015 1.00 73.31 350 LEU A O 1
ATOM 2696 N N . ALA A 1 351 ? -14.725 -7.222 19.104 1.00 73.44 351 ALA A N 1
ATOM 2697 C CA . ALA A 1 351 ? -15.371 -8.189 19.965 1.00 73.44 351 ALA A CA 1
ATOM 2698 C C . ALA A 1 351 ? -14.450 -9.318 20.437 1.00 73.44 351 ALA A C 1
ATOM 2700 O O . ALA A 1 351 ? -13.412 -9.625 19.860 1.00 73.44 351 ALA A O 1
ATOM 2701 N N . LEU A 1 352 ? -14.831 -9.920 21.559 1.00 76.56 352 LEU A N 1
ATOM 2702 C CA . LEU A 1 352 ? -14.187 -11.089 22.138 1.00 76.56 352 LEU A CA 1
ATOM 2703 C C . LEU A 1 352 ? -15.265 -12.052 22.619 1.00 76.56 352 LEU A C 1
ATOM 2705 O O . LEU A 1 352 ? -15.976 -11.753 23.584 1.00 76.56 352 LEU A O 1
ATOM 2709 N N . TYR A 1 353 ? -15.329 -13.223 21.999 1.00 74.94 353 TYR A N 1
ATOM 2710 C CA . TYR A 1 353 ? -16.111 -14.350 22.488 1.00 74.94 353 TYR A CA 1
ATOM 2711 C C . TYR A 1 353 ? -15.231 -15.262 23.346 1.00 74.94 353 TYR A C 1
ATOM 2713 O O . TYR A 1 353 ? -14.227 -15.779 22.866 1.00 74.94 353 TYR A O 1
ATOM 2721 N N . ARG A 1 354 ? -15.575 -15.469 24.621 1.00 74.12 354 ARG A N 1
ATOM 2722 C CA . ARG A 1 354 ? -14.775 -16.264 25.571 1.00 74.12 354 ARG A CA 1
ATOM 2723 C C . ARG A 1 354 ? -15.323 -17.673 25.752 1.00 74.12 354 ARG A C 1
ATOM 2725 O O . ARG A 1 354 ? -16.472 -17.840 26.159 1.00 74.12 354 ARG A O 1
ATOM 2732 N N . TRP A 1 355 ? -14.464 -18.684 25.620 1.00 73.38 355 TRP A N 1
ATOM 2733 C CA . TRP A 1 355 ? -14.851 -20.093 25.799 1.00 73.38 355 TRP A CA 1
ATOM 2734 C C . TRP A 1 355 ? -15.349 -20.407 27.205 1.00 73.38 355 TRP A C 1
ATOM 2736 O O . TRP A 1 355 ? -16.358 -21.083 27.376 1.00 73.38 355 TRP A O 1
ATOM 2746 N N . ALA A 1 356 ? -14.641 -19.897 28.218 1.00 70.81 356 ALA A N 1
ATOM 2747 C CA . ALA A 1 356 ? -14.819 -20.300 29.613 1.00 70.81 356 ALA A CA 1
ATOM 2748 C C . ALA A 1 356 ? -16.235 -20.052 30.160 1.00 70.81 356 ALA A C 1
ATOM 2750 O O . ALA A 1 356 ? -16.645 -20.684 31.132 1.00 70.81 356 ALA A O 1
ATOM 2751 N N . ASN A 1 357 ? -16.964 -19.102 29.577 1.00 73.25 357 ASN A N 1
ATOM 2752 C CA . ASN A 1 357 ? -18.286 -18.702 30.045 1.00 73.25 357 ASN A CA 1
ATOM 2753 C C . ASN A 1 357 ? -19.260 -18.321 28.921 1.00 73.25 357 ASN A C 1
ATOM 2755 O O . ASN A 1 357 ? -20.324 -17.789 29.229 1.00 73.25 357 ASN A O 1
ATOM 2759 N N . GLY A 1 358 ? -18.904 -18.554 27.652 1.00 71.50 358 GLY A N 1
ATOM 2760 C CA . GLY A 1 358 ? -19.712 -18.158 26.494 1.00 71.50 358 GLY A CA 1
ATOM 2761 C C . GLY A 1 358 ? -20.016 -16.658 26.446 1.00 71.50 358 GLY A C 1
ATOM 2762 O O . GLY A 1 358 ? -21.050 -16.259 25.916 1.00 71.50 358 GLY A O 1
ATOM 2763 N N . ALA A 1 359 ? -19.175 -15.825 27.072 1.00 73.94 359 ALA A N 1
ATOM 2764 C CA . ALA A 1 359 ? -19.407 -14.390 27.144 1.00 73.94 359 ALA A CA 1
ATOM 2765 C C . ALA A 1 359 ? -18.870 -13.702 25.892 1.00 73.94 359 ALA A C 1
ATOM 2767 O O . ALA A 1 359 ? -17.688 -13.828 25.568 1.00 73.94 359 ALA A O 1
ATOM 2768 N N . LEU A 1 360 ? -19.730 -12.923 25.253 1.00 75.81 360 LEU A N 1
ATOM 2769 C CA . LEU A 1 360 ? -19.412 -12.009 24.178 1.00 75.81 360 LEU A CA 1
ATOM 2770 C C . LEU A 1 360 ? -19.249 -10.599 24.755 1.00 75.81 360 LEU A C 1
ATOM 2772 O O . LEU A 1 360 ? -20.130 -10.051 25.423 1.00 75.81 360 LEU A O 1
ATOM 2776 N N . THR A 1 361 ? -18.073 -10.021 24.543 1.00 75.38 361 THR A N 1
ATOM 2777 C CA . THR A 1 361 ? -17.827 -8.600 24.788 1.00 75.38 361 THR A CA 1
ATOM 2778 C C . THR A 1 361 ? -17.701 -7.913 23.444 1.00 75.38 361 THR A C 1
ATOM 2780 O O . THR A 1 361 ? -16.835 -8.314 22.683 1.00 75.38 361 THR A O 1
ATOM 2783 N N . MET A 1 362 ? -18.517 -6.902 23.160 1.00 76.81 362 MET A N 1
ATOM 2784 C CA . MET A 1 362 ? -18.468 -6.131 21.909 1.00 76.81 362 MET A CA 1
ATOM 2785 C C . MET A 1 362 ? -18.325 -4.653 22.235 1.00 76.81 362 MET A C 1
ATOM 2787 O O . MET A 1 362 ? -18.866 -4.191 23.238 1.00 76.81 362 MET A O 1
ATOM 2791 N N . THR A 1 363 ? -17.580 -3.907 21.433 1.00 77.50 363 THR A N 1
ATOM 2792 C CA . THR A 1 363 ? -17.404 -2.461 21.579 1.00 77.50 363 THR A CA 1
ATOM 2793 C C . THR A 1 363 ? -17.460 -1.815 20.210 1.00 77.50 363 THR A C 1
ATOM 2795 O O . THR A 1 363 ? -16.642 -2.157 19.368 1.00 77.50 363 THR A O 1
ATOM 2798 N N . ALA A 1 364 ? -18.381 -0.869 20.033 1.00 71.69 364 ALA A N 1
ATOM 2799 C CA . ALA A 1 364 ? -18.448 -0.008 18.858 1.00 71.69 364 ALA A CA 1
ATOM 2800 C C . ALA A 1 364 ? -17.832 1.349 19.212 1.00 71.69 364 ALA A C 1
ATOM 2802 O O . ALA A 1 364 ? -18.208 1.969 20.219 1.00 71.69 364 ALA A O 1
ATOM 2803 N N . TYR A 1 365 ? -16.875 1.806 18.415 1.00 66.00 365 TYR A N 1
ATOM 2804 C CA . TYR A 1 365 ? -16.127 3.046 18.589 1.00 66.00 365 TYR A CA 1
ATOM 2805 C C . TYR A 1 365 ? -15.920 3.753 17.244 1.00 66.00 365 TYR A C 1
ATOM 2807 O O . TYR A 1 365 ? -16.240 3.222 16.196 1.00 66.00 365 TYR A O 1
ATOM 2815 N N . GLY A 1 366 ? -15.467 5.007 17.268 1.00 55.44 366 GLY A N 1
ATOM 2816 C CA . GLY A 1 366 ? -15.478 5.829 16.053 1.00 55.44 366 GLY A CA 1
ATOM 2817 C C . GLY A 1 366 ? -16.886 6.332 15.681 1.00 55.44 366 GLY A C 1
ATOM 2818 O O . GLY A 1 366 ? -17.864 6.109 16.408 1.00 55.44 366 GLY A O 1
ATOM 2819 N N . GLY A 1 367 ? -16.965 7.110 14.597 1.00 56.41 367 GLY A N 1
ATOM 2820 C CA . GLY A 1 367 ? -18.198 7.756 14.120 1.00 56.41 367 GLY A CA 1
ATOM 2821 C C . GLY A 1 367 ? -18.714 8.909 14.998 1.00 56.41 367 GLY A C 1
ATOM 2822 O O . GLY A 1 367 ? -18.104 9.293 16.003 1.00 56.41 367 GLY A O 1
ATOM 2823 N N . ASN A 1 368 ? -19.863 9.488 14.630 1.00 51.53 368 ASN A N 1
ATOM 2824 C CA . ASN A 1 368 ? -20.560 10.421 15.515 1.00 51.53 368 ASN A CA 1
ATOM 2825 C C . ASN A 1 368 ? -21.308 9.645 16.622 1.00 51.53 368 ASN A C 1
ATOM 2827 O O . ASN A 1 368 ? -21.666 8.472 16.507 1.00 51.53 368 ASN A O 1
ATOM 2831 N N . GLY A 1 369 ? -21.503 10.285 17.776 1.00 54.31 369 GLY A N 1
ATOM 2832 C CA . GLY A 1 369 ? -22.269 9.703 18.880 1.00 54.31 369 GLY A CA 1
ATOM 2833 C C . GLY A 1 369 ? -21.444 8.930 19.914 1.00 54.31 369 GLY A C 1
ATOM 2834 O O . GLY A 1 369 ? -20.281 9.220 20.175 1.00 54.31 369 GLY A O 1
ATOM 2835 N N . VAL A 1 370 ? -22.110 8.021 20.622 1.00 53.84 370 VAL A N 1
ATOM 2836 C CA . VAL A 1 370 ? -21.616 7.447 21.879 1.00 53.84 370 VAL A CA 1
ATOM 2837 C C . VAL A 1 370 ? -20.883 6.131 21.613 1.00 53.84 370 VAL A C 1
ATOM 2839 O O . VAL A 1 370 ? -21.352 5.343 20.799 1.00 53.84 370 VAL A O 1
ATOM 2842 N N . VAL A 1 371 ? -19.759 5.888 22.296 1.00 61.69 371 VAL A N 1
ATOM 2843 C CA . VAL A 1 371 ? -19.120 4.559 22.364 1.00 61.69 371 VAL A CA 1
ATOM 2844 C C . VAL A 1 371 ? -19.959 3.690 23.289 1.00 61.69 371 VAL A C 1
ATOM 2846 O O . VAL A 1 371 ? -20.317 4.141 24.383 1.00 61.69 371 VAL A O 1
ATOM 2849 N N . PHE A 1 372 ? -20.261 2.459 22.899 1.00 67.06 372 PHE A N 1
ATOM 2850 C CA . PHE A 1 372 ? -20.984 1.529 23.759 1.00 67.06 372 PHE A CA 1
ATOM 2851 C C . PHE A 1 372 ? -20.341 0.151 23.757 1.00 67.06 372 PHE A C 1
ATOM 2853 O O . PHE A 1 372 ? -19.827 -0.325 22.747 1.00 67.06 372 PHE A O 1
ATOM 2860 N N . THR A 1 373 ? -20.348 -0.455 24.942 1.00 66.94 373 THR A N 1
ATOM 2861 C CA . THR A 1 373 ? -19.796 -1.778 25.198 1.00 66.94 373 THR A CA 1
ATOM 2862 C C . THR A 1 373 ? -20.900 -2.702 25.681 1.00 66.94 373 THR A C 1
ATOM 2864 O O . THR A 1 373 ? -21.637 -2.383 26.622 1.00 66.94 373 THR A O 1
ATOM 2867 N N . TYR A 1 374 ? -20.960 -3.874 25.066 1.00 65.81 374 TYR A N 1
ATOM 2868 C CA . TYR A 1 374 ? -21.797 -4.992 25.459 1.00 65.81 374 TYR A CA 1
ATOM 2869 C C . TYR A 1 374 ? -20.982 -6.033 26.205 1.00 65.81 374 TYR A C 1
ATOM 2871 O O . TYR A 1 374 ? -19.828 -6.290 25.868 1.00 65.81 374 TYR A O 1
ATOM 2879 N N . ASN A 1 375 ? -21.584 -6.621 27.237 1.00 66.88 375 ASN A N 1
ATOM 2880 C CA . ASN A 1 375 ? -20.993 -7.742 27.952 1.00 66.88 375 ASN A CA 1
ATOM 2881 C C . ASN A 1 375 ? -22.076 -8.742 28.367 1.00 66.88 375 ASN A C 1
ATOM 2883 O O . ASN A 1 375 ? -22.882 -8.466 29.263 1.00 66.88 375 ASN A O 1
ATOM 2887 N N . GLY A 1 376 ? -22.086 -9.900 27.712 1.00 66.12 376 GLY A N 1
ATOM 2888 C CA . GLY A 1 376 ? -22.923 -11.037 28.078 1.00 66.12 376 GLY A CA 1
ATOM 2889 C C . GLY A 1 376 ? -23.000 -12.090 26.974 1.00 66.12 376 GLY A C 1
ATOM 2890 O O . GLY A 1 376 ? -22.219 -12.056 26.035 1.00 66.12 376 GLY A O 1
ATOM 2891 N N . GLY A 1 377 ? -23.852 -13.100 27.131 1.00 69.75 377 GLY A N 1
ATOM 2892 C CA . GLY A 1 377 ? -23.908 -14.222 26.184 1.00 69.75 377 GLY A CA 1
ATOM 2893 C C . GLY A 1 377 ? -24.737 -13.907 24.937 1.00 69.75 377 GLY A C 1
ATOM 2894 O O . GLY A 1 377 ? -25.738 -13.197 25.038 1.00 69.75 377 GLY A O 1
ATOM 2895 N N . LEU A 1 378 ? -24.375 -14.502 23.795 1.00 66.81 378 LEU A N 1
ATOM 2896 C CA . LEU A 1 378 ? -25.232 -14.541 22.599 1.00 66.81 378 LEU A CA 1
ATOM 2897 C C . LEU A 1 378 ? -26.614 -15.112 22.956 1.00 66.81 378 LEU A C 1
ATOM 2899 O O . LEU A 1 378 ? -26.714 -16.045 23.763 1.00 66.81 378 LEU A O 1
ATOM 2903 N N . GLY A 1 379 ? -27.677 -14.509 22.422 1.00 63.47 379 GLY A N 1
ATOM 2904 C CA . GLY A 1 379 ? -29.070 -14.865 22.709 1.00 63.47 379 GLY A CA 1
ATOM 2905 C C . GLY A 1 379 ? -29.526 -14.644 24.152 1.00 63.47 379 GLY A C 1
ATOM 2906 O O . GLY A 1 379 ? -30.603 -15.095 24.543 1.00 63.47 379 GLY A O 1
ATOM 2907 N N . ASN A 1 380 ? -28.725 -13.961 24.977 1.00 69.06 380 ASN A N 1
ATOM 2908 C CA . ASN A 1 380 ? -29.068 -13.653 26.360 1.00 69.06 380 ASN A CA 1
ATOM 2909 C C . ASN A 1 380 ? -29.205 -12.149 26.589 1.00 69.06 380 ASN A C 1
ATOM 2911 O O . ASN A 1 380 ? -28.467 -11.328 26.042 1.00 69.06 380 ASN A O 1
ATOM 2915 N N . THR A 1 381 ? -30.121 -11.790 27.491 1.00 70.50 381 THR A N 1
ATOM 2916 C CA . THR A 1 381 ? -30.235 -10.416 27.980 1.00 70.50 381 THR A CA 1
ATOM 2917 C C . THR A 1 381 ? -28.975 -10.035 28.751 1.00 70.50 381 THR A C 1
ATOM 2919 O O . THR A 1 381 ? -28.695 -10.554 29.831 1.00 70.50 381 THR A O 1
ATOM 2922 N N . SER A 1 382 ? -28.237 -9.100 28.178 1.00 68.81 382 SER A N 1
ATOM 2923 C CA . SER A 1 382 ? -26.931 -8.624 28.609 1.00 68.81 382 SER A CA 1
ATOM 2924 C C . SER A 1 382 ? -27.017 -7.151 28.991 1.00 68.81 382 SER A C 1
ATOM 2926 O O . SER A 1 382 ? -27.970 -6.464 28.620 1.00 68.81 382 SER A O 1
ATOM 2928 N N . MET A 1 383 ? -26.052 -6.646 29.761 1.00 62.38 383 MET A N 1
ATOM 2929 C CA . MET A 1 383 ? -26.002 -5.212 30.049 1.00 62.38 383 MET A CA 1
ATOM 2930 C C . MET A 1 383 ? -25.143 -4.495 29.019 1.00 62.38 383 MET A C 1
ATOM 2932 O O . MET A 1 383 ? -24.057 -4.959 28.671 1.00 62.38 383 MET A O 1
ATOM 2936 N N . TRP A 1 384 ? -25.607 -3.327 28.597 1.00 67.19 384 TRP A N 1
ATOM 2937 C CA . TRP A 1 384 ? -24.799 -2.383 27.849 1.00 67.19 384 TRP A CA 1
ATOM 2938 C C . TRP A 1 384 ? -24.402 -1.210 28.722 1.00 67.19 384 TRP A C 1
ATOM 2940 O O . TRP A 1 384 ? -25.130 -0.830 29.644 1.00 67.19 384 TRP A O 1
ATOM 2950 N N . VAL A 1 385 ? -23.238 -0.646 28.429 1.00 59.28 385 VAL A N 1
ATOM 2951 C CA . VAL A 1 385 ? -22.744 0.579 29.051 1.00 59.28 385 VAL A CA 1
ATOM 2952 C C . VAL A 1 385 ? -22.268 1.498 27.942 1.00 59.28 385 VAL A C 1
ATOM 2954 O O . VAL A 1 385 ? -21.461 1.090 27.111 1.00 59.28 385 VAL A O 1
ATOM 2957 N N . ASN A 1 386 ? -22.763 2.730 27.916 1.00 59.56 386 ASN A N 1
ATOM 2958 C CA . ASN A 1 386 ? -22.259 3.738 26.993 1.00 59.56 386 ASN A CA 1
ATOM 2959 C C . ASN A 1 386 ? -21.215 4.644 27.660 1.00 59.56 386 ASN A C 1
ATOM 2961 O O . ASN A 1 386 ? -21.055 4.636 28.884 1.00 59.56 386 ASN A O 1
ATOM 2965 N N . SER A 1 387 ? -20.522 5.467 26.874 1.00 49.34 387 SER A N 1
ATOM 2966 C CA . SER A 1 387 ? -19.465 6.349 27.386 1.00 49.34 387 SER A CA 1
ATOM 2967 C C . SER A 1 387 ? -19.945 7.422 28.373 1.00 49.34 387 SER A C 1
ATOM 2969 O O . SER A 1 387 ? -19.126 8.001 29.081 1.00 49.34 387 SER A O 1
ATOM 2971 N N . TRP A 1 388 ? -21.258 7.642 28.495 1.00 52.91 388 TRP A N 1
ATOM 2972 C CA . TRP A 1 388 ? -21.864 8.532 29.494 1.00 52.91 388 TRP A CA 1
ATOM 2973 C C . TRP A 1 388 ? -22.269 7.804 30.785 1.00 52.91 388 TRP A C 1
ATOM 2975 O O . TRP A 1 388 ? -22.919 8.396 31.646 1.00 52.91 388 TRP A O 1
ATOM 2985 N N . GLY A 1 389 ? -21.934 6.517 30.927 1.00 52.25 389 GLY A N 1
ATOM 2986 C CA . GLY A 1 389 ? -22.346 5.688 32.062 1.00 52.25 389 GLY A CA 1
ATOM 2987 C C . GLY A 1 389 ? -23.838 5.343 32.060 1.00 52.25 389 GLY A C 1
ATOM 2988 O O . GLY A 1 389 ? -24.352 4.841 33.060 1.00 52.25 389 GLY A O 1
ATOM 2989 N N . GLY A 1 390 ? -24.537 5.608 30.953 1.00 56.09 390 GLY A N 1
ATOM 2990 C CA . GLY A 1 390 ? -25.867 5.075 30.710 1.00 56.09 390 GLY A CA 1
ATOM 2991 C C . GLY A 1 390 ? -25.777 3.562 30.598 1.00 56.09 390 GLY A C 1
ATOM 2992 O O . GLY A 1 390 ? -24.874 3.045 29.938 1.00 56.09 390 GLY A O 1
ATOM 2993 N N . THR A 1 391 ? -26.690 2.864 31.263 1.00 60.81 391 THR A N 1
ATOM 2994 C CA . THR A 1 391 ? -26.764 1.409 31.207 1.00 60.81 391 THR A CA 1
ATOM 2995 C C . THR A 1 391 ? -28.173 0.954 30.881 1.00 60.81 391 THR A C 1
ATOM 2997 O O . THR A 1 391 ? -29.159 1.625 31.198 1.00 60.81 391 THR A O 1
ATOM 3000 N N . GLY A 1 392 ? -28.272 -0.203 30.245 1.00 62.72 392 GLY A N 1
ATOM 3001 C CA . GLY A 1 392 ? -29.545 -0.837 29.946 1.00 62.72 392 GLY A CA 1
ATOM 3002 C C . GLY A 1 392 ? -29.355 -2.300 29.588 1.00 62.72 392 GLY A C 1
ATOM 3003 O O . GLY A 1 392 ? -28.250 -2.833 29.675 1.00 62.72 392 GLY A O 1
ATOM 3004 N N . THR A 1 393 ? -30.446 -2.955 29.212 1.00 64.06 393 THR A N 1
ATOM 3005 C CA . THR A 1 393 ? -30.419 -4.341 28.746 1.00 64.06 393 THR A CA 1
ATOM 3006 C C . THR A 1 393 ? -30.440 -4.387 27.229 1.00 64.06 393 THR A C 1
ATOM 3008 O O . THR A 1 393 ? -31.227 -3.668 26.618 1.00 64.06 393 THR A O 1
ATOM 3011 N N . VAL A 1 394 ? -29.621 -5.251 26.648 1.00 62.78 394 VAL A N 1
ATOM 3012 C CA . VAL A 1 394 ? -29.589 -5.556 25.217 1.00 62.78 394 VAL A CA 1
ATOM 3013 C C . VAL A 1 394 ? -29.606 -7.072 25.045 1.00 62.78 394 VAL A C 1
ATOM 3015 O O . VAL A 1 394 ? -29.130 -7.796 25.918 1.00 62.78 394 VAL A O 1
ATOM 3018 N N . VAL A 1 395 ? -30.160 -7.562 23.949 1.00 71.56 395 VAL A N 1
ATOM 3019 C CA . VAL A 1 395 ? -29.956 -8.939 23.486 1.00 71.56 395 VAL A CA 1
ATOM 3020 C C . VAL A 1 395 ? -29.204 -8.824 22.173 1.00 71.56 395 VAL A C 1
ATOM 3022 O O . VAL A 1 395 ? -29.507 -7.913 21.411 1.00 71.56 395 VAL A O 1
ATOM 3025 N N . VAL A 1 396 ? -28.205 -9.675 21.971 1.00 67.25 396 VAL A N 1
ATOM 3026 C CA . VAL A 1 396 ? -27.453 -9.764 20.719 1.00 67.25 396 VAL A CA 1
ATOM 3027 C C . VAL A 1 396 ? -27.724 -11.144 20.145 1.00 67.25 396 VAL A C 1
ATOM 3029 O O . VAL A 1 396 ? -27.429 -12.146 20.805 1.00 67.25 396 VAL A O 1
ATOM 3032 N N . ASP A 1 397 ? -28.311 -11.175 18.959 1.00 72.00 397 ASP A N 1
ATOM 3033 C CA . ASP A 1 397 ? -28.693 -12.382 18.234 1.00 72.00 397 ASP A CA 1
ATOM 3034 C C . ASP A 1 397 ? -28.002 -12.412 16.871 1.00 72.00 397 ASP A C 1
ATOM 3036 O O . ASP A 1 397 ? -27.485 -11.401 16.407 1.00 72.00 397 ASP A O 1
ATOM 3040 N N . TYR A 1 398 ? -27.972 -13.578 16.230 1.00 73.75 398 TYR A N 1
ATOM 3041 C CA . TYR A 1 398 ? -27.570 -13.655 14.828 1.00 73.75 398 TYR A CA 1
ATOM 3042 C C . TYR A 1 398 ? -28.594 -12.931 13.953 1.00 73.75 398 TYR A C 1
ATOM 3044 O O . TYR A 1 398 ? -29.796 -13.023 14.209 1.00 73.75 398 TYR A O 1
ATOM 3052 N N . CYS A 1 399 ? -28.123 -12.253 12.909 1.00 63.62 399 CYS A N 1
ATOM 3053 C CA . CYS A 1 399 ? -29.001 -11.684 11.892 1.00 63.62 399 CYS A CA 1
ATOM 3054 C C . CYS A 1 399 ? -29.880 -12.779 11.253 1.00 63.62 399 CYS A C 1
ATOM 3056 O O . CYS A 1 399 ? -29.453 -13.925 11.108 1.00 63.62 399 CYS A O 1
ATOM 3058 N N . ASP A 1 400 ? -31.079 -12.415 10.788 1.00 52.06 400 ASP A N 1
ATOM 3059 C CA . ASP A 1 400 ? -32.028 -13.305 10.085 1.00 52.06 400 ASP A CA 1
ATOM 3060 C C . ASP A 1 400 ? -31.520 -13.807 8.701 1.00 52.06 400 ASP A C 1
ATOM 3062 O O . ASP A 1 400 ? -32.287 -14.350 7.897 1.00 52.06 400 ASP A O 1
ATOM 3066 N N . SER A 1 401 ? -30.231 -13.633 8.381 1.00 42.78 401 SER A N 1
ATOM 3067 C CA . SER A 1 401 ? -29.633 -14.078 7.125 1.00 42.78 401 SER A CA 1
ATOM 3068 C C . SER A 1 401 ? -29.357 -15.587 7.135 1.00 42.78 401 SER A C 1
ATOM 3070 O O . SER A 1 401 ? -29.082 -16.224 8.151 1.00 42.78 401 SER A O 1
ATOM 3072 N N . VAL A 1 402 ? -29.449 -16.186 5.949 1.00 41.28 402 VAL A N 1
ATOM 3073 C CA . VAL A 1 402 ? -29.417 -17.636 5.681 1.00 41.28 402 VAL A CA 1
ATOM 3074 C C . VAL A 1 402 ? -28.104 -18.316 6.135 1.00 41.28 402 VAL A C 1
ATOM 3076 O O . VAL A 1 402 ? -28.026 -19.541 6.152 1.00 41.28 402 VAL A O 1
ATOM 3079 N N . GLN A 1 403 ? -27.095 -17.545 6.549 1.00 44.12 403 GLN A N 1
ATOM 3080 C CA . GLN A 1 403 ? -25.756 -18.012 6.910 1.00 44.12 403 GLN A CA 1
ATOM 3081 C C . GLN A 1 403 ? -25.588 -18.462 8.370 1.00 44.12 403 GLN A C 1
ATOM 3083 O O . GLN A 1 403 ? -24.691 -19.254 8.658 1.00 44.12 403 GLN A O 1
ATOM 3088 N N . ALA A 1 404 ? -26.467 -18.061 9.299 1.00 39.22 404 ALA A N 1
ATOM 3089 C CA . ALA A 1 404 ? -26.374 -18.515 10.696 1.00 39.22 404 ALA A CA 1
ATOM 3090 C C . ALA A 1 404 ? -26.549 -20.044 10.852 1.00 39.22 404 ALA A C 1
ATOM 3092 O O . ALA A 1 404 ? -26.248 -20.610 11.903 1.00 39.22 404 ALA A O 1
ATOM 3093 N N . ALA A 1 405 ? -27.036 -20.723 9.808 1.00 34.66 405 ALA A N 1
ATOM 3094 C CA . ALA A 1 405 ? -27.248 -22.165 9.792 1.00 34.66 405 ALA A CA 1
ATOM 3095 C C . ALA A 1 405 ? -25.981 -22.995 9.500 1.00 34.66 405 ALA A C 1
ATOM 3097 O O . ALA A 1 405 ? -25.986 -24.184 9.822 1.00 34.66 405 ALA A O 1
ATOM 3098 N N . ASP A 1 406 ? -24.918 -22.398 8.941 1.00 38.25 406 ASP A N 1
ATOM 3099 C CA . ASP A 1 406 ? -23.715 -23.130 8.505 1.00 38.25 406 ASP A CA 1
ATOM 3100 C C . ASP A 1 406 ? -22.489 -22.931 9.420 1.00 38.25 406 ASP A C 1
ATOM 3102 O O . ASP A 1 406 ? -21.460 -23.585 9.231 1.00 38.25 406 ASP A O 1
ATOM 3106 N N . SER A 1 407 ? -22.593 -22.110 10.474 1.00 41.16 407 SER A N 1
ATOM 3107 C CA . SER A 1 407 ? -21.539 -22.024 11.493 1.00 41.16 407 SER A CA 1
ATOM 3108 C C . SER A 1 407 ? -21.494 -23.336 12.299 1.00 41.16 407 SER A C 1
ATOM 3110 O O . SER A 1 407 ? -22.537 -23.791 12.783 1.00 41.16 407 SER A O 1
ATOM 3112 N N . PRO A 1 408 ? -20.329 -24.000 12.436 1.00 35.75 408 PRO A N 1
ATOM 3113 C CA . PRO A 1 408 ? -20.259 -25.352 12.968 1.00 35.75 408 PRO A CA 1
ATOM 3114 C C . PRO A 1 408 ? -20.790 -25.399 14.400 1.00 35.75 408 PRO A C 1
ATOM 3116 O O . PRO A 1 408 ? -20.214 -24.833 15.330 1.00 35.75 408 PRO A O 1
ATOM 3119 N N . SER A 1 409 ? -21.889 -26.132 14.567 1.00 40.31 409 SER A N 1
ATOM 3120 C CA . SER A 1 409 ? -22.411 -26.547 15.860 1.00 40.31 409 SER A CA 1
ATOM 3121 C C . SER A 1 409 ? -21.300 -27.189 16.699 1.00 40.31 409 SER A C 1
ATOM 3123 O O . SER A 1 409 ? -20.720 -28.195 16.289 1.00 40.31 409 SER A O 1
ATOM 3125 N N . ASP A 1 410 ? -21.067 -26.632 17.885 1.00 43.47 410 ASP A N 1
ATOM 3126 C CA . ASP A 1 410 ? -20.392 -27.254 19.025 1.00 43.47 410 ASP A CA 1
ATOM 3127 C C . ASP A 1 410 ? -18.965 -27.786 18.799 1.00 43.47 410 ASP A C 1
ATOM 3129 O O . ASP A 1 410 ? -18.700 -28.990 18.758 1.00 43.47 410 ASP A O 1
ATOM 3133 N N . GLY A 1 411 ? -17.994 -26.874 18.846 1.00 31.52 411 GLY A N 1
ATOM 3134 C CA . GLY A 1 411 ? -16.680 -27.195 19.398 1.00 31.52 411 GLY A CA 1
ATOM 3135 C C . GLY A 1 411 ? -16.737 -27.112 20.922 1.00 31.52 411 GLY A C 1
ATOM 3136 O O . GLY A 1 411 ? -16.589 -26.029 21.484 1.00 31.52 411 GLY A O 1
ATOM 3137 N N . ALA A 1 412 ? -16.980 -28.238 21.599 1.00 28.94 412 ALA A N 1
ATOM 3138 C CA . ALA A 1 412 ? -16.858 -28.322 23.053 1.00 28.94 412 ALA A CA 1
ATOM 3139 C C . ALA A 1 412 ? -15.510 -27.738 23.517 1.00 28.94 412 ALA A C 1
ATOM 3141 O O . ALA A 1 412 ? -14.480 -27.967 22.878 1.00 28.94 412 ALA A O 1
ATOM 3142 N N . ALA A 1 413 ? -15.527 -27.009 24.638 1.00 30.83 413 ALA A N 1
ATOM 3143 C CA . ALA A 1 413 ? -14.317 -26.538 25.304 1.00 30.83 413 ALA A CA 1
ATOM 3144 C C . ALA A 1 413 ? -13.283 -27.680 25.409 1.00 30.83 413 ALA A C 1
ATOM 3146 O O . ALA A 1 413 ? -13.682 -28.829 25.637 1.00 30.83 413 ALA A O 1
ATOM 3147 N N . PRO A 1 414 ? -11.970 -27.407 25.277 1.00 30.42 414 PRO A N 1
ATOM 3148 C CA . PRO A 1 414 ? -10.955 -28.394 25.608 1.00 30.42 414 PRO A CA 1
ATOM 3149 C C . PRO A 1 414 ? -11.156 -28.756 27.078 1.00 30.42 414 PRO A C 1
ATOM 3151 O O . PRO A 1 414 ? -10.913 -27.946 27.970 1.00 30.42 414 PRO A O 1
ATOM 3154 N N . ASN A 1 415 ? -11.708 -29.939 27.325 1.00 32.47 415 ASN A N 1
ATOM 3155 C CA . ASN A 1 415 ? -11.943 -30.413 28.673 1.00 32.47 415 ASN A CA 1
ATOM 3156 C C . ASN A 1 415 ? -10.584 -30.628 29.339 1.00 32.47 415 ASN A C 1
ATOM 3158 O O . ASN A 1 415 ? -9.800 -31.465 28.889 1.00 32.47 415 ASN A O 1
ATOM 3162 N N . ASP A 1 416 ? -10.347 -29.911 30.434 1.00 39.50 416 ASP A N 1
ATOM 3163 C CA . ASP A 1 416 ? -9.377 -30.299 31.448 1.00 39.50 416 ASP A CA 1
ATOM 3164 C C . ASP A 1 416 ? -9.702 -31.726 31.926 1.00 39.50 416 ASP A C 1
ATOM 3166 O O . ASP A 1 416 ? -10.701 -31.949 32.618 1.00 39.50 416 ASP A O 1
ATOM 3170 N N . ALA A 1 417 ? -8.863 -32.698 31.563 1.00 31.66 417 ALA A N 1
ATOM 3171 C CA . ALA A 1 417 ? -8.788 -33.998 32.223 1.00 31.66 417 ALA A CA 1
ATOM 3172 C C . ALA A 1 417 ? -7.397 -34.642 32.046 1.00 31.66 417 ALA A C 1
ATOM 3174 O O . ALA A 1 417 ? -7.076 -35.145 30.972 1.00 31.66 417 ALA A O 1
ATOM 3175 N N . GLU A 1 418 ? -6.678 -34.658 33.179 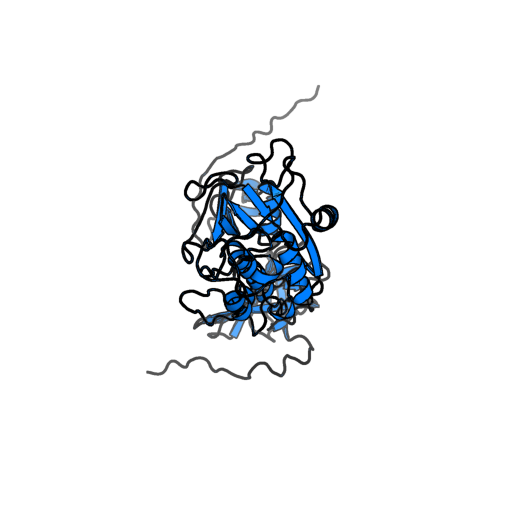1.00 35.56 418 GLU A N 1
ATOM 3176 C CA . GLU A 1 418 ? -5.443 -35.380 33.572 1.00 35.56 418 GLU A CA 1
ATOM 3177 C C . GLU A 1 418 ? -4.069 -34.907 33.067 1.00 35.56 418 GLU A C 1
ATOM 3179 O O . GLU A 1 418 ? -3.715 -35.106 31.885 1.00 35.56 418 GLU A O 1
#

Secondary structure (DSSP, 8-state):
-------------------S-S--SSEEEEEEETTEEEEEETTSPEEEEE--S--EE-TT--B----S-HHHHHHHHHHHHHHHH-SSSEE-TTSSTTSSPPSB-TT-TT-HHHHHHS-HHHHHHH-SSTT-----SS-TTSGGGSPPP-SHHHHTTTT-GGGTPPTT--B----TTS--B-HHHHHHHT-TTTBHHHHHHHHHHHTT-EEEEE-BEEBTTTT-SSS-B-HHHHHHHHHTT--EEEEETTEEEEEEEEEEEETTEEEEEEEEETTSTTS-EEE-TTSEETTEEEEEEEEEEEE-PEE---SEEEEETTS-EEEEEEEEE-SSEEEEEEEEE-SS-EEEEEEEEETTTTEEEEEEESSSS--EEEEEETTS-EEEEETTS-EEEE-EEE-SSGGGGTS-S---------

Radius of gyration: 24.96 Å; chains: 1; bounding box: 53×86×72 Å

Foldseek 3Di:
DDDDDDDDDDDDPDPDDDDDDDDPDAWAWDDDDLQWTWTQGNVRDIDIDHDADDWQFQPLQAFEAQAFAQLLLLLLSQLLLCQQFPAPLFHQVLSQPDGRADSYCVVPCPGSSNCQSANPQNCQFQNDDPQALDDTQDDPVPNVRHDDDDHLCQLQVANHNVLRHHTRDADADEDQQFDWAFLVNCVVVVNCRRHSQNSSQVSCVVSVWHWPDKTKTWEPPQSHPHYHDYPVVCVVQLVNSWWKWWDWVRHIWIWGIFGDPDSPDTFKTWTRGNVDGPDTDIGGRQPDDPNTGTTIMMTTDIDPGHNDQAPFWKAKPQRKTDRWHFPDDDLFFTWIWDWIRPPPWIFTKIWTQGQVAQWIWMWTHDTPDWIKIWIGHAQDFTWMQISVRDIDTMHMYTPPDPPVVPDDPDPHRPDDDD

InterPro domains:
  IPR039564 Peptidase C39-like [PF13529] (67-281)

Sequence (418 aa):
MKKICAFSILVLLLSIFVLSSGAYGGATFLYEQNGMRYYEGHDGRIIIGRQFGVPKLLTSSPDYDWWYGCSPTSAGMMMGYYDINGYGGLAYPNLVPGGEAELSTFGNPGAIANDTIASQAHIDDFYVTFGHPGPDACNNADPTTCHDFDCLADFMGTSQAQLGSTDGNTWFYTFNDGSPFTPADAEANGLEDESGMYGVREYVQYAGYNVDTIYHQPVYPVHASGAGFTAAQYRAEIDAGRPVLINIEGHSMFGYGYDYDSIEQMTTVYVHDTWNPGDDHTFTWGGNYDGRQHLSVMPLTVSGGDEEECDYCLEDAFGYVWCLNEIKRDGLGIYLNGDCDASGDDKDALALYRWANGALTMTAYGGNGVVFTYNGGLGNTSMWVNSWGGTGTVVVDYCDSVQAADSPSDGAAPNDAE

Organism: NCBI:txid571177